Protein AF-A0A9W4HRA5-F1 (afdb_monomer_lite)

Secondary structure (DSSP, 8-state):
---------PPP--TTS-----------------------------------PPPP----PPPPP-HHHHHHHTT---TT-SPPP-PPPPPPP-SS--SS-B--GGGSPTT--SS-TTS-TT-HHHHHHHHHHHHHTTBSHHHHHHHHHHHHHHHHHHHHHHHTS-TT--HHHHHHHHHHHHHHHHHHHTTTTTS-HHHHHHHHHHHHTTSS---TTEEEEEETTEE-SSSEE--HHHHHHHHHHTTTTSSEEEET-STTSSSPEEEE-----SSS--TT--EEEEEEEPPPBTTBPPPPEEEEEE--TT-SSEEEEHHHHHHHHHHT--TTSPPPPPPPEEEEEEEEETTS-EEEEEEEEEEEE-EETTTTEESSSSPEEEEEEEE--SSS--PPPB-TTHHHHHSEEEE-SSSS-PEEEESS-GGG--PPP--HHHHHTSS---------TT------PPPPPPPPPPPPPPPPPPPPPPP--

Structure (mmCIF, N/CA/C/O backbone):
data_AF-A0A9W4HRA5-F1
#
_entry.id   AF-A0A9W4HRA5-F1
#
loop_
_atom_site.group_PDB
_atom_site.id
_atom_site.type_symbol
_atom_site.label_atom_id
_atom_site.label_alt_id
_atom_site.label_comp_id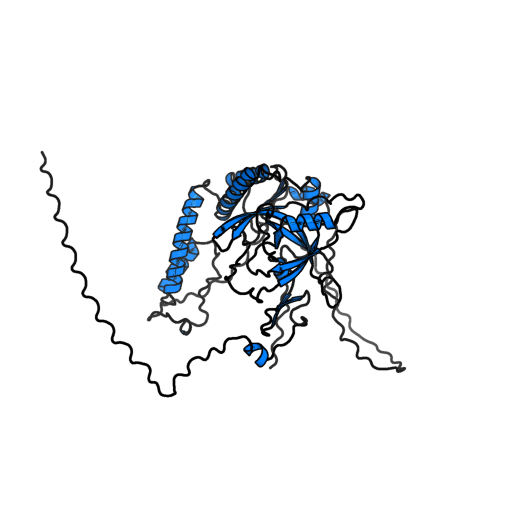
_atom_site.label_asym_id
_atom_site.label_entity_id
_atom_site.label_seq_id
_atom_site.pdbx_PDB_ins_code
_atom_site.Cartn_x
_atom_site.Cartn_y
_atom_site.Cartn_z
_atom_site.occupancy
_atom_site.B_iso_or_equiv
_atom_site.auth_seq_id
_atom_site.auth_comp_id
_atom_site.auth_asym_id
_atom_site.auth_atom_id
_atom_site.pdbx_PDB_model_num
ATOM 1 N N . MET A 1 1 ? -13.295 -20.227 -36.196 1.00 30.25 1 MET A N 1
ATOM 2 C CA . MET A 1 1 ? -11.961 -20.639 -35.700 1.00 30.25 1 MET A CA 1
ATOM 3 C C . MET A 1 1 ? -12.089 -21.108 -34.256 1.00 30.25 1 MET A C 1
ATOM 5 O O . MET A 1 1 ? -12.362 -20.290 -33.387 1.00 30.25 1 MET A O 1
ATOM 9 N N . ASN A 1 2 ? -11.945 -22.413 -34.008 1.00 26.67 2 ASN A N 1
ATOM 10 C CA . ASN A 1 2 ? -11.963 -22.999 -32.664 1.00 26.67 2 ASN A CA 1
ATOM 11 C C . ASN A 1 2 ? -10.659 -22.650 -31.931 1.00 26.67 2 ASN A C 1
ATOM 13 O O . ASN A 1 2 ? -9.599 -23.158 -32.287 1.00 26.67 2 ASN A O 1
ATOM 17 N N . ARG A 1 3 ? -10.726 -21.770 -30.925 1.00 25.12 3 ARG A N 1
ATOM 18 C CA . ARG A 1 3 ? -9.603 -21.524 -30.005 1.00 25.12 3 ARG A CA 1
ATOM 19 C C . ARG A 1 3 ? -9.572 -22.619 -28.925 1.00 25.12 3 ARG A C 1
ATOM 21 O O . ARG A 1 3 ? -10.634 -22.953 -28.398 1.00 25.12 3 ARG A O 1
ATOM 28 N N . PRO A 1 4 ? -8.395 -23.151 -28.552 1.00 31.09 4 PRO A N 1
ATOM 29 C CA . PRO A 1 4 ? -8.292 -24.110 -27.459 1.00 31.09 4 PRO A CA 1
ATOM 30 C C . PRO A 1 4 ? -8.694 -23.454 -26.131 1.00 31.09 4 PRO A C 1
ATOM 32 O O . PRO A 1 4 ? -8.296 -22.321 -25.846 1.00 31.09 4 PRO A O 1
ATOM 35 N N . ARG A 1 5 ? -9.471 -24.171 -25.306 1.00 27.92 5 ARG A N 1
ATOM 36 C CA . ARG A 1 5 ? -9.763 -23.787 -23.915 1.00 27.92 5 ARG A CA 1
ATOM 37 C C . ARG A 1 5 ? -8.438 -23.647 -23.158 1.00 27.92 5 ARG A C 1
ATOM 39 O O . ARG A 1 5 ? -7.757 -24.643 -22.932 1.00 27.92 5 ARG A O 1
ATOM 46 N N . ARG A 1 6 ? -8.078 -22.422 -22.759 1.00 31.77 6 ARG A N 1
ATOM 47 C CA . ARG A 1 6 ? -7.026 -22.196 -21.756 1.00 31.77 6 ARG A CA 1
ATOM 48 C C . ARG A 1 6 ? -7.445 -22.888 -20.458 1.00 31.77 6 ARG A C 1
ATOM 50 O O . ARG A 1 6 ? -8.599 -22.769 -20.048 1.00 31.77 6 ARG A O 1
ATOM 57 N N . ALA A 1 7 ? -6.505 -23.603 -19.844 1.00 32.97 7 ALA A N 1
ATOM 58 C CA . ALA A 1 7 ? -6.664 -24.163 -18.511 1.00 32.97 7 ALA A CA 1
ATOM 59 C C . ALA A 1 7 ? -7.123 -23.069 -17.532 1.00 32.97 7 ALA A C 1
ATOM 61 O O . ALA A 1 7 ? -6.691 -21.920 -17.627 1.00 32.97 7 ALA A O 1
ATOM 62 N N . THR A 1 8 ? -8.023 -23.434 -16.621 1.00 33.09 8 THR A N 1
ATOM 63 C CA . THR A 1 8 ? -8.528 -22.579 -15.544 1.00 33.09 8 THR A CA 1
ATOM 64 C C . THR A 1 8 ? -7.362 -21.996 -14.750 1.00 33.09 8 THR A C 1
ATOM 66 O O . THR A 1 8 ? -6.694 -22.720 -14.013 1.00 33.09 8 THR A O 1
ATOM 69 N N . ALA A 1 9 ? -7.109 -20.697 -14.909 1.00 33.69 9 ALA A N 1
ATOM 70 C CA . ALA A 1 9 ? -6.157 -19.976 -14.080 1.00 33.69 9 ALA A CA 1
ATOM 71 C C . ALA A 1 9 ? -6.734 -19.891 -12.661 1.00 33.69 9 ALA A C 1
ATOM 73 O O . ALA A 1 9 ? -7.791 -19.300 -12.445 1.00 33.69 9 ALA A O 1
ATOM 74 N N . ARG A 1 10 ? -6.066 -20.526 -11.698 1.00 36.00 10 ARG A N 1
ATOM 75 C CA . ARG A 1 10 ? -6.387 -20.391 -10.276 1.00 36.00 10 ARG A CA 1
ATOM 76 C C . ARG A 1 10 ? -5.661 -19.139 -9.777 1.00 36.00 10 ARG A C 1
ATOM 78 O O . ARG A 1 10 ? -4.458 -19.027 -10.000 1.00 36.00 10 ARG A O 1
ATOM 85 N N . LYS A 1 11 ? -6.377 -18.183 -9.172 1.00 40.50 11 LYS A N 1
ATOM 86 C CA . LYS A 1 11 ? -5.737 -16.992 -8.589 1.00 40.50 11 LYS A CA 1
ATOM 87 C C . LYS A 1 11 ? -4.772 -17.436 -7.472 1.00 40.50 11 LYS A C 1
ATOM 89 O O . LYS A 1 11 ? -5.143 -18.334 -6.711 1.00 40.50 11 LYS A O 1
ATOM 94 N N . PRO A 1 12 ? -3.562 -16.858 -7.371 1.00 35.31 12 PRO A N 1
ATOM 95 C CA . PRO A 1 12 ? -2.700 -17.073 -6.215 1.00 35.31 12 PRO A CA 1
ATOM 96 C C . PRO A 1 12 ? -3.393 -16.553 -4.950 1.00 35.31 12 PRO A C 1
ATOM 98 O O . PRO A 1 12 ? -4.163 -15.593 -5.004 1.00 35.31 12 PRO A O 1
ATOM 101 N N . GLN A 1 13 ? -3.136 -17.205 -3.819 1.00 42.09 13 GLN A N 1
ATOM 102 C CA . GLN A 1 13 ? -3.667 -16.799 -2.522 1.00 42.09 13 GLN A CA 1
ATOM 103 C C . GLN A 1 13 ? -2.981 -15.486 -2.116 1.00 42.09 13 GLN A C 1
ATOM 105 O O . GLN A 1 13 ? -1.795 -15.475 -1.802 1.00 42.09 13 GLN A O 1
ATOM 110 N N . GLY A 1 14 ? -3.699 -14.367 -2.225 1.00 38.44 14 GLY A N 1
ATOM 111 C CA . GLY A 1 14 ? -3.212 -13.041 -1.829 1.00 38.44 14 GLY A CA 1
ATOM 112 C C . GLY A 1 14 ? -3.711 -12.635 -0.441 1.00 38.44 14 GLY A C 1
ATOM 113 O O . GLY A 1 14 ? -4.669 -13.221 0.058 1.00 38.44 14 GLY A O 1
ATOM 114 N N . TYR A 1 15 ? -3.130 -11.577 0.135 1.00 43.41 15 TYR A N 1
ATOM 115 C CA . TYR A 1 15 ? -3.480 -10.996 1.449 1.00 43.41 15 TYR A CA 1
ATOM 116 C C . TYR A 1 15 ? -4.976 -10.684 1.663 1.00 43.41 15 TYR A C 1
ATOM 118 O O . TYR A 1 15 ? -5.433 -10.558 2.794 1.00 43.41 15 TYR A O 1
ATOM 126 N N . TYR A 1 16 ? -5.740 -10.557 0.577 1.00 43.91 16 TYR A N 1
ATOM 127 C CA . TYR A 1 16 ? -7.173 -10.242 0.582 1.00 43.91 16 TYR A CA 1
ATOM 128 C C . TYR A 1 16 ? -8.067 -11.447 0.238 1.00 43.91 16 TYR A C 1
ATOM 130 O O . TYR A 1 16 ? -9.254 -11.283 -0.042 1.00 43.91 16 TYR A O 1
ATOM 138 N N . SER A 1 17 ? -7.496 -12.654 0.179 1.00 36.28 17 SER A N 1
ATOM 139 C CA . SER A 1 17 ? -8.245 -13.896 -0.036 1.00 36.28 17 SER A CA 1
ATOM 140 C C . SER A 1 17 ? -8.672 -14.496 1.309 1.00 36.28 17 SER A C 1
ATOM 142 O O . SER A 1 17 ? -7.890 -14.429 2.257 1.00 36.28 17 SER A O 1
ATOM 144 N N . PRO A 1 18 ? -9.857 -15.125 1.406 1.00 36.53 18 PRO A N 1
ATOM 145 C CA . PRO A 1 18 ? -10.230 -15.900 2.587 1.00 36.53 18 PRO A CA 1
ATOM 146 C C . PRO A 1 18 ? -9.176 -16.971 2.891 1.00 36.53 18 PRO A C 1
ATOM 148 O O . PRO A 1 18 ? -8.594 -17.559 1.973 1.00 36.53 18 PRO A O 1
ATOM 151 N N . SER A 1 19 ? -8.920 -17.221 4.172 1.00 34.03 19 SER A N 1
ATOM 152 C CA . SER A 1 19 ? -7.952 -18.207 4.644 1.00 34.03 19 SER A CA 1
ATOM 153 C C . SER A 1 19 ? -8.343 -19.621 4.191 1.00 34.03 19 SER A C 1
ATOM 155 O O . SER A 1 19 ? -9.312 -20.196 4.672 1.00 34.03 19 SER A O 1
ATOM 157 N N . SER A 1 20 ? -7.582 -20.227 3.271 1.00 31.31 20 SER A N 1
ATOM 158 C CA . SER A 1 20 ? -7.612 -21.683 3.077 1.00 31.31 20 SER A CA 1
ATOM 159 C C . SER A 1 20 ? -6.460 -22.324 3.842 1.00 31.31 20 SER A C 1
ATOM 161 O O . SER A 1 20 ? -5.297 -21.978 3.618 1.00 31.31 20 SER A O 1
ATOM 163 N N . SER A 1 21 ? -6.797 -23.242 4.747 1.00 32.38 21 SER A N 1
ATOM 164 C CA . SER A 1 21 ? -5.868 -24.004 5.576 1.00 32.38 21 SER A CA 1
ATOM 165 C C . SER A 1 21 ? -4.934 -24.883 4.734 1.00 32.38 21 SER A C 1
ATOM 167 O O . SER A 1 21 ? -5.327 -25.540 3.767 1.00 32.38 21 SER A O 1
ATOM 169 N N . ILE A 1 22 ? -3.654 -24.884 5.110 1.00 28.42 22 ILE A N 1
ATOM 170 C CA . ILE A 1 22 ? -2.620 -25.738 4.529 1.00 28.42 22 ILE A CA 1
ATOM 171 C C . ILE A 1 22 ? -2.714 -27.124 5.178 1.00 28.42 22 ILE A C 1
ATOM 173 O O . ILE A 1 22 ? -2.343 -27.307 6.332 1.00 28.42 22 ILE A O 1
ATOM 177 N N . GLY A 1 23 ? -3.149 -28.100 4.376 1.00 30.16 23 GLY A N 1
ATOM 178 C CA . GLY A 1 23 ? -2.793 -29.514 4.500 1.00 30.16 23 GLY A CA 1
ATOM 179 C C . GLY A 1 23 ? -3.765 -30.417 5.267 1.00 30.16 23 GLY A C 1
ATOM 180 O O . GLY A 1 23 ? -3.822 -30.360 6.489 1.00 30.16 23 GLY A O 1
ATOM 181 N N . LYS A 1 24 ? -4.393 -31.374 4.555 1.00 27.67 24 LYS A N 1
ATOM 182 C CA . LYS A 1 24 ? -4.279 -32.824 4.841 1.00 27.67 24 LYS A CA 1
ATOM 183 C C . LYS A 1 24 ? -4.981 -33.721 3.799 1.00 27.67 24 LYS A C 1
ATOM 185 O O . LYS A 1 24 ? -6.121 -33.506 3.420 1.00 27.67 24 LYS A O 1
ATOM 190 N N . GLN A 1 25 ? -4.205 -34.726 3.377 1.00 27.44 25 GLN A N 1
ATOM 191 C CA . GLN A 1 25 ? -4.517 -36.103 2.953 1.00 27.44 25 GLN A CA 1
ATOM 192 C C . GLN A 1 25 ? -5.610 -36.396 1.900 1.00 27.44 25 GLN A C 1
ATOM 194 O O . GLN A 1 25 ? -6.809 -36.292 2.124 1.00 27.44 25 GLN A O 1
ATOM 199 N N . LYS A 1 26 ? -5.138 -36.932 0.761 1.00 27.95 26 LYS A N 1
ATOM 200 C CA . LYS A 1 26 ? -5.923 -37.657 -0.247 1.00 27.95 26 LYS A CA 1
ATOM 201 C C . LYS A 1 26 ? -6.501 -38.943 0.356 1.00 27.95 26 LYS A C 1
ATOM 203 O O . LYS A 1 26 ? -5.733 -39.827 0.728 1.00 27.95 26 LYS A O 1
ATOM 208 N N . ILE A 1 27 ? -7.822 -39.089 0.322 1.00 25.09 27 ILE A N 1
ATOM 209 C CA . ILE A 1 27 ? -8.488 -40.395 0.348 1.00 25.09 27 ILE A CA 1
ATOM 210 C C . ILE A 1 27 ? -9.152 -40.582 -1.017 1.00 25.09 27 ILE A C 1
ATOM 212 O O . ILE A 1 27 ? -9.973 -39.777 -1.452 1.00 25.09 27 ILE A O 1
ATOM 216 N N . SER A 1 28 ? -8.717 -41.616 -1.730 1.00 29.08 28 SER A N 1
ATOM 217 C CA . SER A 1 28 ? -9.258 -42.048 -3.015 1.00 29.08 28 SER A CA 1
ATOM 218 C C . SER A 1 28 ? -10.624 -42.707 -2.821 1.00 29.08 28 SER A C 1
ATOM 220 O O . SER A 1 28 ? -10.708 -43.720 -2.130 1.00 29.08 28 SER A O 1
ATOM 222 N N . ALA A 1 29 ? -11.667 -42.190 -3.471 1.00 27.44 29 ALA A N 1
ATOM 223 C CA . ALA A 1 29 ? -12.946 -42.883 -3.602 1.00 27.44 29 ALA A CA 1
ATOM 224 C C . ALA A 1 29 ? -13.120 -43.355 -5.050 1.00 27.44 29 ALA A C 1
ATOM 226 O O . ALA A 1 29 ? -13.038 -42.571 -5.998 1.00 27.44 29 ALA A O 1
ATOM 227 N N . GLY A 1 30 ? -13.267 -44.672 -5.181 1.00 23.84 30 GLY A N 1
ATOM 228 C CA . GLY A 1 30 ? -13.321 -45.411 -6.429 1.00 23.84 30 GLY A CA 1
ATOM 229 C C . GLY A 1 30 ? -14.637 -45.289 -7.192 1.00 23.84 30 GLY A C 1
ATOM 230 O O . GLY A 1 30 ? -15.646 -44.766 -6.726 1.00 23.84 30 GLY A O 1
ATOM 231 N N . TRP A 1 31 ? -14.560 -45.807 -8.411 1.00 23.66 31 TRP A N 1
ATOM 232 C CA . TRP A 1 31 ? -15.630 -45.983 -9.377 1.00 23.66 31 TRP A CA 1
ATOM 233 C C . TRP A 1 31 ? -16.812 -46.789 -8.831 1.00 23.66 31 TRP A C 1
ATOM 235 O O . TRP A 1 31 ? -16.599 -47.892 -8.341 1.00 23.66 31 TRP A O 1
ATOM 245 N N . VAL A 1 32 ? -18.043 -46.337 -9.098 1.00 25.23 32 VAL A N 1
ATOM 246 C CA . VAL A 1 32 ? -19.16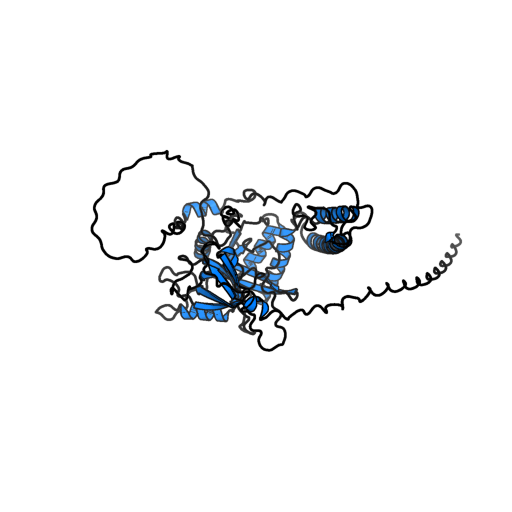4 -47.238 -9.421 1.00 25.23 32 VAL A CA 1
ATOM 247 C C . VAL A 1 32 ? -20.021 -46.605 -10.518 1.00 25.23 32 VAL A C 1
ATOM 249 O O . VAL A 1 32 ? -20.448 -45.455 -10.439 1.00 25.23 32 VAL A O 1
ATOM 252 N N . GLN A 1 33 ? -20.232 -47.394 -11.566 1.00 26.28 33 GLN A N 1
ATOM 253 C CA . GLN A 1 33 ? -21.031 -47.124 -12.752 1.00 26.28 33 GLN A CA 1
ATOM 254 C C . GLN A 1 33 ? -22.402 -47.822 -12.620 1.00 26.28 33 GLN A C 1
ATOM 256 O O . GLN A 1 33 ? -22.491 -48.861 -11.972 1.00 26.28 33 GLN A O 1
ATOM 261 N N . LYS A 1 34 ? -23.386 -47.305 -13.374 1.00 27.27 34 LYS A N 1
ATOM 262 C CA . LYS A 1 34 ? -24.630 -47.929 -13.898 1.00 27.27 34 LYS A CA 1
ATOM 263 C C . LYS A 1 34 ? -25.990 -47.702 -13.208 1.00 27.27 34 LYS A C 1
ATOM 265 O O . LYS A 1 34 ? -26.352 -48.340 -12.233 1.00 27.27 34 LYS A O 1
ATOM 270 N N . GLU A 1 35 ? -26.765 -46.850 -13.896 1.00 25.14 35 GLU A N 1
ATOM 271 C CA . GLU A 1 35 ? -28.048 -47.128 -14.583 1.00 25.14 35 GLU A CA 1
ATOM 272 C C . GLU A 1 35 ? -29.219 -47.791 -13.831 1.00 25.14 35 GLU A C 1
ATOM 274 O O . GLU A 1 35 ? -29.183 -48.982 -13.542 1.00 25.14 35 GLU A O 1
ATOM 279 N N . ARG A 1 36 ? -30.378 -47.104 -13.819 1.00 26.00 36 ARG A N 1
ATOM 280 C CA . ARG A 1 36 ? -31.548 -47.475 -14.656 1.00 26.00 36 ARG A CA 1
ATOM 281 C C . ARG A 1 36 ? -32.665 -46.417 -14.635 1.00 26.00 36 ARG A C 1
ATOM 283 O O . ARG A 1 36 ? -33.016 -45.877 -13.595 1.00 26.00 36 ARG A O 1
ATOM 290 N N . LYS A 1 37 ? -33.224 -46.153 -15.823 1.00 27.02 37 LYS A N 1
ATOM 291 C CA . LYS A 1 37 ? -34.422 -45.337 -16.103 1.00 27.02 37 LYS A CA 1
ATOM 292 C C . LYS A 1 37 ? -35.704 -46.151 -15.891 1.00 27.02 37 LYS A C 1
ATOM 294 O O . LYS A 1 37 ? -35.746 -47.295 -16.337 1.00 27.02 37 LYS A O 1
ATOM 299 N N . VAL A 1 38 ? -36.778 -45.506 -15.421 1.00 29.44 38 VAL A N 1
ATOM 300 C CA . VAL A 1 38 ? -38.174 -45.878 -15.735 1.00 29.44 38 VAL A CA 1
ATOM 301 C C . VAL A 1 38 ? -38.986 -44.615 -16.067 1.00 29.44 38 VAL A C 1
ATOM 303 O O . VAL A 1 38 ? -38.743 -43.537 -15.533 1.00 29.44 38 VAL A O 1
ATOM 306 N N . LYS A 1 39 ? -39.879 -44.778 -17.048 1.00 25.70 39 LYS A N 1
ATOM 307 C CA . LYS A 1 39 ? -40.676 -43.809 -17.819 1.00 25.70 39 LYS A CA 1
ATOM 308 C C . LYS A 1 39 ? -42.045 -43.563 -17.158 1.00 25.70 39 LYS A C 1
ATOM 310 O O . LYS A 1 39 ? -42.664 -44.522 -16.715 1.00 25.70 39 LYS A O 1
ATOM 315 N N . GLY A 1 40 ? -42.566 -42.338 -17.247 1.00 27.00 40 GLY A N 1
ATOM 316 C CA . GLY A 1 40 ? -43.985 -42.013 -17.036 1.00 27.00 40 GLY A CA 1
ATOM 317 C C . GLY A 1 40 ? -44.270 -40.542 -17.360 1.00 27.00 40 GLY A C 1
ATOM 318 O O . GLY A 1 40 ? -43.767 -39.661 -16.675 1.00 27.00 40 GLY A O 1
ATOM 319 N N . GLN A 1 41 ? -45.000 -40.278 -18.447 1.00 25.56 41 GLN A N 1
ATOM 320 C CA . GLN A 1 41 ? -45.383 -38.944 -18.938 1.00 25.56 41 GLN A CA 1
ATOM 321 C C . GLN A 1 41 ? -46.695 -38.467 -18.303 1.00 25.56 41 GLN A C 1
ATOM 323 O O . GLN A 1 41 ? -47.648 -39.236 -18.260 1.00 25.56 41 GLN A O 1
ATOM 328 N N . THR A 1 42 ? -46.808 -37.170 -17.998 1.00 24.86 42 THR A N 1
ATOM 329 C CA . THR A 1 42 ? -47.984 -36.347 -18.354 1.00 24.86 42 THR A CA 1
ATOM 330 C C . THR A 1 42 ? -47.520 -34.895 -18.548 1.00 24.86 42 THR A C 1
ATOM 332 O O . THR A 1 42 ? -46.689 -34.395 -17.796 1.00 24.86 42 THR A O 1
ATOM 335 N N . GLN A 1 43 ? -47.967 -34.275 -19.641 1.00 26.31 43 GLN A N 1
ATOM 336 C CA . GLN A 1 43 ? -47.543 -32.975 -20.173 1.00 26.31 43 GLN A CA 1
ATOM 337 C C . GLN A 1 43 ? -47.996 -31.794 -19.304 1.00 26.31 43 GLN A C 1
ATOM 339 O O . GLN A 1 43 ? -49.137 -31.804 -18.859 1.00 26.31 43 GLN A O 1
ATOM 344 N N . GLN A 1 44 ? -47.181 -30.731 -19.214 1.00 24.69 44 GLN A N 1
ATOM 345 C CA . GLN A 1 44 ? -47.634 -29.347 -19.441 1.00 24.69 44 GLN A CA 1
ATOM 346 C C . GLN A 1 44 ? -46.456 -28.355 -19.588 1.00 24.69 44 GLN A C 1
ATOM 348 O O . GLN A 1 44 ? -45.594 -28.244 -18.726 1.00 24.69 44 GLN A O 1
ATOM 353 N N . VAL A 1 45 ? -46.486 -27.660 -20.732 1.00 24.56 45 VAL A N 1
ATOM 354 C CA . VAL A 1 45 ? -46.001 -26.305 -21.070 1.00 24.56 45 VAL A CA 1
ATOM 355 C C . VAL A 1 45 ? -44.524 -25.944 -20.838 1.00 24.56 45 VAL A C 1
ATOM 357 O O . VAL A 1 45 ? -44.014 -25.812 -19.732 1.00 24.56 45 VAL A O 1
ATOM 360 N N . ALA A 1 46 ? -43.860 -25.675 -21.963 1.00 26.64 46 ALA A N 1
ATOM 361 C CA . ALA A 1 46 ? -42.496 -25.195 -22.072 1.00 26.64 46 ALA A CA 1
ATOM 362 C C . ALA A 1 46 ? -42.302 -23.782 -21.492 1.00 26.64 46 ALA A C 1
ATOM 364 O O . ALA A 1 46 ? -42.868 -22.811 -21.984 1.00 26.64 46 ALA A O 1
ATOM 365 N N . THR A 1 47 ? -41.381 -23.661 -20.539 1.00 25.80 47 THR A N 1
ATOM 366 C CA . THR A 1 47 ? -40.492 -22.500 -20.408 1.00 25.80 47 THR A CA 1
ATOM 367 C C . THR A 1 47 ? -39.069 -23.045 -20.306 1.00 25.80 47 THR A C 1
ATOM 369 O O . THR A 1 47 ? -38.779 -23.917 -19.490 1.00 25.80 47 THR A O 1
ATOM 372 N N . GLY A 1 48 ? -38.197 -22.630 -21.229 1.00 24.91 48 GLY A N 1
ATOM 373 C CA . GLY A 1 48 ? -36.840 -23.159 -21.367 1.00 24.91 48 GLY A CA 1
ATOM 374 C C . GLY A 1 48 ? -36.015 -22.914 -20.107 1.00 24.91 48 GLY A C 1
ATOM 375 O O . GLY A 1 48 ? -35.575 -21.795 -19.850 1.00 24.91 48 GLY A O 1
ATOM 376 N N . SER A 1 49 ? -35.810 -23.969 -19.320 1.00 25.27 49 SER A N 1
ATOM 377 C CA . SER A 1 49 ? -35.027 -23.932 -18.093 1.00 25.27 49 SER A CA 1
ATOM 378 C C . SER A 1 49 ? -33.549 -23.714 -18.403 1.00 25.27 49 SER A C 1
ATOM 380 O O . SER A 1 49 ? -32.928 -24.488 -19.138 1.00 25.27 49 SER A O 1
ATOM 382 N N . ARG A 1 50 ? -33.011 -22.654 -17.793 1.00 27.14 50 ARG A N 1
ATOM 383 C CA . ARG A 1 50 ? -31.590 -22.347 -17.609 1.00 27.14 50 ARG A CA 1
ATOM 384 C C . ARG A 1 50 ? -30.748 -23.614 -17.472 1.00 27.14 50 ARG A C 1
ATOM 386 O O . ARG A 1 50 ? -30.990 -24.448 -16.605 1.00 27.14 50 ARG A O 1
ATOM 393 N N . TRP A 1 51 ? -29.716 -23.690 -18.302 1.00 28.55 51 TRP A N 1
ATOM 394 C CA . TRP A 1 51 ? -28.606 -24.613 -18.141 1.00 28.55 51 TRP A CA 1
ATOM 395 C C . TRP A 1 51 ? -28.082 -24.557 -16.707 1.00 28.55 51 TRP A C 1
ATOM 397 O O . TRP A 1 51 ? -27.743 -23.482 -16.211 1.00 28.55 51 TRP A O 1
ATOM 407 N N . ASN A 1 52 ? -28.044 -25.730 -16.074 1.00 27.06 52 ASN A N 1
ATOM 408 C CA . ASN A 1 52 ? -27.489 -25.985 -14.752 1.00 27.06 52 ASN A CA 1
ATOM 409 C C . ASN A 1 52 ? -26.136 -25.283 -14.594 1.00 27.06 52 ASN A C 1
ATOM 411 O O . ASN A 1 52 ? -25.120 -25.723 -15.141 1.00 27.06 52 ASN A O 1
ATOM 415 N N . ALA A 1 53 ? -26.135 -24.179 -13.850 1.00 29.45 53 ALA A N 1
ATOM 416 C CA . ALA A 1 53 ? -24.911 -23.588 -13.350 1.00 29.45 53 ALA A CA 1
ATOM 417 C C . ALA A 1 53 ? -24.254 -24.607 -12.400 1.00 29.45 53 ALA A C 1
ATOM 419 O O . ALA A 1 53 ? -24.957 -25.211 -11.585 1.00 29.45 53 ALA A O 1
ATOM 420 N N . PRO A 1 54 ? -22.929 -24.824 -12.473 1.00 31.11 54 PRO A N 1
ATOM 421 C CA . PRO A 1 54 ? -22.233 -25.479 -11.375 1.00 31.11 54 PRO A CA 1
ATOM 422 C C . PRO A 1 54 ? -22.487 -24.660 -10.102 1.00 31.11 54 PRO A C 1
ATOM 424 O O . PRO A 1 54 ? -22.566 -23.429 -10.207 1.00 31.11 54 PRO A O 1
ATOM 427 N N . PRO A 1 55 ? -22.600 -25.293 -8.921 1.00 27.91 55 PRO A N 1
ATOM 428 C CA . PRO A 1 55 ? -22.747 -24.546 -7.683 1.00 27.91 55 PRO A CA 1
ATOM 429 C C . PRO A 1 55 ? -21.592 -23.540 -7.553 1.00 27.91 55 PRO A C 1
ATOM 431 O O . PRO A 1 55 ? -20.480 -23.824 -8.028 1.00 27.91 55 PRO A O 1
ATOM 434 N N . PRO A 1 56 ? -21.840 -22.359 -6.959 1.00 36.22 56 PRO A N 1
ATOM 435 C CA . PRO A 1 56 ? -20.768 -21.430 -6.641 1.00 36.22 56 PRO A CA 1
ATOM 436 C C . PRO A 1 56 ? -19.702 -22.185 -5.848 1.00 36.22 56 PRO A C 1
ATOM 438 O O . PRO A 1 56 ? -20.020 -23.082 -5.063 1.00 36.22 56 PRO A O 1
ATOM 441 N N . ILE A 1 57 ? -18.435 -21.867 -6.125 1.00 36.91 57 ILE A N 1
ATOM 442 C CA . ILE A 1 57 ? -17.274 -22.395 -5.404 1.00 36.91 57 ILE A CA 1
ATOM 443 C C . ILE A 1 57 ? -17.634 -22.364 -3.921 1.00 36.91 57 ILE A C 1
ATOM 445 O O . ILE A 1 57 ? -17.919 -21.286 -3.408 1.00 36.91 57 ILE A O 1
ATOM 449 N N . SER A 1 58 ? -17.695 -23.538 -3.282 1.00 31.69 58 SER A N 1
ATOM 450 C CA . SER A 1 58 ? -17.975 -23.668 -1.853 1.00 31.69 58 SER A CA 1
ATOM 451 C C . SER A 1 58 ? -17.000 -22.756 -1.122 1.00 31.69 58 SER A C 1
ATOM 453 O O . SER A 1 58 ? -15.811 -23.068 -1.029 1.00 31.69 58 SER A O 1
ATOM 455 N N . MET A 1 59 ? -17.480 -21.588 -0.701 1.00 44.84 59 MET A N 1
ATOM 456 C CA . MET A 1 59 ? -16.690 -20.661 0.086 1.00 44.84 59 MET A CA 1
ATOM 457 C C . MET A 1 59 ? -16.476 -21.352 1.421 1.00 44.84 59 MET A C 1
ATOM 459 O O . MET A 1 59 ? -17.428 -21.635 2.144 1.00 44.84 59 MET A O 1
ATOM 463 N N . VAL A 1 60 ? -15.227 -21.736 1.671 1.00 42.88 60 VAL A N 1
ATOM 464 C CA . VAL A 1 60 ? -14.809 -22.314 2.942 1.00 42.88 60 VAL A CA 1
ATOM 465 C C . VAL A 1 60 ? -15.068 -21.238 3.988 1.00 42.88 60 VAL A C 1
ATOM 467 O O . VAL A 1 60 ? -14.412 -20.199 3.976 1.00 42.88 60 VAL A O 1
ATOM 470 N N . ILE A 1 61 ? -16.075 -21.453 4.831 1.00 51.66 61 ILE A N 1
ATOM 471 C CA . ILE A 1 61 ? -16.255 -20.665 6.047 1.00 51.66 61 ILE A CA 1
ATOM 472 C C . ILE A 1 61 ? -15.006 -20.953 6.892 1.00 51.66 61 ILE A C 1
ATOM 474 O O . ILE A 1 61 ? -14.744 -22.134 7.143 1.00 51.66 61 ILE A O 1
ATOM 478 N N . PRO A 1 62 ? -14.199 -19.941 7.260 1.00 58.03 62 PRO A N 1
ATOM 479 C CA . PRO A 1 62 ? -13.021 -20.164 8.085 1.00 58.03 62 PRO A CA 1
ATOM 480 C C . PRO A 1 62 ? -13.429 -20.857 9.385 1.00 58.03 62 PRO A C 1
ATOM 482 O O . PRO A 1 62 ? -14.435 -20.487 9.994 1.00 58.03 62 PRO A O 1
ATOM 485 N N . GLU A 1 63 ? -12.671 -21.872 9.795 1.00 70.69 63 GLU A N 1
ATOM 486 C CA . GLU A 1 63 ? -12.846 -22.450 11.126 1.00 70.69 63 GLU A CA 1
ATOM 487 C C . GLU A 1 63 ? -12.630 -21.358 12.189 1.00 70.69 63 GLU A C 1
ATOM 489 O O . GLU A 1 63 ? -11.802 -20.465 11.978 1.00 70.69 63 GLU A O 1
ATOM 494 N N . PRO A 1 64 ? -13.363 -21.396 13.317 1.00 80.38 64 PRO A N 1
ATOM 495 C CA . PRO A 1 64 ? -13.143 -20.463 14.413 1.00 80.38 64 PRO A CA 1
ATOM 496 C C . PRO A 1 64 ? -11.679 -20.472 14.869 1.00 80.38 64 PRO A C 1
ATOM 498 O O . PRO A 1 64 ? -11.064 -21.533 14.976 1.00 80.38 64 PRO A O 1
ATOM 501 N N . LEU A 1 65 ? -11.134 -19.290 15.160 1.00 86.81 65 LEU A N 1
ATOM 502 C CA . LEU A 1 65 ? -9.762 -19.135 15.637 1.00 86.81 65 LEU A CA 1
ATOM 503 C C . LEU A 1 65 ? -9.569 -19.853 16.985 1.00 86.81 65 LEU A C 1
ATOM 505 O O . LEU A 1 65 ? -10.230 -19.522 17.969 1.00 86.81 65 LEU A O 1
ATOM 509 N N . ASP A 1 66 ? -8.624 -20.793 17.045 1.00 92.06 66 ASP A N 1
ATOM 510 C CA . ASP A 1 66 ? -8.163 -21.386 18.305 1.00 92.06 66 ASP A CA 1
ATOM 511 C C . ASP A 1 66 ? -7.200 -20.415 19.005 1.00 92.06 66 ASP A C 1
ATOM 513 O O . ASP A 1 66 ? -6.016 -20.312 18.670 1.00 92.06 66 ASP A O 1
ATOM 517 N N . THR A 1 67 ? -7.732 -19.669 19.971 1.00 92.12 67 THR A N 1
ATOM 518 C CA . THR A 1 67 ? -7.002 -18.612 20.679 1.00 92.12 67 THR A CA 1
ATOM 519 C C . THR A 1 67 ? -5.904 -19.165 21.586 1.00 92.12 67 THR A C 1
ATOM 521 O O . THR A 1 67 ? -4.849 -18.546 21.706 1.00 92.12 67 THR A O 1
ATOM 524 N N . ALA A 1 68 ? -6.093 -20.349 22.176 1.00 91.88 68 ALA A N 1
ATOM 525 C CA . ALA A 1 68 ? -5.081 -20.982 23.020 1.00 91.88 68 ALA A CA 1
ATOM 526 C C . ALA A 1 68 ? -3.892 -21.476 22.184 1.00 91.88 68 ALA A C 1
ATOM 528 O O . ALA A 1 68 ? -2.735 -21.271 22.561 1.00 91.88 68 ALA A O 1
ATOM 529 N N . ALA A 1 69 ? -4.167 -22.079 21.023 1.00 92.75 69 ALA A N 1
ATOM 530 C CA . ALA A 1 69 ? -3.118 -22.456 20.083 1.00 92.75 69 ALA A CA 1
ATOM 531 C C . ALA A 1 69 ? -2.384 -21.228 19.528 1.00 92.75 69 ALA A C 1
ATOM 533 O O . ALA A 1 69 ? -1.160 -21.272 19.380 1.00 92.75 69 ALA A O 1
ATOM 534 N N . LEU A 1 70 ? -3.103 -20.130 19.257 1.00 93.81 70 LEU A N 1
ATOM 535 C CA . LEU A 1 70 ? -2.500 -18.889 18.778 1.00 93.81 70 LEU A CA 1
ATOM 536 C C . LEU A 1 70 ? -1.482 -18.331 19.776 1.00 93.81 70 LEU A C 1
ATOM 538 O O . LEU A 1 70 ? -0.356 -18.068 19.372 1.00 93.81 70 LEU A O 1
ATOM 542 N N . GLU A 1 71 ? -1.833 -18.198 21.059 1.00 93.06 71 GLU A N 1
ATOM 543 C CA . GLU A 1 71 ? -0.938 -17.648 22.095 1.00 93.06 71 GLU A CA 1
ATOM 544 C C . GLU A 1 71 ? 0.394 -18.406 22.190 1.00 93.06 71 GLU A C 1
ATOM 546 O O . GLU A 1 71 ? 1.462 -17.795 22.262 1.00 93.06 71 GLU A O 1
ATOM 551 N N . LEU A 1 72 ? 0.350 -19.740 22.122 1.00 93.56 72 LEU A N 1
ATOM 552 C CA . LEU A 1 72 ? 1.557 -20.571 22.089 1.00 93.56 72 LEU A CA 1
ATOM 553 C C . LEU A 1 72 ? 2.361 -20.355 20.798 1.00 93.56 72 LEU A C 1
ATOM 555 O O . LEU A 1 72 ? 3.593 -20.333 20.816 1.00 93.56 72 LEU A O 1
ATOM 559 N N . ASP A 1 73 ? 1.671 -20.183 19.672 1.00 94.88 73 ASP A N 1
ATOM 560 C CA . ASP A 1 73 ? 2.286 -19.983 18.363 1.00 94.88 73 ASP A CA 1
ATOM 561 C C . ASP A 1 73 ? 2.856 -18.563 18.172 1.00 94.88 73 ASP A C 1
ATOM 563 O O . ASP A 1 73 ? 3.731 -18.382 17.326 1.00 94.88 73 ASP A O 1
ATOM 567 N N . LEU A 1 74 ? 2.447 -17.555 18.960 1.00 95.06 74 LEU A N 1
ATOM 568 C CA . LEU A 1 74 ? 3.004 -16.190 18.888 1.00 95.06 74 LEU A CA 1
ATOM 569 C C . LEU A 1 74 ? 4.517 -16.152 19.151 1.00 95.06 74 LEU A C 1
ATOM 571 O O . LEU A 1 74 ? 5.213 -15.295 18.606 1.00 95.06 74 LEU A O 1
ATOM 575 N N . GLN A 1 75 ? 5.043 -17.101 19.930 1.00 95.62 75 GLN A N 1
ATOM 576 C CA . GLN A 1 75 ? 6.474 -17.214 20.236 1.00 95.62 75 GLN A CA 1
ATOM 577 C C . GLN A 1 75 ? 7.276 -17.961 19.159 1.00 95.62 75 GLN A C 1
ATOM 579 O O . GLN A 1 75 ? 8.497 -18.084 19.250 1.00 95.62 75 GLN A O 1
ATOM 584 N N . LYS A 1 76 ? 6.615 -18.473 18.119 1.00 94.81 76 LYS A N 1
ATOM 585 C CA . LYS A 1 76 ? 7.250 -19.249 17.057 1.00 94.81 76 LYS A CA 1
ATOM 586 C C . LYS A 1 76 ? 7.542 -18.369 15.849 1.00 94.81 76 LYS A C 1
ATOM 588 O O . LYS A 1 76 ? 6.635 -17.868 15.192 1.00 94.81 76 LYS A O 1
ATOM 593 N N . SER A 1 77 ? 8.819 -18.271 15.491 1.00 93.38 77 SER A N 1
ATOM 594 C CA . SER A 1 77 ? 9.228 -17.614 14.249 1.00 93.38 77 SER A CA 1
ATOM 595 C C . SER A 1 77 ? 8.945 -18.488 13.021 1.00 93.38 77 SER A C 1
ATOM 597 O O . SER A 1 77 ? 9.123 -19.717 13.028 1.00 93.38 77 SER A O 1
ATOM 599 N N . TYR A 1 78 ? 8.501 -17.847 11.944 1.00 93.62 78 TYR A N 1
ATOM 600 C CA . TYR A 1 78 ? 8.297 -18.432 10.620 1.00 93.62 78 TYR A CA 1
ATOM 601 C C . TYR A 1 78 ? 9.363 -18.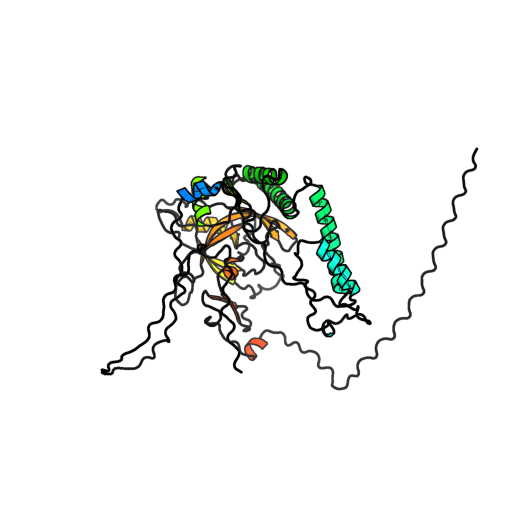004 9.607 1.00 93.62 78 TYR A C 1
ATOM 603 O O . TYR A 1 78 ? 9.259 -18.352 8.428 1.00 93.62 78 TYR A O 1
ATOM 611 N N . GLU A 1 79 ? 10.408 -17.306 10.048 1.00 90.88 79 GLU A N 1
ATOM 612 C CA . GLU A 1 79 ? 11.552 -17.004 9.191 1.00 90.88 79 GLU A CA 1
ATOM 613 C C . GLU A 1 79 ? 12.150 -18.284 8.589 1.00 90.88 79 GLU A C 1
ATOM 615 O O . GLU A 1 79 ? 12.216 -19.335 9.231 1.00 90.88 79 GLU A O 1
ATOM 620 N N . GLY A 1 80 ? 12.535 -18.209 7.314 1.00 87.00 80 GLY A N 1
ATOM 621 C CA . GLY A 1 80 ? 13.061 -19.348 6.557 1.00 87.00 80 GLY A CA 1
ATOM 622 C C . GLY A 1 80 ? 12.026 -20.409 6.157 1.00 87.00 80 GLY A C 1
ATOM 623 O O . GLY A 1 80 ? 12.391 -21.374 5.491 1.00 87.00 80 GLY A O 1
ATOM 624 N N . LYS A 1 81 ? 10.742 -20.256 6.521 1.00 87.75 81 LYS A N 1
ATOM 625 C CA . LYS A 1 81 ? 9.675 -21.207 6.141 1.00 87.75 81 LYS A CA 1
ATOM 626 C C . LYS A 1 81 ? 8.926 -20.824 4.868 1.00 87.75 81 LYS A C 1
ATOM 628 O O . LYS A 1 81 ? 8.246 -21.671 4.293 1.00 87.75 81 LYS A O 1
ATOM 633 N N . ILE A 1 82 ? 9.025 -19.567 4.438 1.00 79.44 82 ILE A N 1
ATOM 634 C CA . ILE A 1 82 ? 8.461 -19.107 3.167 1.00 79.44 82 ILE A CA 1
ATOM 635 C C . ILE A 1 82 ? 9.524 -19.311 2.092 1.00 79.44 82 ILE A C 1
ATOM 637 O O . ILE A 1 82 ? 10.604 -18.727 2.163 1.00 79.44 82 ILE A O 1
ATOM 641 N N . ALA A 1 83 ? 9.222 -20.163 1.113 1.00 77.56 83 ALA A N 1
ATOM 642 C CA . ALA A 1 83 ? 10.094 -20.337 -0.037 1.00 77.56 83 ALA A CA 1
ATOM 643 C C . ALA A 1 83 ? 10.152 -19.024 -0.840 1.00 77.56 83 ALA A C 1
ATOM 645 O O . ALA A 1 83 ? 9.102 -18.408 -1.059 1.00 77.56 83 ALA A O 1
ATOM 646 N N . PRO A 1 84 ? 11.342 -18.589 -1.288 1.00 73.06 84 PRO A N 1
ATOM 647 C CA . PRO A 1 84 ? 11.444 -17.450 -2.186 1.00 73.06 84 PRO A CA 1
ATOM 648 C C . PRO A 1 84 ? 10.685 -17.739 -3.485 1.00 73.06 84 PRO A C 1
ATOM 650 O O . PRO A 1 84 ? 10.515 -18.895 -3.882 1.00 73.06 84 PRO A O 1
ATOM 653 N N . ALA A 1 85 ? 10.227 -16.682 -4.152 1.00 74.75 85 ALA A N 1
ATOM 654 C CA . ALA A 1 85 ? 9.584 -16.826 -5.449 1.00 74.75 85 ALA A CA 1
ATOM 655 C C . ALA A 1 85 ? 10.554 -17.468 -6.453 1.00 74.75 85 ALA A C 1
ATOM 657 O O . ALA A 1 85 ? 11.718 -17.075 -6.546 1.00 74.75 85 ALA A O 1
ATOM 658 N N . GLU A 1 86 ? 10.073 -18.447 -7.220 1.00 81.62 86 GLU A N 1
ATOM 659 C CA . GLU A 1 86 ? 10.857 -19.008 -8.317 1.00 81.62 86 GLU A CA 1
ATOM 660 C C . GLU A 1 86 ? 11.009 -17.957 -9.418 1.00 81.62 86 GLU A C 1
ATOM 662 O O . GLU A 1 86 ? 10.031 -17.550 -10.053 1.00 81.62 86 GLU A O 1
ATOM 667 N N . LEU A 1 87 ? 12.248 -17.524 -9.652 1.00 82.62 87 LEU A N 1
ATOM 668 C CA . LEU A 1 87 ? 12.556 -16.642 -10.768 1.00 82.62 87 LEU A CA 1
ATOM 669 C C . LEU A 1 87 ? 12.522 -17.426 -12.092 1.00 82.62 87 LEU A C 1
ATOM 671 O O . LEU A 1 87 ? 12.950 -18.587 -12.151 1.00 82.62 87 LEU A O 1
ATOM 675 N N . PRO A 1 88 ? 12.029 -16.808 -13.180 1.00 86.56 88 PRO A N 1
ATOM 676 C CA . PRO A 1 88 ? 12.149 -17.346 -14.526 1.00 86.56 88 PRO A CA 1
ATOM 677 C C . PRO A 1 88 ? 13.581 -17.752 -14.876 1.00 86.56 88 PRO A C 1
ATOM 679 O O . PRO A 1 88 ? 14.561 -17.186 -14.401 1.00 86.56 88 PRO A O 1
ATOM 682 N N . LYS A 1 89 ? 13.717 -18.734 -15.769 1.00 86.81 89 LYS A N 1
ATOM 683 C CA . LYS A 1 89 ? 15.038 -19.155 -16.239 1.00 86.81 89 LYS A CA 1
ATOM 684 C C . LYS A 1 89 ? 15.694 -18.052 -17.061 1.00 86.81 89 LYS A C 1
ATOM 686 O O . LYS A 1 89 ? 15.040 -17.416 -17.890 1.00 86.81 89 LYS A O 1
ATOM 691 N N . ARG A 1 90 ? 17.013 -17.923 -16.898 1.00 86.06 90 ARG A N 1
ATOM 692 C CA . ARG A 1 90 ? 17.848 -17.050 -17.724 1.00 86.06 90 ARG A CA 1
ATOM 693 C C . ARG A 1 90 ? 17.630 -17.342 -19.202 1.00 86.06 90 ARG A C 1
ATOM 695 O O . ARG A 1 90 ? 17.725 -18.488 -19.642 1.00 86.06 90 ARG A O 1
ATOM 702 N N . GLN A 1 91 ? 17.376 -16.286 -19.969 1.00 82.50 91 GLN A N 1
ATOM 703 C CA . GLN A 1 91 ? 17.334 -16.386 -21.422 1.00 82.50 91 GLN A CA 1
ATOM 704 C C . GLN A 1 91 ? 18.708 -16.791 -21.969 1.00 82.50 91 GLN A C 1
ATOM 706 O O . GLN A 1 91 ? 19.746 -16.329 -21.487 1.00 82.50 91 GLN A O 1
ATOM 711 N N . THR A 1 92 ? 18.721 -17.651 -22.987 1.00 81.69 92 THR A N 1
ATOM 712 C CA . THR A 1 92 ? 19.958 -18.087 -23.640 1.00 81.69 92 THR A CA 1
ATOM 713 C C . THR A 1 92 ? 20.754 -16.872 -24.099 1.00 81.69 92 THR A C 1
ATOM 715 O O . THR A 1 92 ? 20.208 -15.985 -24.741 1.00 81.69 92 THR A O 1
ATOM 718 N N . ARG A 1 93 ? 22.042 -16.802 -23.756 1.00 81.81 93 ARG A N 1
ATOM 719 C CA . ARG A 1 93 ? 22.897 -15.708 -24.219 1.00 81.81 93 ARG A CA 1
ATOM 720 C C . ARG A 1 93 ? 23.228 -15.889 -25.700 1.00 81.81 93 ARG A C 1
ATOM 722 O O . ARG A 1 93 ? 23.529 -16.998 -26.142 1.00 81.81 93 ARG A O 1
ATOM 729 N N . TRP A 1 94 ? 23.251 -14.786 -26.438 1.00 76.19 94 TRP A N 1
ATOM 730 C CA . TRP A 1 94 ? 23.770 -14.746 -27.796 1.00 76.19 94 TRP A CA 1
ATOM 731 C C . TRP A 1 94 ? 25.296 -14.836 -27.748 1.00 76.19 94 TRP A C 1
ATOM 733 O O . TRP A 1 94 ? 25.965 -13.959 -27.217 1.00 76.19 94 TRP A O 1
ATOM 743 N N . GLN A 1 95 ? 25.845 -15.954 -28.228 1.00 70.62 95 GLN A N 1
ATOM 744 C CA . GLN A 1 95 ? 27.268 -16.272 -28.052 1.00 70.62 95 GLN A CA 1
ATOM 745 C C . GLN A 1 95 ? 28.203 -15.435 -28.930 1.00 70.62 95 GLN A C 1
ATOM 747 O O . GLN A 1 95 ? 29.385 -15.322 -28.619 1.00 70.62 95 GLN A O 1
ATOM 752 N N . GLN A 1 96 ? 27.690 -14.865 -30.020 1.00 77.56 96 GLN A N 1
ATOM 753 C CA . GLN A 1 96 ? 28.462 -14.020 -30.921 1.00 77.56 96 GLN A CA 1
ATOM 754 C C . GLN A 1 96 ? 27.837 -12.626 -30.960 1.00 77.56 96 GLN A C 1
ATOM 756 O O . GLN A 1 96 ? 26.640 -12.524 -31.250 1.00 77.56 96 GLN A O 1
ATOM 761 N N . PRO A 1 97 ? 28.620 -11.567 -30.680 1.00 79.06 97 PRO A N 1
ATOM 762 C CA . PRO A 1 97 ? 28.173 -10.199 -30.886 1.00 79.06 97 PRO A CA 1
ATOM 763 C C . PRO A 1 97 ? 27.669 -10.006 -32.314 1.00 79.06 97 PRO A C 1
ATOM 765 O O . PRO A 1 97 ? 28.265 -10.525 -33.264 1.00 79.06 97 PRO A O 1
ATOM 768 N N . ALA A 1 98 ? 26.591 -9.243 -32.479 1.00 81.38 98 ALA A N 1
ATOM 769 C CA . ALA A 1 98 ? 26.114 -8.902 -33.810 1.00 81.38 98 ALA A CA 1
ATOM 770 C C . ALA A 1 98 ? 27.209 -8.133 -34.568 1.00 81.38 98 ALA A C 1
ATOM 772 O O . ALA A 1 98 ? 27.736 -7.134 -34.073 1.00 81.38 98 ALA A O 1
ATOM 773 N N . THR A 1 99 ? 27.560 -8.595 -35.773 1.00 83.50 99 THR A N 1
ATOM 774 C CA . THR A 1 99 ? 28.629 -7.987 -36.586 1.00 83.50 99 THR A CA 1
ATOM 775 C C . THR A 1 99 ? 28.339 -6.519 -36.900 1.00 83.50 99 THR A C 1
ATOM 777 O O . THR A 1 99 ? 29.247 -5.695 -36.888 1.00 83.50 99 THR A O 1
ATOM 780 N N . ASN A 1 100 ? 27.063 -6.192 -37.118 1.00 88.19 100 ASN A N 1
ATOM 781 C CA . ASN A 1 100 ? 26.566 -4.825 -37.216 1.00 88.19 100 ASN A CA 1
ATOM 782 C C . ASN A 1 100 ? 25.659 -4.532 -36.011 1.00 88.19 100 ASN A C 1
ATOM 784 O O . ASN A 1 100 ? 24.893 -5.421 -35.628 1.00 88.19 100 ASN A O 1
ATOM 788 N N . PRO A 1 101 ? 25.695 -3.315 -35.436 1.00 90.56 101 PRO A N 1
ATOM 789 C CA . PRO A 1 101 ? 24.814 -2.952 -34.330 1.00 90.56 101 PRO A CA 1
ATOM 790 C C . PRO A 1 101 ? 23.337 -3.099 -34.701 1.00 90.56 101 PRO A C 1
ATOM 792 O O . PRO A 1 101 ? 22.859 -2.442 -35.627 1.00 90.56 101 PRO A O 1
ATOM 795 N N . ILE A 1 102 ? 22.603 -3.925 -33.955 1.00 91.38 102 ILE A N 1
ATOM 796 C CA . ILE A 1 102 ? 21.150 -4.052 -34.110 1.00 91.38 102 ILE A CA 1
ATOM 797 C C . ILE A 1 102 ? 20.499 -2.977 -33.243 1.00 91.38 102 ILE A C 1
ATOM 799 O O . ILE A 1 102 ? 20.488 -3.091 -32.021 1.00 91.38 102 ILE A O 1
ATOM 803 N N . VAL A 1 103 ? 19.974 -1.918 -33.856 1.00 92.56 103 VAL A N 1
ATOM 804 C CA . VAL A 1 103 ? 19.321 -0.794 -33.146 1.00 92.56 103 VAL A CA 1
ATOM 805 C C . VAL A 1 103 ? 17.805 -0.756 -33.338 1.00 92.56 103 VAL A C 1
ATOM 807 O O . VAL A 1 103 ? 17.113 0.038 -32.706 1.00 92.56 103 VAL A O 1
ATOM 810 N N . ASN A 1 104 ? 17.286 -1.609 -34.220 1.00 91.81 104 ASN A N 1
ATOM 811 C CA . ASN A 1 104 ? 15.872 -1.710 -34.536 1.00 91.81 104 ASN A CA 1
ATOM 812 C C . ASN A 1 104 ? 15.267 -2.933 -33.841 1.00 91.81 104 ASN A C 1
ATOM 814 O O . ASN A 1 104 ? 15.733 -4.057 -34.030 1.00 91.81 104 ASN A O 1
ATOM 818 N N . LEU A 1 105 ? 14.184 -2.727 -33.087 1.00 89.69 105 LEU A N 1
ATOM 819 C CA . LEU A 1 105 ? 13.494 -3.807 -32.382 1.00 89.69 105 LEU A CA 1
ATOM 820 C C . LEU A 1 105 ? 12.968 -4.889 -33.343 1.00 89.69 105 LEU A C 1
ATOM 822 O O . LEU A 1 105 ? 12.873 -6.046 -32.956 1.00 89.69 105 LEU A O 1
ATOM 826 N N . ALA A 1 106 ? 12.655 -4.545 -34.597 1.00 92.19 106 ALA A N 1
ATOM 827 C CA . ALA A 1 106 ? 12.198 -5.514 -35.598 1.00 92.19 106 ALA A CA 1
ATOM 828 C C . ALA A 1 106 ? 13.300 -6.482 -36.074 1.00 92.19 106 ALA A C 1
ATOM 830 O O . ALA A 1 106 ? 12.995 -7.528 -36.642 1.00 92.19 106 ALA A O 1
ATOM 831 N N . GLU A 1 107 ? 14.567 -6.136 -35.848 1.00 90.31 107 GLU A N 1
ATOM 832 C CA . GLU A 1 107 ? 15.738 -6.907 -36.278 1.00 90.31 107 GLU A CA 1
ATOM 833 C C . GLU A 1 107 ? 16.328 -7.749 -35.139 1.00 90.31 107 GLU A C 1
ATOM 835 O O . GLU A 1 107 ? 17.292 -8.488 -35.348 1.00 90.31 107 GLU A O 1
ATOM 840 N N . VAL A 1 108 ? 15.760 -7.667 -33.928 1.00 90.25 108 VAL A N 1
ATOM 841 C CA . VAL A 1 108 ? 16.250 -8.464 -32.802 1.00 90.25 108 VAL A CA 1
ATOM 842 C C . VAL A 1 108 ? 16.008 -9.955 -33.059 1.00 90.25 108 VAL A C 1
ATOM 844 O O . VAL A 1 108 ? 14.970 -10.343 -33.608 1.00 90.25 108 VAL A O 1
ATOM 847 N N . PRO A 1 109 ? 16.938 -10.830 -32.647 1.00 86.94 109 PRO A N 1
ATOM 848 C CA . PRO A 1 109 ? 16.769 -12.263 -32.813 1.00 86.94 109 PRO A CA 1
ATOM 849 C C . PRO A 1 109 ? 15.502 -12.788 -32.131 1.00 86.94 109 PRO A C 1
ATOM 851 O O . PRO A 1 109 ? 15.101 -12.337 -31.056 1.00 86.94 109 PRO A O 1
ATOM 854 N N . LYS A 1 110 ? 14.889 -13.813 -32.726 1.00 86.81 110 LYS A N 1
ATOM 855 C CA . LYS A 1 110 ? 13.703 -14.458 -32.156 1.00 86.81 110 LYS A CA 1
ATOM 856 C C . LYS A 1 110 ? 13.984 -14.952 -30.730 1.00 86.81 110 LYS A C 1
ATOM 858 O O . LYS A 1 110 ? 14.931 -15.699 -30.508 1.00 86.81 110 LYS A O 1
ATOM 863 N N . GLY A 1 111 ? 13.117 -14.578 -29.787 1.00 83.12 111 GLY A N 1
ATOM 864 C CA . GLY A 1 111 ? 13.222 -14.969 -28.376 1.00 83.12 111 GLY A CA 1
ATOM 865 C C . GLY A 1 111 ? 14.084 -14.041 -27.514 1.00 83.12 111 GLY A C 1
ATOM 866 O O . GLY A 1 111 ? 14.107 -14.218 -26.299 1.00 83.12 111 GLY A O 1
ATOM 867 N N . TRP A 1 112 ? 14.743 -13.045 -28.111 1.00 86.94 112 TRP A N 1
ATOM 868 C CA . TRP A 1 112 ? 15.425 -11.992 -27.366 1.00 86.94 112 TRP A CA 1
ATOM 869 C C . TRP A 1 112 ? 14.413 -11.133 -26.599 1.00 86.94 112 TRP A C 1
ATOM 871 O O . TRP A 1 112 ? 13.355 -10.781 -27.125 1.00 86.94 112 TRP A O 1
ATOM 881 N N . ASN A 1 113 ? 14.737 -10.786 -25.354 1.00 86.62 113 ASN A N 1
ATOM 882 C CA . ASN A 1 113 ? 13.984 -9.809 -24.579 1.00 86.62 113 ASN A CA 1
ATOM 883 C C . ASN A 1 113 ? 14.918 -8.916 -23.756 1.00 86.62 113 ASN A C 1
ATOM 885 O O . ASN A 1 113 ? 16.008 -9.321 -23.359 1.00 86.62 113 ASN A O 1
ATOM 889 N N . SER A 1 114 ? 14.456 -7.701 -23.479 1.00 88.25 114 SER A N 1
ATOM 890 C CA . SER A 1 114 ? 15.185 -6.688 -22.714 1.00 88.25 114 SER A CA 1
ATOM 891 C C . SER A 1 114 ? 14.965 -6.755 -21.201 1.00 88.25 114 SER A C 1
ATOM 893 O O . SER A 1 114 ? 15.600 -6.012 -20.455 1.00 88.25 114 SER A O 1
ATOM 895 N N . LEU A 1 115 ? 14.027 -7.590 -20.747 1.00 85.81 115 LEU A N 1
ATOM 896 C CA . LEU A 1 115 ? 13.487 -7.523 -19.389 1.00 85.81 115 LEU A CA 1
ATOM 897 C C . LEU A 1 115 ? 14.371 -8.235 -18.359 1.00 85.81 115 LEU A C 1
ATOM 899 O O . LEU A 1 115 ? 14.319 -7.868 -17.193 1.00 85.81 115 LEU A O 1
ATOM 903 N N . GLU A 1 116 ? 15.194 -9.201 -18.786 1.00 87.31 116 GLU A N 1
ATOM 904 C CA . GLU A 1 116 ? 16.072 -10.006 -17.913 1.00 87.31 116 GLU A CA 1
ATOM 905 C C . GLU A 1 116 ? 15.328 -10.579 -16.688 1.00 87.31 116 GLU A C 1
ATOM 907 O O . GLU A 1 116 ? 15.720 -10.334 -15.547 1.00 87.31 116 GLU A O 1
ATOM 912 N N . PRO A 1 117 ? 14.231 -11.332 -16.904 1.00 86.56 117 PRO A N 1
ATOM 913 C CA . PRO A 1 117 ? 13.317 -11.731 -15.833 1.00 86.56 117 PRO A CA 1
ATOM 914 C C . PRO A 1 117 ? 13.920 -12.734 -14.837 1.00 86.56 117 PRO A C 1
ATOM 916 O O . PRO A 1 117 ? 13.280 -13.051 -13.844 1.00 86.56 117 PRO A O 1
ATOM 919 N N . ASP A 1 118 ? 15.114 -13.264 -15.114 1.00 89.38 118 ASP A N 1
ATOM 920 C CA . ASP A 1 118 ? 15.852 -14.186 -14.247 1.00 89.38 118 ASP A CA 1
ATOM 921 C C . ASP A 1 118 ? 16.627 -13.506 -13.117 1.00 89.38 118 ASP A C 1
ATOM 923 O O . ASP A 1 118 ? 17.136 -14.192 -12.233 1.00 89.38 118 ASP A O 1
ATOM 927 N N . LEU A 1 119 ? 16.760 -12.181 -13.166 1.00 90.06 119 LEU A N 1
ATOM 928 C CA . LEU A 1 119 ? 17.460 -11.412 -12.148 1.00 90.06 119 LEU A CA 1
ATOM 929 C C . LEU A 1 119 ? 16.472 -10.812 -11.157 1.00 90.06 119 LEU A C 1
ATOM 931 O O . LEU A 1 119 ? 15.429 -10.285 -11.544 1.00 90.06 119 LEU A O 1
ATOM 935 N N . ASP A 1 120 ? 16.848 -10.840 -9.882 1.00 85.75 120 ASP A N 1
ATOM 936 C CA . ASP A 1 120 ? 16.152 -10.074 -8.858 1.00 85.75 120 ASP A CA 1
ATOM 937 C C . ASP A 1 120 ? 16.298 -8.563 -9.163 1.00 85.75 120 ASP A C 1
ATOM 939 O O . ASP A 1 120 ? 17.425 -8.085 -9.367 1.00 85.75 120 ASP A O 1
ATOM 943 N N . PRO A 1 121 ? 15.193 -7.790 -9.213 1.00 84.38 121 PRO A N 1
ATOM 944 C CA . PRO A 1 121 ? 15.235 -6.339 -9.373 1.00 84.38 121 PRO A CA 1
ATOM 945 C C . PRO A 1 121 ? 16.107 -5.606 -8.341 1.00 84.38 121 PRO A C 1
ATOM 947 O O . PRO A 1 121 ? 16.590 -4.511 -8.636 1.00 84.38 121 PRO A O 1
ATOM 950 N N . ASP A 1 122 ? 16.340 -6.194 -7.167 1.00 83.56 122 ASP A N 1
ATOM 951 C CA . ASP A 1 122 ? 17.194 -5.634 -6.123 1.00 83.56 122 ASP A CA 1
ATOM 952 C C . ASP A 1 122 ? 18.657 -6.099 -6.184 1.00 83.56 122 ASP A C 1
ATOM 954 O O . ASP A 1 122 ? 19.507 -5.476 -5.537 1.00 83.56 122 ASP A O 1
ATOM 958 N N . ASP A 1 123 ? 18.997 -7.104 -7.000 1.00 90.00 123 ASP A N 1
ATOM 959 C CA . ASP A 1 123 ? 20.385 -7.517 -7.245 1.00 90.00 123 ASP A CA 1
ATOM 960 C C . ASP A 1 123 ? 21.062 -6.588 -8.266 1.00 90.00 123 ASP A C 1
ATOM 962 O O . ASP A 1 123 ? 21.241 -6.898 -9.451 1.00 90.00 123 ASP A O 1
ATOM 966 N N . LEU A 1 124 ? 21.443 -5.400 -7.788 1.00 92.25 124 LEU A N 1
ATOM 967 C CA . LEU A 1 124 ? 22.101 -4.383 -8.609 1.00 92.25 124 LEU A CA 1
ATOM 968 C C . LEU A 1 124 ? 23.405 -4.876 -9.232 1.00 92.25 124 LEU A C 1
ATOM 970 O O . LEU A 1 124 ? 23.727 -4.473 -10.347 1.00 92.25 124 LEU A O 1
ATOM 974 N N . ILE A 1 125 ? 24.171 -5.716 -8.533 1.00 93.88 125 ILE A N 1
ATOM 975 C CA . ILE A 1 125 ? 25.479 -6.166 -9.019 1.00 93.88 125 ILE A CA 1
ATOM 976 C C . ILE A 1 125 ? 25.278 -7.055 -10.244 1.00 93.88 125 ILE A C 1
ATOM 978 O O . ILE A 1 125 ? 25.884 -6.804 -11.293 1.00 93.88 125 ILE A O 1
ATOM 982 N N . SER A 1 126 ? 24.383 -8.040 -10.147 1.00 94.31 126 SER A N 1
ATOM 983 C CA . SER A 1 126 ? 24.060 -8.911 -11.277 1.00 94.31 126 SER A CA 1
ATOM 984 C C . SER A 1 126 ? 23.400 -8.141 -12.418 1.00 94.31 126 SER A C 1
ATOM 986 O O . SER A 1 126 ? 23.704 -8.406 -13.583 1.00 94.31 126 SER A O 1
ATOM 988 N N . GLN A 1 127 ? 22.554 -7.148 -12.126 1.00 94.75 127 GLN A N 1
ATOM 989 C CA . GLN A 1 127 ? 21.954 -6.310 -13.166 1.00 94.75 127 GLN A CA 1
ATOM 990 C C . GLN A 1 127 ? 22.968 -5.419 -13.892 1.00 94.75 127 GLN A C 1
ATOM 992 O O . GLN A 1 127 ? 22.938 -5.353 -15.120 1.00 94.75 127 GLN A O 1
ATOM 997 N N . ILE A 1 128 ? 23.897 -4.782 -13.173 1.00 96.50 128 ILE A N 1
ATOM 998 C CA . ILE A 1 128 ? 24.988 -3.992 -13.768 1.00 96.50 128 ILE A CA 1
ATOM 999 C C . ILE A 1 128 ? 25.860 -4.889 -14.651 1.00 96.50 128 ILE A C 1
ATOM 1001 O O . ILE A 1 128 ? 26.153 -4.544 -15.798 1.00 96.50 128 ILE A O 1
ATOM 1005 N N . SER A 1 129 ? 26.222 -6.074 -14.151 1.00 95.50 129 SER A N 1
ATOM 1006 C CA . SER A 1 129 ? 26.979 -7.066 -14.918 1.00 95.50 129 SER A CA 1
ATOM 1007 C C . SER A 1 129 ? 26.237 -7.483 -16.195 1.00 95.50 129 SER A C 1
ATOM 1009 O O . SER A 1 129 ? 26.825 -7.489 -17.280 1.00 95.50 129 SER A O 1
ATOM 1011 N N . ARG A 1 130 ? 24.923 -7.737 -16.104 1.00 93.56 130 ARG A N 1
ATOM 1012 C CA . ARG A 1 130 ? 24.077 -8.076 -17.258 1.00 93.56 130 ARG A CA 1
ATOM 1013 C C . ARG A 1 130 ? 24.006 -6.939 -18.271 1.00 93.56 130 ARG A C 1
ATOM 1015 O O . ARG A 1 130 ? 24.079 -7.206 -19.464 1.00 93.56 130 ARG A O 1
ATOM 1022 N N . CYS A 1 131 ? 23.914 -5.686 -17.834 1.00 95.19 131 CYS A N 1
ATOM 1023 C CA . CYS A 1 131 ? 23.962 -4.546 -18.746 1.00 95.19 131 CYS A CA 1
ATOM 1024 C C . CYS A 1 131 ? 25.277 -4.507 -19.536 1.00 95.19 131 CYS A C 1
ATOM 1026 O O . CYS A 1 131 ? 25.235 -4.382 -20.758 1.00 95.19 131 CYS A O 1
ATOM 1028 N N . HIS A 1 132 ? 26.429 -4.690 -18.882 1.00 95.56 132 HIS A N 1
ATOM 1029 C CA . HIS A 1 132 ? 27.716 -4.768 -19.581 1.00 95.56 132 HIS A CA 1
ATOM 1030 C C . HIS A 1 132 ? 27.772 -5.928 -20.586 1.00 95.56 132 HIS A C 1
ATOM 1032 O O . HIS A 1 132 ? 28.228 -5.732 -21.713 1.00 95.56 132 HIS A O 1
ATOM 1038 N N . GLU A 1 133 ? 27.265 -7.109 -20.214 1.00 92.69 133 GLU A N 1
ATOM 1039 C CA . GLU A 1 133 ? 27.150 -8.259 -21.121 1.00 92.69 133 GLU A CA 1
ATOM 1040 C C . GLU A 1 133 ? 26.339 -7.903 -22.376 1.00 92.69 133 GLU A C 1
ATOM 1042 O O . GLU A 1 133 ? 26.802 -8.114 -23.495 1.00 92.69 133 GLU A O 1
ATOM 1047 N N . ARG A 1 134 ? 25.155 -7.305 -22.196 1.00 91.62 134 ARG A N 1
ATOM 1048 C CA . ARG A 1 134 ? 24.234 -6.975 -23.292 1.00 91.62 134 ARG A CA 1
ATOM 1049 C C . ARG A 1 134 ? 24.712 -5.845 -24.189 1.00 91.62 134 ARG A C 1
ATOM 1051 O O . ARG A 1 134 ? 24.459 -5.877 -25.391 1.00 91.62 134 ARG A O 1
ATOM 1058 N N . ILE A 1 135 ? 25.435 -4.877 -23.633 1.00 93.38 135 ILE A N 1
ATOM 1059 C CA . ILE A 1 135 ? 26.135 -3.864 -24.429 1.00 93.38 135 ILE A CA 1
ATOM 1060 C C . ILE A 1 135 ? 27.161 -4.552 -25.344 1.00 93.38 135 ILE A C 1
ATOM 1062 O O . ILE A 1 135 ? 27.247 -4.214 -26.524 1.00 93.38 135 ILE A O 1
ATOM 1066 N N . GLY A 1 136 ? 27.873 -5.560 -24.829 1.00 91.81 136 GLY A N 1
ATOM 1067 C CA . GLY A 1 136 ? 28.831 -6.363 -25.592 1.00 91.81 136 GLY A CA 1
ATOM 1068 C C . GLY A 1 136 ? 28.205 -7.239 -26.683 1.00 91.81 136 GLY A C 1
ATOM 1069 O O . GLY A 1 136 ? 28.853 -7.486 -27.697 1.00 91.81 136 GLY A O 1
ATOM 1070 N N . ASP A 1 137 ? 26.947 -7.664 -26.526 1.00 91.00 137 ASP A N 1
ATOM 1071 C CA . ASP A 1 137 ? 26.226 -8.449 -27.540 1.00 91.00 137 ASP A CA 1
ATOM 1072 C C . ASP A 1 137 ? 25.900 -7.612 -28.810 1.00 91.00 137 ASP A C 1
ATOM 1074 O O . ASP A 1 137 ? 25.575 -8.173 -29.858 1.00 91.00 137 ASP A O 1
ATOM 1078 N N . ASN A 1 138 ? 26.034 -6.276 -28.751 1.00 92.44 138 ASN A N 1
ATOM 1079 C CA . ASN A 1 138 ? 25.786 -5.326 -29.849 1.00 92.44 138 ASN A CA 1
ATOM 1080 C C . ASN A 1 138 ? 24.330 -5.331 -30.377 1.00 92.44 138 ASN A C 1
ATOM 1082 O O . ASN A 1 138 ? 24.062 -5.040 -31.546 1.00 92.44 138 ASN A O 1
ATOM 1086 N N . ILE A 1 139 ? 23.378 -5.652 -29.493 1.00 91.75 139 ILE A N 1
ATOM 1087 C CA . ILE A 1 139 ? 21.932 -5.665 -29.756 1.00 91.75 139 ILE A CA 1
ATOM 1088 C C . ILE A 1 139 ? 21.252 -4.688 -28.801 1.00 91.75 139 ILE A C 1
ATOM 1090 O O . ILE A 1 139 ? 21.326 -4.848 -27.585 1.00 91.75 139 ILE A O 1
ATOM 1094 N N . MET A 1 140 ? 20.575 -3.678 -29.346 1.00 92.69 140 MET A N 1
ATOM 1095 C CA . MET A 1 140 ? 19.867 -2.629 -28.604 1.00 92.69 140 MET A CA 1
ATOM 1096 C C . MET A 1 140 ? 20.740 -1.979 -27.512 1.00 92.69 140 MET A C 1
ATOM 1098 O O . MET A 1 140 ? 20.254 -1.638 -26.435 1.00 92.69 140 MET A O 1
ATOM 1102 N N . SER A 1 141 ? 22.040 -1.803 -27.776 1.00 93.62 141 SER A N 1
ATOM 1103 C CA . SER A 1 141 ? 23.044 -1.401 -26.775 1.00 93.62 141 SER A CA 1
ATOM 1104 C C . SER A 1 141 ? 22.702 -0.096 -26.049 1.00 93.62 141 SER A C 1
ATOM 1106 O O . SER A 1 141 ? 22.905 0.006 -24.842 1.00 93.62 141 SER A O 1
ATOM 1108 N N . GLN A 1 142 ? 22.100 0.872 -26.746 1.00 93.38 142 GLN A N 1
ATOM 1109 C CA . GLN A 1 142 ? 21.674 2.152 -26.166 1.00 93.38 142 GLN A CA 1
ATOM 1110 C C . GLN A 1 142 ? 20.666 1.987 -25.018 1.00 93.38 142 GLN A C 1
ATOM 1112 O O . GLN A 1 142 ? 20.744 2.700 -24.022 1.00 93.38 142 GLN A O 1
ATOM 1117 N N . MET A 1 143 ? 19.750 1.020 -25.120 1.00 93.81 143 MET A N 1
ATOM 1118 C CA . MET A 1 143 ? 18.759 0.744 -24.077 1.00 93.81 143 MET A CA 1
ATOM 1119 C C . MET A 1 143 ? 19.430 0.206 -22.803 1.00 93.81 143 MET A C 1
ATOM 1121 O O . MET A 1 143 ? 19.069 0.604 -21.697 1.00 93.81 143 MET A O 1
ATOM 1125 N N . PHE A 1 144 ? 20.442 -0.656 -22.943 1.00 95.00 144 PHE A N 1
ATOM 1126 C CA . PHE A 1 144 ? 21.201 -1.160 -21.795 1.00 95.00 144 PHE A CA 1
ATOM 1127 C C . PHE A 1 144 ? 22.184 -0.139 -21.234 1.00 95.00 144 PHE A C 1
ATOM 1129 O O . PHE A 1 144 ? 22.432 -0.180 -20.035 1.00 95.00 144 PHE A O 1
ATOM 1136 N N . GLN A 1 145 ? 22.695 0.785 -22.053 1.00 96.50 145 GLN A N 1
ATOM 1137 C CA . GLN A 1 145 ? 23.484 1.917 -21.566 1.00 96.50 145 GLN A CA 1
ATOM 1138 C C . GLN A 1 145 ? 22.634 2.830 -20.678 1.00 96.50 145 GLN A C 1
ATOM 1140 O O . GLN A 1 145 ? 23.053 3.162 -19.576 1.00 96.50 145 GLN A O 1
ATOM 1145 N N . PHE A 1 146 ? 21.411 3.160 -21.108 1.00 95.00 146 PHE A N 1
ATOM 1146 C CA . PHE A 1 146 ? 20.485 3.950 -20.294 1.00 95.00 146 PHE A CA 1
ATOM 1147 C C . PHE A 1 146 ? 20.171 3.246 -18.964 1.00 95.00 146 PHE A C 1
ATOM 1149 O O . PHE A 1 146 ? 20.292 3.841 -17.896 1.00 95.00 146 PHE A O 1
ATOM 1156 N N . LYS A 1 147 ? 19.855 1.941 -19.018 1.00 94.75 147 LYS A N 1
ATOM 1157 C CA . LYS A 1 147 ? 19.628 1.128 -17.813 1.00 94.75 147 LYS A CA 1
ATOM 1158 C C . LYS A 1 147 ? 20.868 1.078 -16.907 1.00 94.75 147 LYS A C 1
ATOM 1160 O O . LYS A 1 147 ? 20.729 1.172 -15.693 1.00 94.75 147 LYS A O 1
ATOM 1165 N N . LEU A 1 148 ? 22.066 0.939 -17.476 1.00 96.69 148 LEU A N 1
ATOM 1166 C CA . LEU A 1 148 ? 23.326 0.918 -16.731 1.00 96.69 148 LEU A CA 1
ATOM 1167 C C . LEU A 1 148 ? 23.556 2.232 -15.981 1.00 96.69 148 LEU A C 1
ATOM 1169 O O . LEU A 1 148 ? 23.891 2.199 -14.800 1.00 96.69 148 LEU A O 1
ATOM 1173 N N . ASP A 1 149 ? 23.346 3.370 -16.640 1.00 97.25 149 ASP A N 1
ATOM 1174 C CA . ASP A 1 149 ? 23.532 4.685 -16.026 1.00 97.25 149 ASP A CA 1
ATOM 1175 C C . ASP A 1 149 ? 22.606 4.868 -14.811 1.00 97.25 149 ASP A C 1
ATOM 1177 O O . ASP A 1 149 ? 23.036 5.376 -13.771 1.00 97.25 149 ASP A O 1
ATOM 1181 N N . ASP A 1 150 ? 21.356 4.409 -14.901 1.00 95.50 150 ASP A N 1
ATOM 1182 C CA . ASP A 1 150 ? 20.405 4.457 -13.786 1.00 95.50 150 ASP A CA 1
ATOM 1183 C C . ASP A 1 150 ? 20.770 3.480 -12.660 1.00 95.50 150 ASP A C 1
ATOM 1185 O O . ASP A 1 150 ? 20.758 3.865 -11.489 1.00 95.50 150 ASP A O 1
ATOM 1189 N N . LEU A 1 151 ? 21.194 2.256 -12.991 1.00 95.88 151 LEU A N 1
ATOM 1190 C CA . LEU A 1 151 ? 21.669 1.284 -12.001 1.00 95.88 151 LEU A CA 1
ATOM 1191 C C . LEU A 1 151 ? 22.919 1.773 -11.256 1.00 95.88 151 LEU A C 1
ATOM 1193 O O . LEU A 1 151 ? 23.050 1.536 -10.058 1.00 95.88 151 LEU A O 1
ATOM 1197 N N . LEU A 1 152 ? 23.837 2.474 -11.929 1.00 97.06 152 LEU A N 1
ATOM 1198 C CA . LEU A 1 152 ? 25.036 3.035 -11.300 1.00 97.06 152 LEU A CA 1
ATOM 1199 C C . LEU A 1 152 ? 24.701 4.192 -10.349 1.00 97.06 152 LEU A C 1
ATOM 1201 O O . LEU A 1 152 ? 25.281 4.277 -9.261 1.00 97.06 152 LEU A O 1
ATOM 1205 N N . LYS A 1 153 ? 23.749 5.064 -10.716 1.00 96.25 153 LYS A N 1
ATOM 1206 C CA . LYS A 1 153 ? 23.228 6.104 -9.809 1.00 96.25 153 LYS A CA 1
ATOM 1207 C C . LYS A 1 153 ? 22.566 5.475 -8.586 1.00 96.25 153 LYS A C 1
ATOM 1209 O O . LYS A 1 153 ? 22.841 5.896 -7.462 1.00 96.25 153 LYS A O 1
ATOM 1214 N N . GLU A 1 154 ? 21.740 4.455 -8.803 1.00 93.75 154 GLU A N 1
ATOM 1215 C CA . GLU A 1 154 ? 21.057 3.737 -7.731 1.00 93.75 154 GLU A CA 1
ATOM 1216 C C . GLU A 1 154 ? 22.059 3.025 -6.818 1.00 93.75 154 GLU A C 1
ATOM 1218 O O . GLU A 1 154 ? 21.973 3.173 -5.603 1.00 93.75 154 GLU A O 1
ATOM 1223 N N . LYS A 1 155 ? 23.087 2.364 -7.367 1.00 95.38 155 LYS A N 1
ATOM 1224 C CA . LYS A 1 155 ? 24.175 1.769 -6.578 1.00 95.38 155 LYS A CA 1
ATOM 1225 C C . LYS A 1 155 ? 24.840 2.804 -5.674 1.00 95.38 155 LYS A C 1
ATOM 1227 O O . LYS A 1 155 ? 24.978 2.563 -4.481 1.00 95.38 155 LYS A O 1
ATOM 1232 N N . LYS A 1 156 ? 25.200 3.975 -6.212 1.00 96.06 156 LYS A N 1
ATOM 1233 C CA . LYS A 1 156 ? 25.789 5.060 -5.412 1.00 96.06 156 LYS A CA 1
ATOM 1234 C C . LYS A 1 156 ? 24.848 5.501 -4.286 1.00 96.06 156 LYS A C 1
ATOM 1236 O O . LYS A 1 156 ? 25.304 5.725 -3.169 1.00 96.06 156 LYS A O 1
ATOM 1241 N N . ARG A 1 157 ? 23.546 5.620 -4.565 1.00 94.56 157 ARG A N 1
ATOM 1242 C CA . ARG A 1 157 ? 22.529 5.959 -3.560 1.00 94.56 157 ARG A CA 1
ATOM 1243 C C . ARG A 1 157 ? 22.438 4.894 -2.464 1.00 94.56 157 ARG A C 1
ATOM 1245 O O . ARG A 1 157 ? 22.468 5.256 -1.290 1.00 94.56 157 ARG A O 1
ATOM 1252 N N . ARG A 1 158 ? 22.379 3.608 -2.834 1.00 93.69 158 ARG A N 1
ATOM 1253 C CA . ARG A 1 158 ? 22.354 2.488 -1.882 1.00 93.69 158 ARG A CA 1
ATOM 1254 C C . ARG A 1 158 ? 23.612 2.463 -1.025 1.00 93.69 158 ARG A C 1
ATOM 1256 O O . ARG A 1 158 ? 23.488 2.413 0.189 1.00 93.69 158 ARG A O 1
ATOM 1263 N N . ASP A 1 159 ? 24.793 2.586 -1.628 1.00 94.88 159 ASP A N 1
ATOM 1264 C CA . ASP A 1 159 ? 26.072 2.589 -0.909 1.00 94.88 159 ASP A CA 1
ATOM 1265 C C . ASP A 1 159 ? 26.123 3.710 0.149 1.00 94.88 159 ASP A C 1
ATOM 1267 O O . ASP A 1 159 ? 26.549 3.472 1.277 1.00 94.88 159 ASP A O 1
ATOM 1271 N N . MET A 1 160 ? 25.630 4.915 -0.175 1.00 95.88 160 MET A N 1
ATOM 1272 C CA . MET A 1 160 ? 25.554 6.030 0.784 1.00 95.88 160 MET A CA 1
ATOM 1273 C C . MET A 1 160 ? 24.591 5.750 1.944 1.00 95.88 160 MET A C 1
ATOM 1275 O O . MET A 1 160 ? 24.934 6.021 3.090 1.00 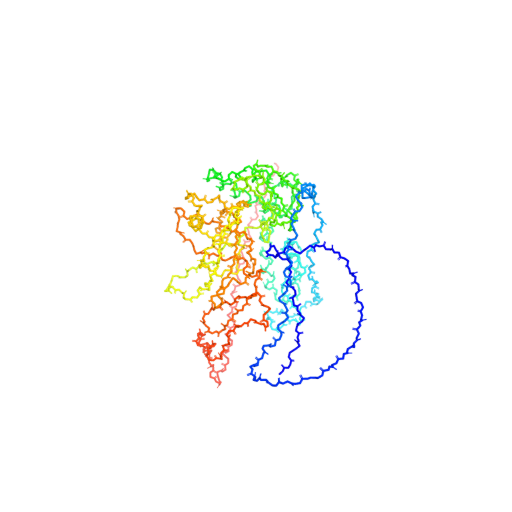95.88 160 MET A O 1
ATOM 1279 N N . MET A 1 161 ? 23.402 5.206 1.666 1.00 95.12 161 MET A N 1
ATOM 1280 C CA . MET A 1 161 ? 22.428 4.872 2.714 1.00 95.12 161 MET A CA 1
ATOM 1281 C C . MET A 1 161 ? 22.908 3.719 3.597 1.00 95.12 161 MET A C 1
ATOM 1283 O O . MET A 1 161 ? 22.788 3.787 4.814 1.00 95.12 161 MET A O 1
ATOM 1287 N N . MET A 1 162 ? 23.493 2.682 2.994 1.00 95.25 162 MET A N 1
ATOM 1288 C CA . MET A 1 162 ? 24.081 1.555 3.717 1.00 95.25 162 MET A CA 1
ATOM 1289 C C . MET A 1 162 ? 25.210 2.015 4.646 1.00 95.25 162 MET A C 1
ATOM 1291 O O . MET A 1 162 ? 25.317 1.515 5.757 1.00 95.25 162 MET A O 1
ATOM 1295 N N . ALA A 1 163 ? 26.031 2.980 4.215 1.00 95.88 163 ALA A N 1
ATOM 1296 C CA . ALA A 1 163 ? 27.118 3.529 5.027 1.00 95.88 163 ALA A CA 1
ATOM 1297 C C . ALA A 1 163 ? 26.640 4.390 6.213 1.00 95.88 163 ALA A C 1
ATOM 1299 O O . ALA A 1 163 ? 27.419 4.624 7.135 1.00 95.88 163 ALA A O 1
ATOM 1300 N N . ALA A 1 164 ? 25.394 4.874 6.187 1.00 95.50 164 ALA A N 1
ATOM 1301 C CA . ALA A 1 164 ? 24.803 5.656 7.273 1.00 95.50 164 ALA A CA 1
ATOM 1302 C C . ALA A 1 164 ? 24.231 4.782 8.405 1.00 95.50 164 ALA A C 1
ATOM 1304 O O . ALA A 1 164 ? 23.931 5.297 9.480 1.00 95.50 164 ALA A O 1
ATOM 1305 N N . GLU A 1 165 ? 24.087 3.477 8.176 1.00 96.06 165 GLU A N 1
ATOM 1306 C CA . GLU A 1 165 ? 23.522 2.521 9.128 1.00 96.06 165 GLU A CA 1
ATOM 1307 C C . GLU A 1 165 ? 24.583 1.493 9.584 1.00 96.06 165 GLU A C 1
ATOM 1309 O O . GLU A 1 165 ? 25.648 1.375 8.969 1.00 96.06 165 GLU A O 1
ATOM 1314 N N . PRO A 1 166 ? 24.343 0.745 10.681 1.00 95.00 166 PRO A N 1
ATOM 1315 C CA . PRO A 1 166 ? 25.270 -0.279 11.156 1.00 95.00 166 PRO A CA 1
ATOM 1316 C C . PRO A 1 166 ? 25.661 -1.309 10.086 1.00 95.00 166 PRO A C 1
ATOM 1318 O O . PRO A 1 166 ? 24.849 -1.747 9.267 1.00 95.00 166 PRO A O 1
ATOM 1321 N N . VAL A 1 167 ? 26.921 -1.753 10.131 1.00 93.31 167 VAL A N 1
ATOM 1322 C CA . VAL A 1 167 ? 27.435 -2.785 9.220 1.00 93.31 167 VAL A CA 1
ATOM 1323 C C . VAL A 1 167 ? 26.677 -4.099 9.432 1.00 93.31 167 VAL A C 1
ATOM 1325 O O . VAL A 1 167 ? 26.472 -4.531 10.562 1.00 93.31 167 VAL A O 1
ATOM 1328 N N . GLY A 1 168 ? 26.310 -4.764 8.333 1.00 90.62 168 GLY A N 1
ATOM 1329 C CA . GLY A 1 168 ? 25.661 -6.080 8.353 1.00 90.62 168 GLY A CA 1
ATOM 1330 C C . GLY A 1 168 ? 24.142 -6.056 8.171 1.00 90.62 168 GLY A C 1
ATOM 1331 O O . GLY A 1 168 ? 23.536 -7.122 8.069 1.00 90.62 168 GLY A O 1
ATOM 1332 N N . LEU A 1 169 ? 23.520 -4.877 8.072 1.00 93.75 169 LEU A N 1
ATOM 1333 C CA . LEU A 1 169 ? 22.107 -4.777 7.706 1.00 93.75 169 LEU A CA 1
ATOM 1334 C C . LEU A 1 169 ? 21.882 -5.142 6.231 1.00 93.75 169 LEU A C 1
ATOM 1336 O O . LEU A 1 169 ? 22.759 -4.983 5.382 1.00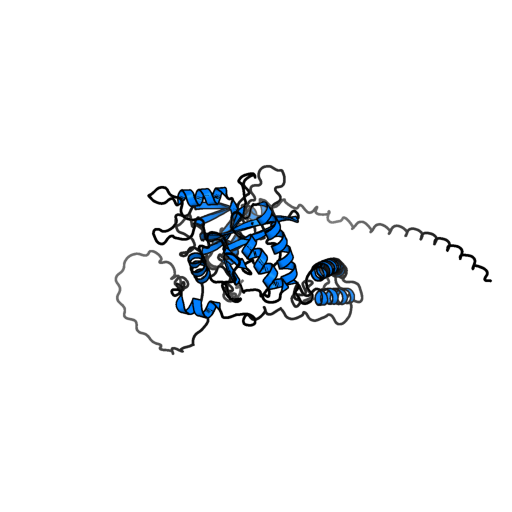 93.75 169 LEU A O 1
ATOM 1340 N N . SER A 1 170 ? 20.686 -5.643 5.916 1.00 92.00 170 SER A N 1
ATOM 1341 C CA . SER A 1 170 ? 20.269 -5.854 4.526 1.00 92.00 170 SER A CA 1
ATOM 1342 C C . SER A 1 170 ? 19.760 -4.551 3.908 1.00 92.00 170 SER A C 1
ATOM 1344 O O . SER A 1 170 ? 19.271 -3.668 4.615 1.00 92.00 170 SER A O 1
ATOM 1346 N N . TRP A 1 171 ? 19.805 -4.454 2.576 1.00 90.62 171 TRP A N 1
ATOM 1347 C CA . TRP A 1 171 ? 19.270 -3.295 1.854 1.00 90.62 171 TRP A CA 1
ATOM 1348 C C . TRP A 1 171 ? 17.798 -3.013 2.197 1.00 90.62 171 TRP A C 1
ATOM 1350 O O . TRP A 1 171 ? 17.428 -1.867 2.445 1.00 90.62 171 TRP A O 1
ATOM 1360 N N . SER A 1 172 ? 16.968 -4.056 2.282 1.00 90.44 172 SER A N 1
ATOM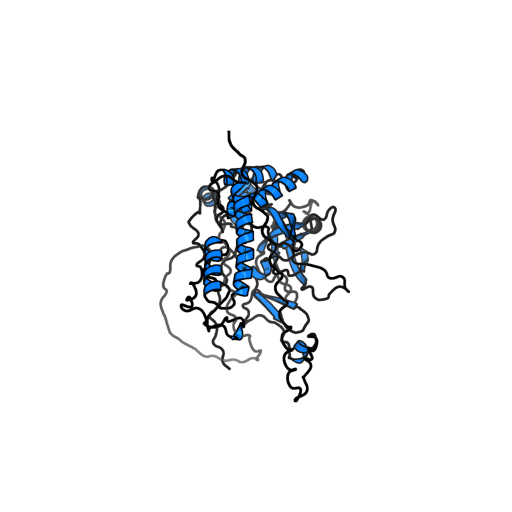 1361 C CA . SER A 1 172 ? 15.554 -3.932 2.651 1.00 90.44 172 SER A CA 1
ATOM 1362 C C . SER A 1 172 ? 15.373 -3.316 4.042 1.00 90.44 172 SER A C 1
ATOM 1364 O O . SER A 1 172 ? 14.514 -2.459 4.230 1.00 90.44 172 SER A O 1
ATOM 1366 N N . VAL A 1 173 ? 16.212 -3.698 5.008 1.00 93.62 173 VAL A N 1
ATOM 1367 C CA . VAL A 1 173 ? 16.174 -3.122 6.359 1.00 93.62 173 VAL A CA 1
ATOM 1368 C C . VAL A 1 173 ? 16.580 -1.648 6.340 1.00 93.62 173 VAL A C 1
ATOM 1370 O O . VAL A 1 173 ? 15.890 -0.830 6.939 1.00 93.62 173 VAL A O 1
ATOM 1373 N N . VAL A 1 174 ? 17.640 -1.283 5.616 1.00 94.44 174 VAL A N 1
ATOM 1374 C CA . VAL A 1 174 ? 18.070 0.123 5.499 1.00 94.44 174 VAL A CA 1
ATOM 1375 C C . VAL A 1 174 ? 16.997 0.987 4.839 1.00 94.44 174 VAL A C 1
ATOM 1377 O O . VAL A 1 174 ? 16.705 2.084 5.314 1.00 94.44 174 VAL A O 1
ATOM 1380 N N . LEU A 1 175 ? 16.340 0.483 3.792 1.00 91.75 175 LEU A N 1
ATOM 1381 C CA . LEU A 1 175 ? 15.221 1.189 3.174 1.00 91.75 175 LEU A CA 1
ATOM 1382 C C . LEU A 1 175 ? 14.040 1.341 4.144 1.00 91.75 175 LEU A C 1
ATOM 1384 O O . LEU A 1 175 ? 13.426 2.405 4.202 1.00 91.75 175 LEU A O 1
ATOM 1388 N N . ARG A 1 176 ? 13.755 0.315 4.957 1.00 93.31 176 ARG A N 1
ATOM 1389 C CA . ARG A 1 176 ? 12.701 0.404 5.973 1.00 93.31 176 ARG A CA 1
ATOM 1390 C C . ARG A 1 176 ? 13.048 1.445 7.034 1.00 93.31 176 ARG A C 1
ATOM 1392 O O . ARG A 1 176 ? 12.178 2.235 7.387 1.00 93.31 176 ARG A O 1
ATOM 1399 N N . LEU A 1 177 ? 14.298 1.496 7.495 1.00 95.44 177 LEU A N 1
ATOM 1400 C CA . LEU A 1 177 ? 14.778 2.486 8.466 1.00 95.44 177 LEU A CA 1
ATOM 1401 C C . LEU A 1 177 ? 14.628 3.932 7.960 1.00 95.44 177 LEU A C 1
ATOM 1403 O O . LEU A 1 177 ? 14.237 4.796 8.743 1.00 95.44 177 LEU A O 1
ATOM 1407 N N . ASP A 1 178 ? 14.832 4.192 6.663 1.00 93.38 178 ASP A N 1
ATOM 1408 C CA . ASP A 1 178 ? 14.548 5.500 6.039 1.00 93.38 178 ASP A CA 1
ATOM 1409 C C . ASP A 1 178 ? 13.061 5.880 6.175 1.00 93.38 178 ASP A C 1
ATOM 1411 O O . ASP A 1 178 ? 12.713 6.981 6.616 1.00 93.38 178 ASP A O 1
ATOM 1415 N N . THR A 1 179 ? 12.159 4.938 5.877 1.00 92.56 179 THR A N 1
ATOM 1416 C CA . THR A 1 179 ? 10.715 5.174 6.037 1.00 92.56 179 THR A CA 1
ATOM 1417 C C . THR A 1 179 ? 10.300 5.309 7.504 1.00 92.56 179 THR A C 1
ATOM 1419 O O . THR A 1 179 ? 9.502 6.187 7.821 1.00 92.56 179 THR A O 1
ATOM 1422 N N . LEU A 1 180 ? 10.872 4.515 8.417 1.00 95.38 180 LEU A N 1
ATOM 1423 C CA . LEU A 1 180 ? 10.614 4.609 9.859 1.00 95.38 180 LEU A CA 1
ATOM 1424 C C . LEU A 1 180 ? 11.089 5.946 10.430 1.00 95.38 180 LEU A C 1
ATOM 1426 O O . LEU A 1 180 ? 10.384 6.532 11.244 1.00 95.38 180 LEU A O 1
ATOM 1430 N N . THR A 1 181 ? 12.219 6.467 9.950 1.00 96.19 181 THR A N 1
ATOM 1431 C CA . THR A 1 181 ? 12.708 7.803 10.320 1.00 96.19 181 THR A CA 1
ATOM 1432 C C . THR A 1 181 ? 11.711 8.877 9.887 1.00 96.19 181 THR A C 1
ATOM 1434 O O . THR A 1 181 ? 11.298 9.695 10.704 1.00 96.19 181 THR A O 1
ATOM 1437 N N . THR A 1 182 ? 11.227 8.804 8.640 1.00 94.50 182 THR A N 1
ATOM 1438 C CA . THR A 1 182 ? 10.186 9.720 8.133 1.00 94.50 182 THR A CA 1
ATOM 1439 C C . THR A 1 182 ? 8.904 9.644 8.979 1.00 94.50 182 THR A C 1
ATOM 1441 O O . THR A 1 182 ? 8.304 10.670 9.301 1.00 94.50 182 THR A O 1
ATOM 1444 N N . MET A 1 183 ? 8.470 8.436 9.363 1.00 95.12 183 MET A N 1
ATOM 1445 C CA . MET A 1 183 ? 7.289 8.253 10.217 1.00 95.12 183 MET A CA 1
ATOM 1446 C C . MET A 1 183 ? 7.501 8.824 11.615 1.00 95.12 183 MET A C 1
ATOM 1448 O O . MET A 1 183 ? 6.615 9.502 12.124 1.00 95.12 183 MET A O 1
ATOM 1452 N N . LEU A 1 184 ? 8.665 8.587 12.222 1.00 97.19 184 LEU A N 1
ATOM 1453 C CA . LEU A 1 184 ? 8.993 9.070 13.560 1.00 97.19 184 LEU A CA 1
ATOM 1454 C C . LEU A 1 184 ? 8.995 10.603 13.630 1.00 97.19 184 LEU A C 1
ATOM 1456 O O . LEU A 1 184 ? 8.430 11.177 14.564 1.00 97.19 184 LEU A O 1
ATOM 1460 N N . GLU A 1 185 ? 9.584 11.263 12.630 1.00 97.19 185 GLU A N 1
ATOM 1461 C CA . GLU A 1 185 ? 9.586 12.725 12.506 1.00 97.19 185 GLU A CA 1
ATOM 1462 C C . GLU A 1 185 ? 8.159 13.273 12.388 1.00 97.19 185 GLU A C 1
ATOM 1464 O O . GLU A 1 185 ? 7.777 14.205 13.102 1.00 97.19 185 GLU A O 1
ATOM 1469 N N . TRP A 1 186 ? 7.341 12.657 11.529 1.00 95.94 186 TRP A N 1
ATOM 1470 C CA . TRP A 1 186 ? 5.955 13.071 11.331 1.00 95.94 186 TRP A CA 1
ATOM 1471 C C . TRP A 1 186 ? 5.103 12.872 12.588 1.00 95.94 186 TRP A C 1
ATOM 1473 O O . TRP A 1 186 ? 4.427 13.812 13.008 1.00 95.94 186 TRP A O 1
ATOM 1483 N N . LEU A 1 187 ? 5.172 11.699 13.226 1.00 96.44 187 LEU A N 1
ATOM 1484 C CA . LEU A 1 187 ? 4.445 11.399 14.464 1.00 96.44 187 LEU A CA 1
ATOM 1485 C C . LEU A 1 187 ? 4.810 12.393 15.570 1.00 96.44 187 LEU A C 1
ATOM 1487 O O . LEU A 1 187 ? 3.922 12.971 16.195 1.00 96.44 187 LEU A O 1
ATOM 1491 N N . SER A 1 188 ? 6.104 12.680 15.738 1.00 96.19 188 SER A N 1
ATOM 1492 C CA . SER A 1 188 ? 6.578 13.684 16.698 1.00 96.19 188 SER A CA 1
ATOM 1493 C C . SER A 1 188 ? 6.005 15.073 16.395 1.00 96.19 188 SER A C 1
ATOM 1495 O O . SER A 1 188 ? 5.549 15.768 17.301 1.00 96.19 188 SER A O 1
ATOM 1497 N N . SER A 1 189 ? 5.949 15.471 15.117 1.00 95.56 189 SER A N 1
ATOM 1498 C CA . SER A 1 189 ? 5.371 16.762 14.710 1.00 95.56 189 SER A CA 1
ATOM 1499 C C . SER A 1 189 ? 3.857 16.865 14.943 1.00 95.56 189 SER A C 1
ATOM 1501 O O . SER A 1 189 ? 3.320 17.966 15.064 1.00 95.56 189 SER A O 1
ATOM 1503 N N . LYS A 1 190 ? 3.167 15.721 15.015 1.00 93.19 190 LYS A N 1
ATOM 1504 C CA . LYS A 1 190 ? 1.722 15.602 15.248 1.00 93.19 190 LYS A CA 1
ATOM 1505 C C . LYS A 1 190 ? 1.375 15.294 16.706 1.00 93.19 190 LYS A C 1
ATOM 1507 O O . LYS A 1 190 ? 0.239 14.930 16.989 1.00 93.19 190 LYS A O 1
ATOM 1512 N N . ASN A 1 191 ? 2.333 15.466 17.622 1.00 94.44 191 ASN A N 1
ATOM 1513 C CA . ASN A 1 191 ? 2.170 15.191 19.051 1.00 94.44 191 ASN A CA 1
ATOM 1514 C C . ASN A 1 191 ? 1.749 13.737 19.347 1.00 94.44 191 ASN A C 1
ATOM 1516 O O . ASN A 1 191 ? 1.051 13.490 20.324 1.00 94.44 191 ASN A O 1
ATOM 1520 N N . ASP A 1 192 ? 2.145 12.802 18.476 1.00 95.50 192 ASP A N 1
ATOM 1521 C CA . ASP A 1 192 ? 1.880 11.365 18.585 1.00 95.50 192 ASP A CA 1
ATOM 1522 C C . ASP A 1 192 ? 0.430 11.017 18.971 1.00 95.50 192 ASP A C 1
ATOM 1524 O O . ASP A 1 192 ? 0.198 10.211 19.862 1.00 95.50 192 ASP A O 1
ATOM 1528 N N . GLU A 1 193 ? -0.558 11.621 18.294 1.00 93.94 193 GLU A N 1
ATOM 1529 C CA . GLU A 1 193 ? -2.002 11.469 18.585 1.00 93.94 193 GLU A CA 1
ATOM 1530 C C . GLU A 1 193 ? -2.466 10.004 18.752 1.00 93.94 193 GLU A C 1
ATOM 1532 O O . GLU A 1 193 ? -3.455 9.738 19.432 1.00 93.94 193 GLU A O 1
ATOM 1537 N N . TRP A 1 194 ? -1.751 9.055 18.139 1.00 95.06 194 TRP A N 1
ATOM 1538 C CA . TRP A 1 194 ? -2.076 7.628 18.119 1.00 95.06 194 TRP A CA 1
ATOM 1539 C C . TRP A 1 194 ? -1.090 6.747 18.901 1.00 95.06 194 TRP A C 1
ATOM 1541 O O . TRP A 1 194 ? -1.126 5.529 18.726 1.00 95.06 194 TRP A O 1
ATOM 1551 N N . ASP A 1 195 ? -0.227 7.321 19.744 1.00 96.88 195 ASP A N 1
ATOM 1552 C CA . ASP A 1 195 ? 0.733 6.614 20.611 1.00 96.88 195 ASP A CA 1
ATOM 1553 C C . ASP A 1 195 ? 1.677 5.640 19.863 1.00 96.88 195 ASP A C 1
ATOM 1555 O O . ASP A 1 195 ? 1.973 4.530 20.325 1.00 96.88 195 ASP A O 1
ATOM 1559 N N . LEU A 1 196 ? 2.138 6.009 18.663 1.00 97.19 196 LEU A N 1
ATOM 1560 C CA . LEU A 1 196 ? 2.952 5.154 17.793 1.00 97.19 196 LEU A CA 1
ATOM 1561 C C . LEU A 1 196 ? 4.460 5.392 17.909 1.00 97.19 196 LEU A C 1
ATOM 1563 O O . LEU A 1 196 ? 5.224 4.519 17.482 1.00 97.19 196 LEU A O 1
ATOM 1567 N N . VAL A 1 197 ? 4.921 6.505 18.491 1.00 98.12 197 VAL A N 1
ATOM 1568 C CA . VAL A 1 197 ? 6.360 6.826 18.592 1.00 98.12 197 VAL A CA 1
ATOM 1569 C C . VAL A 1 197 ? 7.129 5.700 19.281 1.00 98.12 197 VAL A C 1
ATOM 1571 O O . VAL A 1 197 ? 8.201 5.307 18.812 1.00 98.12 197 VAL A O 1
ATOM 1574 N N . GLY A 1 198 ? 6.571 5.130 20.353 1.00 98.00 198 GLY A N 1
ATOM 1575 C CA . GLY A 1 198 ? 7.183 4.010 21.073 1.00 98.00 198 GLY A CA 1
ATOM 1576 C C . GLY A 1 198 ? 7.334 2.751 20.212 1.00 98.00 198 GLY A C 1
ATOM 1577 O O . GLY A 1 198 ? 8.388 2.114 20.229 1.00 98.00 198 GLY A O 1
ATOM 1578 N N . ASN A 1 199 ? 6.317 2.420 19.408 1.00 97.94 199 ASN A N 1
ATOM 1579 C CA . ASN A 1 199 ? 6.372 1.288 18.477 1.00 97.94 199 ASN A CA 1
ATOM 1580 C C . ASN A 1 199 ? 7.440 1.516 17.404 1.00 97.94 199 ASN A C 1
ATOM 1582 O O . ASN A 1 199 ? 8.317 0.673 17.227 1.00 97.94 199 ASN A O 1
ATOM 1586 N N . VAL A 1 200 ? 7.407 2.669 16.726 1.00 97.81 200 VAL A N 1
ATOM 1587 C CA . VAL A 1 200 ? 8.344 2.989 15.637 1.00 97.81 200 VAL A CA 1
ATOM 1588 C C . VAL A 1 200 ? 9.787 2.981 16.139 1.00 97.81 200 VAL A C 1
ATOM 1590 O O . VAL A 1 200 ? 10.651 2.356 15.523 1.00 97.81 200 VAL A O 1
ATOM 1593 N N . THR A 1 201 ? 10.043 3.595 17.295 1.00 98.44 201 THR A N 1
ATOM 1594 C CA . THR A 1 201 ? 11.381 3.645 17.901 1.00 98.44 201 THR A CA 1
ATOM 1595 C C . THR A 1 201 ? 11.923 2.245 18.191 1.00 98.44 201 THR A C 1
ATOM 1597 O O . THR A 1 201 ? 13.068 1.933 17.851 1.00 98.44 201 THR A O 1
ATOM 1600 N N . ASN A 1 202 ? 11.098 1.371 18.770 1.00 98.44 202 ASN A N 1
ATOM 1601 C CA . ASN A 1 202 ? 11.545 0.034 19.150 1.00 98.44 202 ASN A CA 1
ATOM 1602 C C . ASN A 1 202 ? 11.664 -0.915 17.949 1.00 98.44 202 ASN A C 1
ATOM 1604 O O . ASN A 1 202 ? 12.576 -1.741 17.928 1.00 98.44 202 ASN A O 1
ATOM 1608 N N . VAL A 1 203 ? 10.849 -0.739 16.903 1.00 97.69 203 VAL A N 1
ATOM 1609 C CA . VAL A 1 203 ? 11.040 -1.417 15.609 1.00 97.69 203 VAL A CA 1
ATOM 1610 C C . VAL A 1 203 ? 12.385 -1.022 14.988 1.00 97.69 203 VAL A C 1
ATOM 1612 O O . VAL A 1 203 ? 13.160 -1.892 14.586 1.00 97.69 203 VAL A O 1
ATOM 1615 N N . MET A 1 204 ? 12.715 0.277 14.955 1.00 97.94 204 MET A N 1
ATOM 1616 C CA . MET A 1 204 ? 14.014 0.751 14.457 1.00 97.94 204 MET A CA 1
ATOM 1617 C C . MET A 1 204 ? 15.180 0.148 15.251 1.00 97.94 204 MET A C 1
ATOM 1619 O O . MET A 1 204 ? 16.169 -0.294 14.662 1.00 97.94 204 MET A O 1
ATOM 1623 N N . ALA A 1 205 ? 15.065 0.090 16.581 1.00 98.19 205 ALA A N 1
ATOM 1624 C CA . ALA A 1 205 ? 16.073 -0.523 17.444 1.00 98.19 205 ALA A CA 1
ATOM 1625 C C . ALA A 1 205 ? 16.221 -2.035 17.188 1.00 98.19 205 ALA A C 1
ATOM 1627 O O . ALA A 1 205 ? 17.343 -2.547 17.126 1.00 98.19 205 ALA A O 1
ATOM 1628 N N . ALA A 1 206 ? 15.114 -2.755 16.988 1.00 97.50 206 ALA A N 1
ATOM 1629 C CA . ALA A 1 206 ? 15.127 -4.184 16.683 1.00 97.50 206 ALA A CA 1
ATOM 1630 C C . ALA A 1 206 ? 15.812 -4.483 15.339 1.00 97.50 206 ALA A C 1
ATOM 1632 O O . ALA A 1 206 ? 16.602 -5.423 15.250 1.00 97.50 206 ALA A O 1
ATOM 1633 N N . TYR A 1 207 ? 15.594 -3.649 14.319 1.00 97.31 207 TYR A N 1
ATOM 1634 C CA . TYR A 1 207 ? 16.310 -3.757 13.047 1.00 97.31 207 TYR A CA 1
ATOM 1635 C C . TYR A 1 207 ? 17.803 -3.462 13.184 1.00 97.31 207 TYR A C 1
ATOM 1637 O O . TYR A 1 207 ? 18.628 -4.263 12.749 1.00 97.31 207 TYR A O 1
ATOM 1645 N N . ARG A 1 208 ? 18.170 -2.338 13.814 1.00 97.62 208 ARG A N 1
ATOM 1646 C CA . ARG A 1 208 ? 19.578 -1.928 13.968 1.00 97.62 208 ARG A CA 1
ATOM 1647 C C . ARG A 1 208 ? 20.398 -2.897 14.819 1.00 97.62 208 ARG A C 1
ATOM 1649 O O . ARG A 1 208 ? 21.595 -3.029 14.596 1.00 97.62 208 ARG A O 1
ATOM 1656 N N . SER A 1 209 ? 19.760 -3.583 15.768 1.00 96.19 209 SER A N 1
ATOM 1657 C CA . SER A 1 209 ? 20.388 -4.640 16.575 1.00 96.19 209 SER A CA 1
ATOM 1658 C C . SER A 1 209 ? 20.440 -6.005 15.882 1.00 96.19 209 SER A C 1
ATOM 1660 O O . SER A 1 209 ? 21.101 -6.910 16.383 1.00 96.19 209 SER A O 1
ATOM 1662 N N . GLY A 1 210 ? 19.755 -6.178 14.746 1.00 93.50 210 GLY A N 1
ATOM 1663 C CA . GLY A 1 210 ? 19.647 -7.461 14.047 1.00 93.50 210 GLY A CA 1
ATOM 1664 C C . GLY A 1 210 ? 18.668 -8.457 14.683 1.00 93.50 210 GLY A C 1
ATOM 1665 O O . GLY A 1 210 ? 18.561 -9.583 14.198 1.00 93.50 210 GLY A O 1
ATOM 1666 N N . ASN A 1 211 ? 17.937 -8.051 15.728 1.00 94.44 211 ASN A N 1
ATOM 1667 C CA . ASN A 1 211 ? 16.896 -8.860 16.374 1.00 94.44 211 ASN A CA 1
ATOM 1668 C C . ASN A 1 211 ? 15.649 -9.024 15.496 1.00 94.44 211 ASN A C 1
ATOM 1670 O O . ASN A 1 211 ? 14.908 -9.992 15.649 1.00 94.44 211 ASN A O 1
ATOM 1674 N N . LEU A 1 212 ? 15.426 -8.086 14.575 1.00 94.00 212 LEU A N 1
ATOM 1675 C CA . LEU A 1 212 ? 14.381 -8.155 13.566 1.00 94.00 212 LEU A CA 1
ATOM 1676 C C . LEU A 1 212 ? 15.007 -8.117 12.172 1.00 94.00 212 LEU A C 1
ATOM 1678 O O . LEU A 1 212 ? 15.919 -7.332 11.902 1.00 94.00 212 LEU A O 1
ATOM 1682 N N . ARG A 1 213 ? 14.496 -8.951 11.265 1.00 91.19 213 ARG A N 1
ATOM 1683 C CA . ARG A 1 213 ? 14.854 -8.943 9.845 1.00 91.19 213 ARG A CA 1
ATOM 1684 C C . ARG A 1 213 ? 13.626 -8.675 8.996 1.00 91.19 213 ARG A C 1
ATOM 1686 O O . ARG A 1 213 ? 12.525 -9.115 9.315 1.00 91.19 213 ARG A O 1
ATOM 1693 N N . TRP A 1 214 ? 13.831 -7.992 7.874 1.00 89.81 214 TRP A N 1
ATOM 1694 C CA . TRP A 1 214 ? 12.781 -7.854 6.874 1.00 89.81 214 TRP A CA 1
ATOM 1695 C C . TRP A 1 214 ? 12.646 -9.164 6.093 1.00 89.81 214 TRP A C 1
ATOM 1697 O O . TRP A 1 214 ? 13.537 -9.518 5.320 1.00 89.81 214 TRP A O 1
ATOM 1707 N N . THR A 1 215 ? 11.531 -9.871 6.281 1.00 88.44 215 THR A N 1
ATOM 1708 C CA . THR A 1 215 ? 11.212 -11.097 5.538 1.00 88.44 215 THR A CA 1
ATOM 1709 C C . THR A 1 215 ? 9.883 -10.911 4.808 1.00 88.44 215 THR A C 1
ATOM 1711 O O . THR A 1 215 ? 8.843 -10.857 5.468 1.00 88.44 215 THR A O 1
ATOM 1714 N N . PRO A 1 216 ? 9.877 -10.828 3.463 1.00 84.75 216 PRO A N 1
ATOM 1715 C CA . PRO A 1 216 ? 8.643 -10.682 2.697 1.00 84.75 216 PRO A CA 1
ATOM 1716 C C . PRO A 1 216 ? 7.612 -11.757 3.060 1.00 84.75 216 PRO A C 1
ATOM 1718 O O . PRO A 1 216 ? 7.935 -12.944 3.121 1.00 84.75 216 PRO A O 1
ATOM 1721 N N . GLY A 1 217 ? 6.367 -11.346 3.299 1.00 85.31 217 GLY A N 1
ATOM 1722 C CA . GLY A 1 217 ? 5.288 -12.261 3.683 1.00 85.31 217 GLY A CA 1
ATOM 1723 C C . GLY A 1 217 ? 5.122 -12.485 5.188 1.00 85.31 217 GLY A C 1
ATOM 1724 O O . GLY A 1 217 ? 4.132 -13.103 5.584 1.00 85.31 217 GLY A O 1
ATOM 1725 N N . LEU A 1 218 ? 6.040 -11.988 6.022 1.00 91.69 218 LEU A N 1
ATOM 1726 C CA . LEU A 1 218 ? 5.949 -12.080 7.478 1.00 91.69 218 LEU A CA 1
ATOM 1727 C C . LEU A 1 218 ? 5.705 -10.713 8.111 1.00 91.69 218 LEU A C 1
ATOM 1729 O O . LEU A 1 218 ? 6.194 -9.694 7.630 1.00 91.69 218 LEU A O 1
ATOM 1733 N N . VAL A 1 219 ? 4.981 -10.728 9.225 1.00 95.00 219 VAL A N 1
ATOM 1734 C CA . VAL A 1 219 ? 4.689 -9.561 10.050 1.00 95.00 219 VAL A CA 1
ATOM 1735 C C . VAL A 1 219 ? 5.118 -9.774 11.493 1.00 95.00 219 VAL A C 1
ATOM 1737 O O . VAL A 1 219 ? 5.219 -10.909 11.965 1.00 95.00 219 VAL A O 1
ATOM 1740 N N . THR A 1 220 ? 5.300 -8.668 12.207 1.00 96.75 220 THR A N 1
ATOM 1741 C CA . THR A 1 220 ? 5.353 -8.635 13.671 1.00 96.75 220 THR A CA 1
ATOM 1742 C C . THR A 1 220 ? 4.327 -7.641 14.204 1.00 96.75 220 THR A C 1
ATOM 1744 O O . THR A 1 220 ? 4.119 -6.576 13.624 1.00 96.75 220 THR A O 1
ATOM 1747 N N . TYR A 1 221 ? 3.665 -7.999 15.301 1.00 97.56 221 TYR A N 1
ATOM 1748 C CA . TYR A 1 221 ? 2.710 -7.132 15.989 1.00 97.56 221 TYR A CA 1
ATOM 1749 C C . TYR A 1 221 ? 3.415 -6.375 17.107 1.00 97.56 221 TYR A C 1
ATOM 1751 O O . TYR A 1 221 ? 4.212 -6.961 17.841 1.00 97.56 221 TYR A O 1
ATOM 1759 N N . TRP A 1 222 ? 3.096 -5.094 17.245 1.00 98.00 222 TRP A N 1
ATOM 1760 C CA . TRP A 1 222 ? 3.665 -4.208 18.250 1.00 98.00 222 TRP A CA 1
ATOM 1761 C C . TRP A 1 222 ? 2.556 -3.431 18.941 1.00 98.00 222 TRP A C 1
ATOM 1763 O O . TRP A 1 222 ? 1.638 -2.935 18.286 1.00 98.00 222 TRP A O 1
ATOM 1773 N N . SER A 1 223 ? 2.644 -3.309 20.261 1.00 98.00 223 SER A N 1
ATOM 1774 C CA . SER A 1 223 ? 1.750 -2.449 21.029 1.00 98.00 223 SER A CA 1
ATOM 1775 C C . SER A 1 223 ? 2.503 -1.737 22.138 1.00 98.00 223 SER A C 1
ATOM 1777 O O . SER A 1 223 ? 3.235 -2.376 22.895 1.00 98.00 223 SER A O 1
ATOM 1779 N N . LYS A 1 224 ? 2.318 -0.416 22.237 1.00 96.50 224 LYS A N 1
ATOM 1780 C CA . LYS A 1 224 ? 2.877 0.437 23.301 1.00 96.50 224 LYS A CA 1
ATOM 1781 C C . LYS A 1 224 ? 4.386 0.207 23.513 1.00 96.50 224 LYS A C 1
ATOM 1783 O O . LYS A 1 224 ? 4.877 0.138 24.636 1.00 96.50 224 LYS A O 1
ATOM 1788 N N . GLY A 1 225 ? 5.120 0.048 22.412 1.00 95.94 225 GLY A N 1
ATOM 1789 C CA . GLY A 1 225 ? 6.561 -0.194 22.362 1.00 95.94 225 GLY A CA 1
ATOM 1790 C C . GLY A 1 225 ? 6.991 -1.658 22.506 1.00 95.94 225 GLY A C 1
ATOM 1791 O O . GLY A 1 225 ? 8.186 -1.935 22.454 1.00 95.94 225 GLY A O 1
ATOM 1792 N N . VAL A 1 226 ? 6.079 -2.614 22.672 1.00 97.31 226 VAL A N 1
ATOM 1793 C CA . VAL A 1 226 ? 6.422 -4.023 22.921 1.00 97.31 226 VAL A CA 1
ATOM 1794 C C . VAL A 1 226 ? 6.104 -4.884 21.703 1.00 97.31 226 VAL A C 1
ATOM 1796 O O . VAL A 1 226 ? 4.992 -4.836 21.182 1.00 97.31 226 VAL A O 1
ATOM 1799 N N . GLN A 1 227 ? 7.065 -5.710 21.281 1.00 97.62 227 GLN A N 1
ATOM 1800 C CA . GLN A 1 227 ? 6.848 -6.750 20.276 1.00 97.62 227 GLN A CA 1
ATOM 1801 C C . GLN A 1 227 ? 6.007 -7.886 20.872 1.00 97.62 227 GLN A C 1
ATOM 1803 O O . GLN A 1 227 ? 6.385 -8.497 21.870 1.00 97.62 227 GLN A O 1
ATOM 1808 N N . LEU A 1 228 ? 4.874 -8.188 20.245 1.00 97.69 228 LEU A N 1
ATOM 1809 C CA . LEU A 1 228 ? 3.889 -9.156 20.731 1.00 97.69 228 LEU A CA 1
ATOM 1810 C C . LEU A 1 228 ? 4.060 -10.554 20.121 1.00 97.69 228 LEU A C 1
ATOM 1812 O O . LEU A 1 228 ? 3.534 -11.528 20.655 1.00 97.69 228 LEU A O 1
ATOM 1816 N N . CYS A 1 229 ? 4.769 -10.672 18.996 1.00 96.94 229 CYS A N 1
ATOM 1817 C CA . CYS A 1 229 ? 4.995 -11.955 18.335 1.00 96.94 229 CYS A CA 1
ATOM 1818 C C . CYS A 1 229 ? 6.328 -12.015 17.587 1.00 96.94 229 CYS A C 1
ATOM 1820 O O . CYS A 1 229 ? 6.883 -10.998 17.167 1.00 96.94 229 CYS A O 1
ATOM 1822 N N . GLN A 1 230 ? 6.817 -13.233 17.375 1.00 96.44 230 GLN A N 1
ATOM 1823 C CA . GLN A 1 230 ? 7.881 -13.509 16.414 1.00 96.44 230 GLN A CA 1
ATOM 1824 C C . GLN A 1 230 ? 7.363 -13.376 14.968 1.00 96.44 230 GLN A C 1
ATOM 1826 O O . GLN A 1 230 ? 6.157 -13.524 14.747 1.00 96.44 230 GLN A O 1
ATOM 1831 N N . PRO A 1 231 ? 8.243 -13.135 13.971 1.00 95.38 231 PRO A N 1
ATOM 1832 C CA . PRO A 1 231 ? 7.833 -12.973 12.577 1.00 95.38 231 PRO A CA 1
ATOM 1833 C C . PRO A 1 231 ? 6.947 -14.125 12.088 1.00 95.38 231 PRO A C 1
ATOM 1835 O O . PRO A 1 231 ? 7.361 -15.288 12.114 1.00 95.38 231 PRO A O 1
ATOM 1838 N N . ARG A 1 232 ? 5.726 -13.810 11.642 1.00 93.88 232 ARG A N 1
ATOM 1839 C CA . ARG A 1 232 ? 4.694 -14.799 11.278 1.00 93.88 232 ARG A CA 1
ATOM 1840 C C . ARG A 1 232 ? 3.850 -14.354 10.079 1.00 93.88 232 ARG A C 1
ATOM 1842 O O . ARG A 1 232 ? 3.776 -13.158 9.818 1.00 93.88 232 ARG A O 1
ATOM 1849 N N . PRO A 1 233 ? 3.206 -15.270 9.334 1.00 92.50 233 PRO A N 1
ATOM 1850 C CA . PRO A 1 233 ? 2.259 -14.887 8.292 1.00 92.50 233 PRO A CA 1
ATOM 1851 C C . PRO A 1 233 ? 1.106 -14.063 8.870 1.00 92.50 233 PRO A C 1
ATOM 1853 O O . PRO A 1 233 ? 0.583 -14.388 9.934 1.00 92.50 233 PRO A O 1
ATOM 1856 N N . PHE A 1 234 ? 0.688 -13.025 8.153 1.00 92.06 234 PHE A N 1
ATOM 1857 C CA . PHE A 1 234 ? -0.453 -12.212 8.560 1.00 92.06 234 PHE A CA 1
ATOM 1858 C C . PHE A 1 234 ? -1.780 -12.932 8.308 1.00 92.06 234 PHE A C 1
ATOM 1860 O O . PHE A 1 234 ? -1.987 -13.511 7.237 1.00 92.06 234 PHE A O 1
ATOM 1867 N N . LYS A 1 235 ? -2.704 -12.827 9.266 1.00 92.00 235 LYS A N 1
ATOM 1868 C CA . LYS A 1 235 ? -4.106 -13.217 9.105 1.00 92.00 235 LYS A CA 1
ATOM 1869 C C . LYS A 1 235 ? -5.006 -12.222 9.829 1.00 92.00 235 LYS A C 1
ATOM 1871 O O . LYS A 1 235 ? -4.664 -11.755 10.912 1.00 92.00 235 LYS A O 1
ATOM 1876 N N . TRP A 1 236 ? -6.151 -11.913 9.225 1.00 91.88 236 TRP A N 1
ATOM 1877 C CA . TRP A 1 236 ? -7.076 -10.905 9.744 1.00 91.88 236 TRP A CA 1
ATOM 1878 C C . TRP A 1 236 ? -7.735 -11.304 11.065 1.00 91.88 236 TRP A C 1
ATOM 1880 O O . TRP A 1 236 ? -7.862 -10.463 11.940 1.00 91.88 236 TRP A O 1
ATOM 1890 N N . ASP A 1 237 ? -8.095 -12.573 11.228 1.00 91.19 237 ASP A N 1
ATOM 1891 C CA . ASP A 1 237 ? -8.652 -13.120 12.469 1.00 91.19 237 ASP A CA 1
ATOM 1892 C C . ASP A 1 237 ? -7.642 -13.074 13.628 1.00 91.19 237 ASP A C 1
ATOM 1894 O O . ASP A 1 237 ? -7.985 -12.653 14.732 1.00 91.19 237 ASP A O 1
ATOM 1898 N N . GLU A 1 238 ? -6.382 -13.441 13.369 1.00 93.94 238 GLU A N 1
ATOM 1899 C CA . GLU A 1 238 ? -5.289 -13.294 14.339 1.00 93.94 238 GLU A CA 1
ATOM 1900 C C . GLU A 1 238 ? -5.062 -11.821 14.700 1.00 93.94 238 GLU A C 1
ATOM 1902 O O . GLU A 1 238 ? -4.922 -11.492 15.877 1.00 93.94 238 GLU A O 1
ATOM 1907 N N . PHE A 1 239 ? -5.050 -10.931 13.701 1.00 95.25 239 PHE A N 1
ATOM 1908 C CA . PHE A 1 239 ? -4.937 -9.492 13.925 1.00 95.25 239 PHE A CA 1
ATOM 1909 C C . PHE A 1 239 ? -6.081 -8.971 14.796 1.00 95.25 239 PHE A C 1
ATOM 1911 O O . PHE A 1 239 ? -5.806 -8.290 15.776 1.00 95.25 239 PHE A O 1
ATOM 1918 N N . ASP A 1 240 ? -7.334 -9.309 14.484 1.00 93.19 240 ASP A N 1
ATOM 1919 C CA . ASP A 1 240 ? -8.508 -8.836 15.224 1.00 93.19 240 ASP A CA 1
ATOM 1920 C C . ASP A 1 240 ? -8.447 -9.268 16.693 1.00 93.19 240 ASP A C 1
ATOM 1922 O O . ASP A 1 240 ? -8.677 -8.459 17.593 1.00 93.19 240 ASP A O 1
ATOM 1926 N N . PHE A 1 241 ? -8.051 -10.520 16.947 1.00 93.88 241 PHE A N 1
ATOM 1927 C CA . PHE A 1 241 ? -7.874 -11.040 18.300 1.00 93.88 241 PHE A CA 1
ATOM 1928 C C . PHE A 1 241 ? -6.756 -10.318 19.071 1.00 93.88 241 PHE A C 1
ATOM 1930 O O . PHE A 1 241 ? -6.970 -9.860 20.196 1.00 93.88 241 PHE A O 1
ATOM 1937 N N . ILE A 1 242 ? -5.566 -10.189 18.473 1.00 96.00 242 ILE A N 1
ATOM 1938 C CA . ILE A 1 242 ? -4.408 -9.556 19.123 1.00 96.00 242 ILE A CA 1
ATOM 1939 C C . ILE A 1 242 ? -4.667 -8.058 19.327 1.00 96.00 242 ILE A C 1
ATOM 1941 O O . ILE A 1 242 ? -4.379 -7.522 20.393 1.00 96.00 242 ILE A O 1
ATOM 1945 N N . ASN A 1 243 ? -5.249 -7.377 18.341 1.00 95.75 243 ASN A N 1
ATOM 1946 C CA . ASN A 1 243 ? -5.584 -5.960 18.430 1.00 95.75 243 ASN A CA 1
ATOM 1947 C C . ASN A 1 243 ? -6.571 -5.699 19.578 1.00 95.75 243 ASN A C 1
ATOM 1949 O O . ASN A 1 243 ? -6.300 -4.853 20.430 1.00 95.75 243 ASN A O 1
ATOM 1953 N N . ALA A 1 244 ? -7.650 -6.485 19.670 1.00 93.00 244 ALA A N 1
ATOM 1954 C CA . ALA A 1 244 ? -8.637 -6.357 20.741 1.00 93.00 244 ALA A CA 1
ATOM 1955 C C . ALA A 1 244 ? -8.038 -6.591 22.140 1.00 93.00 244 ALA A C 1
ATOM 1957 O O . ALA A 1 244 ? -8.375 -5.875 23.079 1.00 93.00 244 ALA A O 1
ATOM 1958 N N . LYS A 1 245 ? -7.112 -7.550 22.289 1.00 95.00 245 LYS A N 1
ATOM 1959 C CA . LYS A 1 245 ? -6.431 -7.841 23.567 1.00 95.00 245 LYS A CA 1
ATOM 1960 C C . LYS A 1 245 ? -5.547 -6.687 24.064 1.00 95.00 245 LYS A C 1
ATOM 1962 O O . LYS A 1 245 ? -5.255 -6.611 25.256 1.00 95.00 245 LYS A O 1
ATOM 1967 N N . HIS A 1 246 ? -5.106 -5.814 23.163 1.00 95.44 246 HIS A N 1
ATOM 1968 C CA . HIS A 1 246 ? -4.120 -4.768 23.436 1.00 95.44 246 HIS A CA 1
ATOM 1969 C C . HIS A 1 246 ? -4.676 -3.340 23.288 1.00 95.44 246 HIS A C 1
ATOM 1971 O O . HIS A 1 246 ? -3.891 -2.399 23.167 1.00 95.44 246 HIS A O 1
ATOM 1977 N N . ASP A 1 247 ? -6.006 -3.172 23.315 1.00 92.38 247 ASP A N 1
ATOM 1978 C CA . ASP A 1 247 ? -6.695 -1.890 23.085 1.00 92.38 247 ASP A CA 1
ATOM 1979 C C . ASP A 1 247 ? -6.254 -1.216 21.775 1.00 92.38 247 ASP A C 1
ATOM 1981 O O . ASP A 1 247 ? -6.043 -0.004 21.710 1.00 92.38 247 ASP A O 1
ATOM 1985 N N . GLY A 1 248 ? -6.078 -2.011 20.716 1.00 92.00 248 GLY A N 1
ATOM 1986 C CA . GLY A 1 248 ? -5.344 -1.628 19.511 1.00 92.00 248 GLY A CA 1
ATOM 1987 C C . GLY A 1 248 ? -6.039 -0.630 18.579 1.00 92.00 248 GLY A C 1
ATOM 1988 O O . GLY A 1 248 ? -5.727 -0.571 17.389 1.00 92.00 248 GLY A O 1
ATOM 1989 N N . HIS A 1 249 ? -6.962 0.171 19.104 1.00 93.56 249 HIS A N 1
ATOM 1990 C CA . HIS A 1 249 ? -7.448 1.392 18.467 1.00 93.56 249 HIS A CA 1
ATOM 1991 C C . HIS A 1 249 ? -6.405 2.518 18.535 1.00 93.56 249 HIS A C 1
ATOM 1993 O O . HIS A 1 249 ? -6.400 3.390 17.670 1.00 93.56 249 HIS A O 1
ATOM 1999 N N . THR A 1 250 ? -5.502 2.478 19.522 1.00 94.25 250 THR A N 1
ATOM 2000 C CA . THR A 1 250 ? -4.321 3.348 19.628 1.00 94.25 250 THR A CA 1
ATOM 2001 C C . THR A 1 250 ? -3.089 2.524 20.000 1.00 94.25 250 THR A C 1
ATOM 2003 O O . THR A 1 250 ? -3.187 1.397 20.488 1.00 94.25 250 THR A O 1
ATOM 2006 N N . GLY A 1 251 ? -1.903 3.056 19.715 1.00 95.94 251 GLY A N 1
ATOM 2007 C CA . GLY A 1 251 ? -0.631 2.464 20.113 1.00 95.94 251 GLY A CA 1
ATOM 2008 C C . GLY A 1 251 ? -0.363 1.069 19.558 1.00 95.94 251 GLY A C 1
ATOM 2009 O O . GLY A 1 251 ? 0.446 0.349 20.138 1.00 95.94 251 GLY A O 1
ATOM 2010 N N . PHE A 1 252 ? -1.009 0.668 18.458 1.00 97.69 252 PHE A N 1
ATOM 2011 C CA . PHE A 1 252 ? -0.851 -0.640 17.815 1.00 97.69 252 PHE A CA 1
ATOM 2012 C C . PHE A 1 252 ? -0.262 -0.502 16.413 1.00 97.69 252 PHE A C 1
ATOM 2014 O O . PHE A 1 252 ? -0.653 0.377 15.647 1.00 97.69 252 PHE A O 1
ATOM 2021 N N . MET A 1 253 ? 0.674 -1.379 16.065 1.00 96.19 253 MET A N 1
ATOM 2022 C CA . MET A 1 253 ? 1.346 -1.369 14.772 1.00 96.19 253 MET A CA 1
ATOM 2023 C C . MET A 1 253 ? 1.589 -2.792 14.270 1.00 96.19 253 MET A C 1
ATOM 2025 O O . MET A 1 253 ? 1.983 -3.679 15.029 1.00 96.19 253 MET A O 1
ATOM 2029 N N . VAL A 1 254 ? 1.388 -2.997 12.971 1.00 96.25 254 VAL A N 1
ATOM 2030 C CA . VAL A 1 254 ? 1.778 -4.215 12.262 1.00 96.25 254 VAL A CA 1
ATOM 2031 C C . VAL A 1 254 ? 2.979 -3.894 11.381 1.00 96.25 254 VAL A C 1
ATOM 2033 O O . VAL A 1 254 ? 2.855 -3.225 10.360 1.00 96.25 254 VAL A O 1
ATOM 2036 N N . GLU A 1 255 ? 4.155 -4.381 11.760 1.00 94.94 255 GLU A N 1
ATOM 2037 C CA . GLU A 1 255 ? 5.375 -4.214 10.971 1.00 94.94 255 GLU A CA 1
ATOM 2038 C C . GLU A 1 255 ? 5.496 -5.353 9.953 1.00 94.94 255 GLU A C 1
ATOM 2040 O O . GLU A 1 255 ? 5.350 -6.519 10.318 1.00 94.94 255 GLU A O 1
ATOM 2045 N N . GLY A 1 256 ? 5.770 -5.029 8.685 1.00 88.62 256 GLY A N 1
ATOM 2046 C CA . GLY A 1 256 ? 5.917 -6.009 7.593 1.00 88.62 256 GLY A CA 1
ATOM 2047 C C . GLY A 1 256 ? 4.648 -6.279 6.771 1.00 88.62 256 GLY A C 1
ATOM 2048 O O . GLY A 1 256 ? 4.677 -7.096 5.851 1.00 88.62 256 GLY A O 1
ATOM 2049 N N . LEU A 1 257 ? 3.530 -5.612 7.089 1.00 81.62 257 LEU A N 1
ATOM 2050 C CA . LEU A 1 257 ? 2.252 -5.777 6.378 1.00 81.62 257 LEU A CA 1
ATOM 2051 C C . LEU A 1 257 ? 2.157 -4.946 5.084 1.00 81.62 257 LEU A C 1
ATOM 2053 O O . LEU A 1 257 ? 1.323 -5.226 4.217 1.00 81.62 257 LEU A O 1
ATOM 2057 N N . ASP A 1 258 ? 3.018 -3.938 4.951 1.00 66.50 258 ASP A N 1
ATOM 2058 C CA . ASP A 1 258 ? 3.102 -3.077 3.776 1.00 66.50 258 ASP A CA 1
ATOM 2059 C C . ASP A 1 258 ? 3.439 -3.920 2.526 1.00 66.50 258 ASP A C 1
ATOM 2061 O O . ASP A 1 258 ? 4.411 -4.681 2.503 1.00 66.50 258 ASP A O 1
ATOM 2065 N N . GLY A 1 259 ? 2.624 -3.806 1.468 1.00 54.53 259 GLY A N 1
ATOM 2066 C CA . GLY A 1 259 ? 2.903 -4.412 0.156 1.00 54.53 259 GLY A CA 1
ATOM 2067 C C . GLY A 1 259 ? 4.205 -3.879 -0.472 1.00 54.53 259 GLY A C 1
ATOM 2068 O O . GLY A 1 259 ? 4.935 -3.129 0.152 1.00 54.53 259 GLY A O 1
ATOM 2069 N N . PRO A 1 260 ? 4.499 -4.185 -1.743 1.00 37.78 260 PRO A N 1
ATOM 2070 C CA . PRO A 1 260 ? 5.720 -4.882 -2.198 1.00 37.78 260 PRO A CA 1
ATOM 2071 C C . PRO A 1 260 ? 7.080 -4.417 -1.601 1.00 37.78 260 PRO A C 1
ATOM 2073 O O . PRO A 1 260 ? 8.008 -4.088 -2.337 1.00 37.78 260 PRO A O 1
ATOM 2076 N N . GLY A 1 261 ? 7.241 -4.455 -0.276 1.00 58.28 261 GLY A N 1
ATOM 2077 C CA . GLY A 1 261 ? 8.509 -4.217 0.404 1.00 58.28 261 GLY A CA 1
ATOM 2078 C C . GLY A 1 261 ? 8.608 -2.877 1.148 1.00 58.28 261 GLY A C 1
ATOM 2079 O O . GLY A 1 261 ? 7.651 -2.115 1.234 1.00 58.28 261 GLY A O 1
ATOM 2080 N N . PRO A 1 262 ? 9.798 -2.569 1.684 1.00 64.94 262 PRO A N 1
ATOM 2081 C CA . PRO A 1 262 ? 10.032 -1.442 2.590 1.00 64.94 262 PRO A CA 1
ATOM 2082 C C . PRO A 1 262 ? 10.080 -0.072 1.894 1.00 64.94 262 PRO A C 1
ATOM 2084 O O . PRO A 1 262 ? 10.401 0.937 2.518 1.00 64.94 262 PRO A O 1
ATOM 2087 N N . SER A 1 263 ? 9.787 -0.034 0.596 1.00 63.06 263 SER A N 1
ATOM 2088 C CA . SER A 1 263 ? 9.693 1.191 -0.192 1.00 63.06 263 SER A CA 1
ATOM 2089 C C . SER A 1 263 ? 8.451 2.005 0.192 1.00 63.06 263 SER A C 1
ATOM 2091 O O . SER A 1 263 ? 7.441 1.425 0.606 1.00 63.06 263 SER A O 1
ATOM 2093 N N . PRO A 1 264 ? 8.474 3.339 -0.009 1.00 67.31 264 PRO A N 1
ATOM 2094 C CA . PRO A 1 264 ? 7.270 4.152 0.081 1.00 67.31 264 PRO A CA 1
ATOM 2095 C C . PRO A 1 264 ? 6.152 3.578 -0.786 1.00 67.31 264 PRO A C 1
ATOM 2097 O O . PRO A 1 264 ? 6.370 3.167 -1.929 1.00 67.31 264 PRO A O 1
ATOM 2100 N N . GLN A 1 265 ? 4.950 3.572 -0.229 1.00 76.69 265 GLN A N 1
ATOM 2101 C CA . GLN A 1 265 ? 3.781 2.968 -0.849 1.00 76.69 265 GLN A CA 1
ATOM 2102 C C . GLN A 1 265 ? 3.112 3.984 -1.760 1.00 76.69 265 GLN A C 1
ATOM 2104 O O . GLN A 1 265 ? 2.996 5.152 -1.413 1.00 76.69 265 GLN A O 1
ATOM 2109 N N . LEU A 1 266 ? 2.688 3.584 -2.950 1.00 73.75 266 LEU A N 1
ATOM 2110 C CA . LEU A 1 266 ? 2.166 4.553 -3.907 1.00 73.75 266 LEU A CA 1
ATOM 2111 C C . LEU A 1 266 ? 0.728 4.918 -3.538 1.00 73.75 266 LEU A C 1
ATOM 2113 O O . LEU A 1 266 ? -0.107 4.036 -3.352 1.00 73.75 266 LEU A O 1
ATOM 2117 N N . ALA A 1 267 ? 0.441 6.213 -3.424 1.00 67.12 267 ALA A N 1
ATOM 2118 C CA . ALA A 1 267 ? -0.914 6.687 -3.157 1.00 67.12 267 ALA A CA 1
ATOM 2119 C C . ALA A 1 267 ? -1.602 7.210 -4.416 1.00 67.12 267 ALA A C 1
ATOM 2121 O O . ALA A 1 267 ? -2.754 6.876 -4.637 1.00 67.12 267 ALA A O 1
ATOM 2122 N N . SER A 1 268 ? -0.938 7.989 -5.274 1.00 68.12 268 SER A N 1
ATOM 2123 C CA . SER A 1 268 ? -1.604 8.507 -6.476 1.00 68.12 268 SER A CA 1
ATOM 2124 C C . SER A 1 268 ? -0.657 8.805 -7.629 1.00 68.12 268 SER A C 1
ATOM 2126 O O . SER A 1 268 ? 0.442 9.327 -7.420 1.00 68.12 268 SER A O 1
ATOM 2128 N N . ILE A 1 269 ? -1.140 8.554 -8.850 1.00 58.47 269 ILE A N 1
ATOM 2129 C CA . ILE A 1 269 ? -0.520 8.987 -10.116 1.00 58.47 269 ILE A CA 1
ATOM 2130 C C . ILE A 1 269 ? -1.210 10.246 -10.694 1.00 58.47 269 ILE A C 1
ATOM 2132 O O . ILE A 1 269 ? -0.893 10.711 -11.788 1.00 58.47 269 ILE A O 1
ATOM 2136 N N . PHE A 1 270 ? -2.158 10.855 -9.977 1.00 56.50 270 PHE A N 1
ATOM 2137 C CA . PHE A 1 270 ? -3.036 11.846 -10.591 1.00 56.50 270 PHE A CA 1
ATOM 2138 C C . PHE A 1 270 ? -2.405 13.242 -10.750 1.00 56.50 270 PHE A C 1
ATOM 2140 O O . PHE A 1 270 ? -2.155 13.954 -9.780 1.00 56.50 270 PHE A O 1
ATOM 2147 N N . LEU A 1 271 ? -2.249 13.674 -12.006 1.00 50.78 271 LEU A N 1
ATOM 2148 C CA . LEU A 1 271 ? -2.204 15.084 -12.394 1.00 50.78 271 LEU A CA 1
ATOM 2149 C C . LEU A 1 271 ? -3.545 15.449 -13.041 1.00 50.78 271 LEU A C 1
ATOM 2151 O O . LEU A 1 271 ? -3.845 15.003 -14.149 1.00 50.78 271 LEU A O 1
ATOM 2155 N N . ALA A 1 272 ? -4.343 16.296 -12.385 1.00 48.94 272 ALA A N 1
ATOM 2156 C CA . ALA A 1 272 ? -5.420 16.999 -13.076 1.00 48.94 272 ALA A CA 1
ATOM 2157 C C . ALA A 1 272 ? -4.792 17.975 -14.076 1.00 48.94 272 ALA A C 1
ATOM 2159 O O . ALA A 1 272 ? -4.195 18.974 -13.676 1.00 48.94 272 ALA A O 1
ATOM 2160 N N . ALA A 1 273 ? -4.940 17.720 -15.376 1.00 43.06 273 ALA A N 1
ATOM 2161 C CA . ALA A 1 273 ? -4.703 18.765 -16.362 1.00 43.06 273 ALA A CA 1
ATOM 2162 C C . ALA A 1 273 ? -5.766 19.871 -16.178 1.00 43.06 273 ALA A C 1
ATOM 2164 O O . ALA A 1 273 ? -6.948 19.547 -16.017 1.00 43.06 273 ALA A O 1
ATOM 2165 N N . PRO A 1 274 ? -5.393 21.163 -16.206 1.00 40.69 274 PRO A N 1
ATOM 2166 C CA . PRO A 1 274 ? -6.364 22.249 -16.183 1.00 40.69 274 PRO A CA 1
ATOM 2167 C C . PRO A 1 274 ? -7.176 22.215 -17.486 1.00 40.69 274 PRO A C 1
ATOM 2169 O O . PRO A 1 274 ? -6.672 22.523 -18.562 1.00 40.69 274 PRO A O 1
ATOM 2172 N N . GLY A 1 275 ? -8.433 21.788 -17.399 1.00 48.75 275 GLY A N 1
ATOM 2173 C CA . GLY A 1 275 ? -9.359 21.673 -18.524 1.00 48.75 275 GLY A CA 1
ATOM 2174 C C . GLY A 1 275 ? -10.780 21.376 -18.034 1.00 48.75 275 GLY A C 1
ATOM 2175 O O . GLY A 1 275 ? -10.954 21.044 -16.858 1.00 48.75 275 GLY A O 1
ATOM 2176 N N . PRO A 1 276 ? -11.812 21.522 -18.887 1.00 45.62 276 PRO A N 1
ATOM 2177 C CA . PRO A 1 276 ? -13.191 21.244 -18.496 1.00 45.62 276 PRO A CA 1
ATOM 2178 C C . PRO A 1 276 ? -13.284 19.799 -18.000 1.00 45.62 276 PRO A C 1
ATOM 2180 O O . PRO A 1 276 ? -12.978 18.882 -18.758 1.00 45.62 276 PRO A O 1
ATOM 2183 N N . ALA A 1 277 ? -13.646 19.645 -16.718 1.00 44.47 277 ALA A N 1
ATOM 2184 C CA . ALA A 1 277 ? -13.745 18.404 -15.946 1.00 44.47 277 ALA A CA 1
ATOM 2185 C C . ALA A 1 277 ? -13.789 17.147 -16.829 1.00 44.47 277 ALA A C 1
ATOM 2187 O O . ALA A 1 277 ? -14.822 16.809 -17.416 1.00 44.47 277 ALA A O 1
ATOM 2188 N N . PHE A 1 278 ? -12.637 16.495 -16.982 1.00 45.16 278 PHE A N 1
ATOM 2189 C CA . PHE A 1 278 ? -12.494 15.365 -17.885 1.00 45.16 278 PHE A CA 1
ATOM 2190 C C . PHE A 1 278 ? -13.428 14.229 -17.451 1.00 45.16 278 PHE A C 1
ATOM 2192 O O . PHE A 1 278 ? -13.276 13.635 -16.388 1.00 45.16 278 PHE A O 1
ATOM 2199 N N . ARG A 1 279 ? -14.372 13.873 -18.329 1.00 49.00 279 ARG A N 1
ATOM 2200 C CA . ARG A 1 279 ? -15.298 12.728 -18.218 1.00 49.00 279 ARG A CA 1
ATOM 2201 C C . ARG A 1 279 ? -14.595 11.357 -18.306 1.00 49.00 279 ARG A C 1
ATOM 2203 O O . ARG A 1 279 ? -15.202 10.384 -18.738 1.00 49.00 279 ARG A O 1
ATOM 2210 N N . HIS A 1 280 ? -13.313 11.278 -17.955 1.00 52.38 280 HIS A N 1
ATOM 2211 C CA . HIS A 1 280 ? -12.474 10.087 -18.120 1.00 52.38 280 HIS A CA 1
ATOM 2212 C C . HIS A 1 280 ? -12.063 9.451 -16.791 1.00 52.38 280 HIS A C 1
ATOM 2214 O O . HIS A 1 280 ? -11.338 8.459 -16.790 1.00 52.38 280 HIS A O 1
ATOM 2220 N N . HIS A 1 281 ? -12.532 9.985 -15.660 1.00 56.81 281 HIS A N 1
ATOM 2221 C CA . HIS A 1 281 ? -12.372 9.314 -14.378 1.00 56.81 281 HIS A CA 1
ATOM 2222 C C . HIS A 1 281 ? -13.183 8.017 -14.398 1.00 56.81 281 HIS A C 1
ATOM 2224 O O . HIS A 1 281 ? -14.412 8.040 -14.482 1.00 56.81 281 HIS A O 1
ATOM 2230 N N . SER A 1 282 ? -12.489 6.880 -14.335 1.00 63.28 282 SER A N 1
ATOM 2231 C CA . SER A 1 282 ? -13.120 5.587 -14.072 1.00 63.28 282 SER A CA 1
ATOM 2232 C C . SER A 1 282 ? -13.526 5.563 -12.602 1.00 63.28 282 SER A C 1
ATOM 2234 O O . SER A 1 282 ? -12.776 5.111 -11.740 1.00 63.28 282 SER A O 1
ATOM 2236 N N . GLY A 1 283 ? -14.682 6.159 -12.314 1.00 74.19 283 GLY A N 1
ATOM 2237 C CA . GLY A 1 283 ? -15.291 6.120 -10.995 1.00 74.19 283 GLY A CA 1
ATOM 2238 C C . GLY A 1 283 ? -15.867 4.734 -10.724 1.00 74.19 283 GLY A C 1
ATOM 2239 O O . GLY A 1 283 ? -16.522 4.152 -11.590 1.00 74.19 283 GLY A O 1
ATOM 2240 N N . MET A 1 284 ? -15.652 4.213 -9.523 1.00 86.00 284 MET A N 1
ATOM 2241 C CA . MET A 1 284 ? -16.347 3.031 -9.020 1.00 86.00 284 MET A CA 1
ATOM 2242 C C . MET A 1 284 ? -17.011 3.335 -7.687 1.00 86.00 284 MET A C 1
ATOM 2244 O O . MET A 1 284 ? -16.499 4.131 -6.904 1.00 86.00 284 MET A O 1
ATOM 2248 N N . PHE A 1 285 ? -18.137 2.682 -7.428 1.00 90.69 285 PHE A N 1
ATOM 2249 C CA . PHE A 1 285 ? -18.799 2.755 -6.135 1.00 90.69 285 PHE A CA 1
ATOM 2250 C C . PHE A 1 285 ? -18.386 1.556 -5.289 1.00 90.69 285 PHE A C 1
ATOM 2252 O O . PHE A 1 285 ? -18.516 0.411 -5.722 1.00 90.69 285 PHE A O 1
ATOM 2259 N N . ILE A 1 286 ? -17.845 1.828 -4.105 1.00 95.12 286 ILE A N 1
ATOM 2260 C CA . ILE A 1 286 ? -17.458 0.808 -3.129 1.00 95.12 286 ILE A CA 1
ATOM 2261 C C . ILE A 1 286 ? -18.234 1.084 -1.848 1.00 95.12 286 ILE A C 1
ATOM 2263 O O . ILE A 1 286 ? -18.293 2.222 -1.378 1.00 95.12 286 ILE A O 1
ATOM 2267 N N . CYS A 1 287 ? -18.824 0.033 -1.290 1.00 97.06 287 CYS A N 1
ATOM 2268 C CA . CYS A 1 287 ? -19.411 0.057 0.035 1.00 97.06 287 CYS A CA 1
ATOM 2269 C C . CYS A 1 287 ? -18.311 -0.178 1.071 1.00 97.06 287 CYS A C 1
ATOM 2271 O O . CYS A 1 287 ? -17.570 -1.156 0.968 1.00 97.06 287 CYS A O 1
ATOM 2273 N N . VAL A 1 288 ? -18.228 0.693 2.072 1.00 97.75 288 VAL A N 1
ATOM 2274 C CA . VAL A 1 288 ? -17.231 0.652 3.145 1.00 97.75 288 VAL A CA 1
ATOM 2275 C C . VAL A 1 288 ? -17.947 0.618 4.492 1.00 97.75 288 VAL A C 1
ATOM 2277 O O . VAL A 1 288 ? -18.902 1.370 4.698 1.00 97.75 288 VAL A O 1
ATOM 2280 N N . LYS A 1 289 ? -17.490 -0.232 5.415 1.00 96.06 289 LYS A N 1
ATOM 2281 C CA . LYS A 1 289 ? -17.966 -0.272 6.806 1.00 96.06 289 LYS A CA 1
ATOM 2282 C C . LYS A 1 289 ? -16.823 -0.498 7.803 1.00 96.06 289 LYS A C 1
ATOM 2284 O O . LYS A 1 289 ? -15.794 -1.062 7.421 1.00 96.06 289 LYS A O 1
ATOM 2289 N N . PRO A 1 290 ? -16.967 -0.061 9.069 1.00 95.00 290 PRO A N 1
ATOM 2290 C CA . PRO A 1 290 ? -16.095 -0.530 10.140 1.00 95.00 290 PRO A CA 1
ATOM 2291 C C . PRO A 1 290 ? -16.362 -2.015 10.430 1.00 95.00 290 PRO A C 1
ATOM 2293 O O . PRO A 1 290 ? -17.340 -2.585 9.945 1.00 95.00 290 PRO A O 1
ATOM 2296 N N . HIS A 1 291 ? -15.497 -2.646 11.226 1.00 90.62 291 HIS A N 1
ATOM 2297 C CA . HIS A 1 291 ? -15.739 -4.018 11.671 1.00 90.62 291 HIS A CA 1
ATOM 2298 C C . HIS A 1 291 ? -17.042 -4.120 12.473 1.00 90.62 291 HIS A C 1
ATOM 2300 O O . HIS A 1 291 ? -17.402 -3.191 13.208 1.00 90.62 291 HIS A O 1
ATOM 2306 N N . ASP A 1 292 ? -17.722 -5.258 12.339 1.00 89.25 292 ASP A N 1
ATOM 2307 C CA . ASP A 1 292 ? -18.933 -5.537 13.100 1.00 89.25 292 ASP A CA 1
ATOM 2308 C C . ASP A 1 292 ? -18.627 -5.535 14.597 1.00 89.25 292 ASP A C 1
ATOM 2310 O O . ASP A 1 292 ? -17.615 -6.065 15.055 1.00 89.25 292 ASP A O 1
ATOM 2314 N N . GLN A 1 293 ? -19.509 -4.906 15.368 1.00 79.94 293 GLN A N 1
ATOM 2315 C CA . GLN A 1 293 ? -19.412 -4.929 16.818 1.00 79.94 293 GLN A CA 1
ATOM 2316 C C . GLN A 1 293 ? -20.137 -6.177 17.338 1.00 79.94 293 GLN A C 1
ATOM 2318 O O . GLN A 1 293 ? -21.122 -6.605 16.731 1.00 79.94 293 GLN A O 1
ATOM 2323 N N . PRO A 1 294 ? -19.749 -6.731 18.502 1.00 77.88 294 PRO A N 1
ATOM 2324 C CA . PRO A 1 294 ? -20.441 -7.885 19.084 1.00 77.88 294 PRO A CA 1
ATOM 2325 C C . PRO A 1 294 ? -21.945 -7.658 19.300 1.00 77.88 294 PRO A C 1
ATOM 2327 O O . PRO A 1 294 ? -22.726 -8.603 19.336 1.00 77.88 294 PRO A O 1
ATOM 2330 N N . THR A 1 295 ? -22.351 -6.397 19.465 1.00 77.81 295 THR A N 1
ATOM 2331 C CA . THR A 1 295 ? -23.728 -5.995 19.757 1.00 77.81 295 THR A CA 1
ATOM 2332 C C . THR A 1 295 ? -24.575 -5.737 18.513 1.00 77.81 295 THR A C 1
ATOM 2334 O O . THR A 1 295 ? -25.798 -5.826 18.604 1.00 77.81 295 THR A O 1
ATOM 2337 N N . ALA A 1 296 ? -23.965 -5.398 17.372 1.00 82.31 296 ALA A N 1
ATOM 2338 C CA . ALA A 1 296 ? -24.681 -5.099 16.136 1.00 82.31 296 ALA A CA 1
ATOM 2339 C C . ALA A 1 296 ? -23.750 -5.111 14.908 1.00 82.31 296 ALA A C 1
ATOM 2341 O O . ALA A 1 296 ? -22.607 -4.649 14.999 1.00 82.31 296 ALA A O 1
ATOM 2342 N N . PRO A 1 297 ? -24.254 -5.554 13.739 1.00 89.62 297 PRO A N 1
ATOM 2343 C CA . PRO A 1 297 ? -23.530 -5.400 12.487 1.00 89.62 297 PRO A CA 1
ATOM 2344 C C . PRO A 1 297 ? -23.398 -3.918 12.123 1.00 89.62 297 PRO A C 1
ATOM 2346 O O . PRO A 1 297 ? -24.333 -3.132 12.297 1.00 89.62 297 PRO A O 1
ATOM 2349 N N . ALA A 1 298 ? -22.242 -3.548 11.585 1.00 92.88 298 ALA A N 1
ATOM 2350 C CA . ALA A 1 298 ? -21.993 -2.210 11.087 1.00 92.88 298 ALA A CA 1
ATOM 2351 C C . ALA A 1 298 ? -22.755 -1.963 9.776 1.00 92.88 298 ALA A C 1
ATOM 2353 O O . ALA A 1 298 ? -22.804 -2.802 8.873 1.00 92.88 298 ALA A O 1
ATOM 2354 N N . LEU A 1 299 ? -23.323 -0.769 9.655 1.00 94.38 299 LEU A N 1
ATOM 2355 C CA . LEU A 1 299 ? -23.967 -0.277 8.452 1.00 94.38 299 LEU A CA 1
ATOM 2356 C C . LEU A 1 299 ? -22.919 0.287 7.478 1.00 94.38 299 LEU A C 1
ATOM 2358 O O . LEU A 1 299 ? -22.094 1.123 7.869 1.00 94.38 299 LEU A O 1
ATOM 2362 N N . PRO A 1 300 ? -22.954 -0.126 6.202 1.00 96.12 300 PRO A N 1
ATOM 2363 C CA . PRO A 1 300 ? -22.039 0.388 5.199 1.00 96.12 300 PRO A CA 1
ATOM 2364 C C . PRO A 1 300 ? -22.499 1.711 4.590 1.00 96.12 300 PRO A C 1
ATOM 2366 O O . PRO A 1 300 ? -23.693 1.983 4.473 1.00 96.12 300 PRO A O 1
ATOM 2369 N N . LEU A 1 301 ? -21.529 2.487 4.109 1.00 96.50 301 LEU A N 1
ATOM 2370 C CA . LEU A 1 301 ? -21.744 3.638 3.235 1.00 96.50 301 LEU A CA 1
ATOM 2371 C C . LEU A 1 301 ? -21.150 3.364 1.856 1.00 96.50 301 LEU A C 1
ATOM 2373 O O . LEU A 1 301 ? -20.057 2.817 1.739 1.00 96.50 301 LEU A O 1
ATOM 2377 N N . GLU A 1 302 ? -21.867 3.751 0.805 1.00 95.25 302 GLU A N 1
ATOM 2378 C CA . GLU A 1 302 ? -21.390 3.663 -0.574 1.00 95.25 302 GLU A CA 1
ATOM 2379 C C . GLU A 1 302 ? -20.775 4.998 -1.000 1.00 95.25 302 GLU A C 1
ATOM 2381 O O . GLU A 1 302 ? -21.418 6.047 -0.918 1.00 95.25 302 GLU A O 1
ATOM 2386 N N . TRP A 1 303 ? -19.527 4.961 -1.468 1.00 95.06 303 TRP A N 1
ATOM 2387 C CA . TRP A 1 303 ? -18.811 6.145 -1.942 1.00 95.06 303 TRP A CA 1
ATOM 2388 C C . TRP A 1 303 ? -18.214 5.929 -3.325 1.00 95.06 303 TRP A C 1
ATOM 2390 O O . TRP A 1 303 ? -17.900 4.805 -3.711 1.00 95.06 303 TRP A O 1
ATOM 2400 N N . GLY A 1 304 ? -18.026 7.033 -4.050 1.00 91.31 304 GLY A N 1
ATOM 2401 C CA . GLY A 1 304 ? -17.255 7.061 -5.288 1.00 91.31 304 GLY A CA 1
ATOM 2402 C C . GLY A 1 304 ? -15.750 7.060 -5.012 1.00 91.31 304 GLY A C 1
ATOM 2403 O O . GLY A 1 304 ? -15.271 7.825 -4.168 1.00 91.31 304 GLY A O 1
ATOM 2404 N N . PHE A 1 305 ? -15.034 6.217 -5.751 1.00 91.12 305 PHE A N 1
ATOM 2405 C CA . PHE A 1 305 ? -13.582 6.061 -5.755 1.00 91.12 305 PHE A CA 1
ATOM 2406 C C . PHE A 1 305 ? -13.039 6.186 -7.175 1.00 91.12 305 PHE A C 1
ATOM 2408 O O . PHE A 1 305 ? -13.667 5.718 -8.126 1.00 91.12 305 PHE A O 1
ATOM 2415 N N . ILE A 1 306 ? -11.845 6.754 -7.310 1.00 87.38 306 ILE A N 1
ATOM 2416 C CA . ILE A 1 306 ? -11.052 6.671 -8.533 1.00 87.38 306 ILE A CA 1
ATOM 2417 C C . ILE A 1 306 ? -10.418 5.284 -8.607 1.00 87.38 306 ILE A C 1
ATOM 2419 O O . ILE A 1 306 ? -9.841 4.800 -7.630 1.00 87.38 306 ILE A O 1
ATOM 2423 N N . ASP A 1 307 ? -10.519 4.661 -9.780 1.00 84.56 307 ASP A N 1
ATOM 2424 C CA . ASP A 1 307 ? -9.759 3.462 -10.099 1.00 84.56 307 ASP A CA 1
ATOM 2425 C C . ASP A 1 307 ? -8.286 3.793 -10.391 1.00 84.56 307 ASP A C 1
ATOM 2427 O O . ASP A 1 307 ? -7.948 4.159 -11.517 1.00 84.56 307 ASP A O 1
ATOM 2431 N N . ASP A 1 308 ? -7.409 3.658 -9.394 1.00 79.50 308 ASP A N 1
ATOM 2432 C CA . ASP A 1 308 ? -5.963 3.841 -9.565 1.00 79.50 308 ASP A CA 1
ATOM 2433 C C . ASP A 1 308 ? -5.256 2.476 -9.567 1.00 79.50 308 ASP A C 1
ATOM 2435 O O . ASP A 1 308 ? -5.178 1.774 -8.558 1.00 79.50 308 ASP A O 1
ATOM 2439 N N . THR A 1 309 ? -4.734 2.076 -10.732 1.00 75.62 309 THR A N 1
ATOM 2440 C CA . THR A 1 309 ? -3.973 0.824 -10.889 1.00 75.62 309 THR A CA 1
ATOM 2441 C C . THR A 1 309 ? -2.635 0.831 -10.153 1.00 75.62 309 THR A C 1
ATOM 2443 O O . THR A 1 309 ? -2.057 -0.237 -9.972 1.00 75.62 309 THR A O 1
ATOM 2446 N N . GLY A 1 310 ? -2.115 2.011 -9.811 1.00 78.81 310 GLY A N 1
ATOM 2447 C CA . GLY A 1 310 ? -0.820 2.195 -9.168 1.00 78.81 310 GLY A CA 1
ATOM 2448 C C . GLY A 1 310 ? -0.889 2.364 -7.654 1.00 78.81 310 GLY A C 1
ATOM 2449 O O . GLY A 1 310 ? 0.160 2.332 -7.022 1.00 78.81 310 GLY A O 1
ATOM 2450 N N . ALA A 1 311 ? -2.076 2.532 -7.063 1.00 85.19 311 ALA A N 1
ATOM 2451 C CA . ALA A 1 311 ? -2.210 2.739 -5.625 1.00 85.19 311 ALA A CA 1
ATOM 2452 C C . ALA A 1 311 ? -2.006 1.435 -4.829 1.00 85.19 311 ALA A C 1
ATOM 2454 O O . ALA A 1 311 ? -2.693 0.434 -5.049 1.00 85.19 311 ALA A O 1
ATOM 2455 N N . SER A 1 312 ? -1.100 1.470 -3.850 1.00 86.88 312 SER A N 1
ATOM 2456 C CA . SER A 1 312 ? -0.832 0.374 -2.908 1.00 86.88 312 SER A CA 1
ATOM 2457 C C . SER A 1 312 ? -1.912 0.235 -1.829 1.00 86.88 312 SER A C 1
ATOM 2459 O O . SER A 1 312 ? -2.076 -0.845 -1.266 1.00 86.88 312 SER A O 1
ATOM 2461 N N . PHE A 1 313 ? -2.659 1.305 -1.540 1.00 89.44 313 PHE A N 1
ATOM 2462 C CA . PHE A 1 313 ? -3.669 1.349 -0.481 1.00 89.44 313 PHE A CA 1
ATOM 2463 C C . PHE A 1 313 ? -4.969 1.960 -0.979 1.00 89.44 313 PHE A C 1
ATOM 2465 O O . PHE A 1 313 ? -4.976 2.797 -1.882 1.00 89.44 313 PHE A O 1
ATOM 2472 N N . MET A 1 314 ? -6.073 1.556 -0.349 1.00 93.50 314 MET A N 1
ATOM 2473 C CA . MET A 1 314 ? -7.277 2.373 -0.395 1.00 93.50 314 MET A CA 1
ATOM 2474 C C . MET A 1 314 ? -7.029 3.634 0.434 1.00 93.50 314 MET A C 1
ATOM 2476 O O . MET A 1 314 ? -6.473 3.549 1.531 1.00 93.50 314 MET A O 1
ATOM 2480 N N . THR A 1 315 ? -7.470 4.784 -0.066 1.00 94.12 315 THR A N 1
ATOM 2481 C CA . THR A 1 315 ? -7.347 6.064 0.640 1.00 94.12 315 THR A CA 1
ATOM 2482 C C . THR A 1 315 ? -8.703 6.741 0.714 1.00 94.12 315 THR A C 1
ATOM 2484 O O . THR A 1 315 ? -9.362 6.930 -0.313 1.00 94.12 315 THR A O 1
ATOM 2487 N N . ILE A 1 316 ? -9.107 7.122 1.925 1.00 96.38 316 ILE A N 1
ATOM 2488 C CA . ILE A 1 316 ? -10.287 7.954 2.192 1.00 96.38 316 ILE A CA 1
ATOM 2489 C C . ILE A 1 316 ? -9.879 9.175 3.021 1.00 96.38 316 ILE A C 1
ATOM 2491 O O . ILE A 1 316 ? -8.767 9.231 3.544 1.00 96.38 316 ILE A O 1
ATOM 2495 N N . ASN A 1 317 ? -10.764 10.160 3.145 1.00 96.81 317 ASN A N 1
ATOM 2496 C CA . ASN A 1 317 ? -10.505 11.350 3.957 1.00 96.81 317 ASN A CA 1
ATOM 2497 C C . ASN A 1 317 ? -10.878 11.105 5.430 1.00 96.81 317 ASN A C 1
ATOM 2499 O O . ASN A 1 317 ? -11.755 10.286 5.721 1.00 96.81 317 ASN A O 1
ATOM 2503 N N . LYS A 1 318 ? -10.277 11.845 6.366 1.00 96.56 318 LYS A N 1
ATOM 2504 C CA . LYS A 1 318 ? -10.636 11.808 7.794 1.00 96.56 318 LYS A CA 1
ATOM 2505 C C . LYS A 1 318 ? -12.112 12.154 7.994 1.00 96.56 318 LYS A C 1
ATOM 2507 O O . LYS A 1 318 ? -12.810 11.453 8.726 1.00 96.56 318 LYS A O 1
ATOM 2512 N N . SER A 1 319 ? -12.632 13.129 7.247 1.00 96.62 319 SER A N 1
ATOM 2513 C CA . SER A 1 319 ? -14.067 13.451 7.224 1.00 96.62 319 SER A CA 1
ATOM 2514 C C . SER A 1 319 ? -14.966 12.284 6.787 1.00 96.62 319 SER A C 1
ATOM 2516 O O . SER A 1 319 ? -16.081 12.148 7.297 1.00 96.62 319 SER A O 1
ATOM 2518 N N . ASP A 1 320 ? -14.494 11.404 5.894 1.00 97.12 320 ASP A N 1
ATOM 2519 C CA . ASP A 1 320 ? -15.238 10.211 5.469 1.00 97.12 320 ASP A CA 1
ATOM 2520 C C . ASP A 1 320 ? -15.340 9.198 6.611 1.00 97.12 320 ASP A C 1
ATOM 2522 O O . ASP A 1 320 ? -16.419 8.660 6.867 1.00 97.12 320 ASP A O 1
ATOM 2526 N N . LEU A 1 321 ? -14.238 8.982 7.336 1.00 96.31 321 LEU A N 1
ATOM 2527 C CA . LEU A 1 321 ? -14.219 8.123 8.517 1.00 96.31 321 LEU A CA 1
ATOM 2528 C C . LEU A 1 321 ? -15.131 8.681 9.621 1.00 96.31 321 LEU A C 1
ATOM 2530 O O . LEU A 1 321 ? -15.951 7.944 10.166 1.00 96.31 321 LEU A O 1
ATOM 2534 N N . THR A 1 322 ? -15.068 9.985 9.905 1.00 95.69 322 THR A N 1
ATOM 2535 C CA . THR A 1 322 ? -15.955 10.637 10.885 1.00 95.69 322 THR A CA 1
ATOM 2536 C C . THR A 1 322 ? -17.430 10.494 10.505 1.00 95.69 322 THR A C 1
ATOM 2538 O O . THR A 1 322 ? -18.274 10.231 11.371 1.00 95.69 322 THR A O 1
ATOM 2541 N N . HIS A 1 323 ? -17.760 10.623 9.217 1.00 95.50 323 HIS A N 1
ATOM 2542 C CA . HIS A 1 323 ? -19.117 10.404 8.724 1.00 95.50 323 HIS A CA 1
ATOM 2543 C C . HIS A 1 323 ? -19.546 8.940 8.882 1.00 95.50 323 HIS A C 1
ATOM 2545 O O . HIS A 1 323 ? -20.640 8.680 9.381 1.00 95.50 323 HIS A O 1
ATOM 2551 N N . LEU A 1 324 ? -18.675 7.987 8.543 1.00 96.31 324 LEU A N 1
ATOM 2552 C CA . LEU A 1 324 ? -18.940 6.556 8.686 1.00 96.31 324 LEU A CA 1
ATOM 2553 C C . LEU A 1 324 ? -19.198 6.146 10.139 1.00 96.31 324 LEU A C 1
ATOM 2555 O O . LEU A 1 324 ? -20.149 5.411 10.407 1.00 96.31 324 LEU A O 1
ATOM 2559 N N . LEU A 1 325 ? -18.399 6.653 11.080 1.00 94.94 325 LEU A N 1
ATOM 2560 C CA . LEU A 1 325 ? -18.602 6.417 12.511 1.00 94.94 325 LEU A CA 1
ATOM 2561 C C . LEU A 1 325 ? -19.896 7.077 13.006 1.00 94.94 325 LEU A C 1
ATOM 2563 O O . LEU A 1 325 ? -20.655 6.461 13.749 1.00 94.94 325 LEU A O 1
ATOM 2567 N N . SER A 1 326 ? -20.198 8.296 12.549 1.00 94.56 326 SER A N 1
ATOM 2568 C CA . SER A 1 326 ? -21.441 8.990 12.916 1.00 94.56 326 SER A CA 1
ATOM 2569 C C . SER A 1 326 ? -22.693 8.282 12.387 1.00 94.56 326 SER A C 1
ATOM 2571 O O . SER A 1 326 ? -23.723 8.280 13.058 1.00 94.56 326 SER A O 1
ATOM 2573 N N . TYR A 1 327 ? -22.609 7.655 11.212 1.00 94.12 327 TYR A N 1
ATOM 2574 C CA . TYR A 1 327 ? -23.687 6.845 10.639 1.00 94.12 327 TYR A CA 1
ATOM 2575 C C . TYR A 1 327 ? -23.929 5.546 11.422 1.00 94.12 327 TYR A C 1
ATOM 2577 O O . TYR A 1 327 ? -25.043 5.034 11.461 1.00 94.12 327 TYR A O 1
ATOM 2585 N N . ASN A 1 328 ? -22.892 5.048 12.096 1.00 93.69 328 ASN A N 1
ATOM 2586 C CA . ASN A 1 328 ? -22.913 3.833 12.905 1.00 93.69 328 ASN A CA 1
ATOM 2587 C C . ASN A 1 328 ? -23.087 4.107 14.408 1.00 93.69 328 ASN A C 1
ATOM 2589 O O . ASN A 1 328 ? -22.675 3.298 15.241 1.00 93.69 328 ASN A O 1
ATOM 2593 N N . ARG A 1 329 ? -23.676 5.252 14.779 1.00 92.25 329 ARG A N 1
ATOM 2594 C CA . ARG A 1 329 ? -23.949 5.575 16.185 1.00 92.25 329 ARG A CA 1
ATOM 2595 C C . ARG A 1 329 ? -24.822 4.512 16.842 1.00 92.25 329 ARG A C 1
ATOM 2597 O O . ARG A 1 329 ? -25.783 4.014 16.259 1.00 92.25 329 ARG A O 1
ATOM 2604 N N . THR A 1 330 ? -24.513 4.217 18.098 1.00 84.25 330 THR A N 1
ATOM 2605 C CA . THR A 1 330 ? -25.331 3.345 18.939 1.00 84.25 330 THR A CA 1
ATOM 2606 C C . THR A 1 330 ? -26.720 3.951 19.154 1.00 84.25 330 THR A C 1
ATOM 2608 O O . THR A 1 330 ? -26.919 5.159 19.016 1.00 84.25 330 THR A O 1
ATOM 2611 N N . ALA A 1 331 ? -27.678 3.139 19.612 1.00 84.00 331 ALA A N 1
ATOM 2612 C CA . ALA A 1 331 ? -29.001 3.625 20.021 1.00 84.00 331 ALA A CA 1
ATOM 2613 C C . ALA A 1 331 ? -28.941 4.722 21.110 1.00 84.00 331 ALA A C 1
ATOM 2615 O O . ALA A 1 331 ? -29.864 5.517 21.246 1.00 84.00 331 ALA A O 1
ATOM 2616 N N . THR A 1 332 ? -27.836 4.798 21.864 1.00 85.94 332 THR A N 1
ATOM 2617 C CA . THR A 1 332 ? -27.564 5.841 22.868 1.00 85.94 332 THR A CA 1
ATOM 2618 C C . THR A 1 332 ? -26.919 7.107 22.287 1.00 85.94 332 THR A C 1
ATOM 2620 O O . THR A 1 332 ? -26.529 7.997 23.039 1.00 85.94 332 THR A O 1
ATOM 2623 N N . GLY A 1 333 ? -26.779 7.197 20.961 1.00 87.88 333 GLY A N 1
ATOM 2624 C CA . GLY A 1 333 ? -26.219 8.347 20.250 1.00 87.88 333 GLY A CA 1
ATOM 2625 C C . GLY A 1 333 ? -24.693 8.459 20.300 1.00 87.88 333 GLY A C 1
ATOM 2626 O O . GLY A 1 333 ? -24.153 9.467 19.844 1.00 87.88 333 GLY A O 1
ATOM 2627 N N . ARG A 1 334 ? -23.984 7.456 20.836 1.00 89.00 334 ARG A N 1
ATOM 2628 C CA . ARG A 1 334 ? -22.516 7.450 20.914 1.00 89.00 334 ARG A CA 1
ATOM 2629 C C . ARG A 1 334 ? -21.919 6.898 19.625 1.00 89.00 334 ARG A C 1
ATOM 2631 O O . ARG A 1 334 ? -22.440 5.936 19.067 1.00 89.00 334 ARG A O 1
ATOM 2638 N N . ASN A 1 335 ? -20.819 7.488 19.166 1.00 89.12 335 ASN A N 1
ATOM 2639 C CA . ASN A 1 335 ? -20.056 6.914 18.060 1.00 89.12 335 ASN A CA 1
ATOM 2640 C C . ASN A 1 335 ? -19.464 5.555 18.488 1.00 89.12 335 ASN A C 1
ATOM 2642 O O . ASN A 1 335 ? -19.115 5.398 19.664 1.00 89.12 335 ASN A O 1
ATOM 2646 N N . PRO A 1 336 ? -19.337 4.590 17.562 1.00 89.75 336 PRO A N 1
ATOM 2647 C CA . PRO A 1 336 ? -18.575 3.374 17.815 1.00 89.75 336 PRO A CA 1
ATOM 2648 C C . PRO A 1 336 ? -17.090 3.719 18.032 1.00 89.75 336 PRO A C 1
ATOM 2650 O O . PRO A 1 336 ? -16.658 4.818 17.654 1.00 89.75 336 PRO A O 1
ATOM 2653 N N . PRO A 1 337 ? -16.301 2.811 18.638 1.00 88.69 337 PRO A N 1
ATOM 2654 C CA . PRO A 1 337 ? -14.860 3.008 18.742 1.00 88.69 337 PRO A CA 1
ATOM 2655 C C . PRO A 1 337 ? -14.239 3.196 17.346 1.00 88.69 337 PRO A C 1
ATOM 2657 O O . PRO A 1 337 ? -14.793 2.697 16.356 1.00 88.69 337 PRO A O 1
ATOM 2660 N N . PRO A 1 338 ? -13.096 3.902 17.239 1.00 91.31 338 PRO A N 1
ATOM 2661 C CA . PRO A 1 338 ? -12.344 3.966 15.993 1.00 91.31 338 PRO A CA 1
ATOM 2662 C C . PRO A 1 338 ? -12.065 2.557 15.449 1.00 91.31 338 PRO A C 1
ATOM 2664 O O . PRO A 1 338 ? -11.971 1.610 16.229 1.00 91.31 338 PRO A O 1
ATOM 2667 N N . PRO A 1 339 ? -11.906 2.369 14.133 1.00 95.25 339 PRO A N 1
ATOM 2668 C CA . PRO A 1 339 ? -11.507 1.069 13.609 1.00 95.25 339 PRO A CA 1
ATOM 2669 C C . PRO A 1 339 ? -10.142 0.636 14.169 1.00 95.25 339 PRO A C 1
ATOM 2671 O O . PRO A 1 339 ? -9.373 1.459 14.665 1.00 95.25 339 PRO A O 1
ATOM 2674 N N . ALA A 1 340 ? -9.834 -0.659 14.095 1.00 95.75 340 ALA A N 1
ATOM 2675 C CA . ALA A 1 340 ? -8.552 -1.184 14.558 1.00 95.75 340 ALA A CA 1
ATOM 2676 C C . ALA A 1 340 ? -7.384 -0.537 13.792 1.00 95.75 340 ALA A C 1
ATOM 2678 O O . ALA A 1 340 ? -7.398 -0.471 12.555 1.00 95.75 340 ALA A O 1
ATOM 2679 N N . LEU A 1 341 ? -6.387 -0.055 14.533 1.00 96.62 341 LEU A N 1
ATOM 2680 C CA . LEU A 1 341 ? -5.207 0.606 13.991 1.00 96.62 341 LEU A CA 1
ATOM 2681 C C . LEU A 1 341 ? -4.193 -0.437 13.500 1.00 96.62 341 LEU A C 1
ATOM 2683 O O . LEU A 1 341 ? -3.917 -1.415 14.192 1.00 96.62 341 LEU A O 1
ATOM 2687 N N . LEU A 1 342 ? -3.618 -0.219 12.314 1.00 95.69 342 LEU A N 1
ATOM 2688 C CA . LEU A 1 342 ? -2.488 -1.011 11.806 1.00 95.69 342 LEU A CA 1
ATOM 2689 C C . LEU A 1 342 ? -1.150 -0.274 11.904 1.00 95.69 342 LEU A C 1
ATOM 2691 O O . LEU A 1 342 ? -0.105 -0.909 11.788 1.00 95.69 342 LEU A O 1
ATOM 2695 N N . GLY A 1 343 ? -1.171 1.041 12.115 1.00 95.50 343 GLY A N 1
ATOM 2696 C CA . GLY A 1 343 ? 0.015 1.879 12.261 1.00 95.50 343 GLY A CA 1
ATOM 2697 C C . GLY A 1 343 ? -0.034 3.107 11.356 1.00 95.50 343 GLY A C 1
ATOM 2698 O O . GLY A 1 343 ? -1.101 3.525 10.902 1.00 95.50 343 GLY A O 1
ATOM 2699 N N . ALA A 1 344 ? 1.136 3.680 11.090 1.00 94.06 344 ALA A N 1
ATOM 2700 C CA . ALA A 1 344 ? 1.332 4.740 10.107 1.00 94.06 344 ALA A CA 1
ATOM 2701 C C . ALA A 1 344 ? 2.048 4.177 8.872 1.00 94.06 344 ALA A C 1
ATOM 2703 O O . ALA A 1 344 ? 2.805 3.214 8.979 1.00 94.06 344 ALA A O 1
ATOM 2704 N N . VAL A 1 345 ? 1.809 4.778 7.705 1.00 92.56 345 VAL A N 1
ATOM 2705 C CA . VAL A 1 345 ? 2.414 4.365 6.432 1.00 92.56 345 VAL A CA 1
ATOM 2706 C C . VAL A 1 345 ? 2.959 5.587 5.700 1.00 92.56 345 VAL A C 1
ATOM 2708 O O . VAL A 1 345 ? 2.269 6.601 5.568 1.00 92.56 345 VAL A O 1
ATOM 2711 N N . VAL A 1 346 ? 4.189 5.478 5.183 1.00 91.88 346 VAL A N 1
ATOM 2712 C CA . VAL A 1 346 ? 4.771 6.477 4.274 1.00 91.88 346 VAL A CA 1
ATOM 2713 C C . VAL A 1 346 ? 4.271 6.235 2.856 1.00 91.88 346 VAL A C 1
ATOM 2715 O O . VAL A 1 346 ? 4.559 5.209 2.234 1.00 91.88 346 VAL A O 1
ATOM 2718 N N . LEU A 1 347 ? 3.562 7.221 2.327 1.00 88.56 347 LEU A N 1
ATOM 2719 C CA . LEU A 1 347 ? 3.014 7.248 0.986 1.00 88.56 347 LEU A CA 1
ATOM 2720 C C . LEU A 1 347 ? 3.883 8.103 0.057 1.00 88.56 347 LEU A C 1
ATOM 2722 O O . LEU A 1 347 ? 4.167 9.264 0.347 1.00 88.56 347 LEU A O 1
ATOM 2726 N N . GLY A 1 348 ? 4.288 7.539 -1.077 1.00 87.12 348 GLY A N 1
ATOM 2727 C CA . GLY A 1 348 ? 4.899 8.243 -2.197 1.00 87.12 348 GLY A CA 1
ATOM 2728 C C . GLY A 1 348 ? 3.841 8.751 -3.177 1.00 87.12 348 GLY A C 1
ATOM 2729 O O . GLY A 1 348 ? 2.999 7.992 -3.666 1.00 87.12 348 GLY A O 1
ATOM 2730 N N . MET A 1 349 ? 3.907 10.042 -3.485 1.00 83.00 349 MET A N 1
ATOM 2731 C CA . MET A 1 349 ? 3.071 10.704 -4.484 1.00 83.00 349 MET A CA 1
ATOM 2732 C C . MET A 1 349 ? 3.830 10.819 -5.813 1.00 83.00 349 MET A C 1
ATOM 2734 O O . MET A 1 349 ? 5.055 10.943 -5.826 1.00 83.00 349 MET A O 1
ATOM 2738 N N . ALA A 1 350 ? 3.125 10.842 -6.948 1.00 79.06 350 ALA A N 1
ATOM 2739 C CA . ALA A 1 350 ? 3.770 10.923 -8.267 1.00 79.06 350 ALA A CA 1
ATOM 2740 C C . ALA A 1 350 ? 4.588 12.202 -8.522 1.00 79.06 350 ALA A C 1
ATOM 2742 O O . ALA A 1 350 ? 5.456 12.211 -9.389 1.00 79.06 350 ALA A O 1
ATOM 2743 N N . ASN A 1 351 ? 4.357 13.272 -7.760 1.00 80.12 351 ASN A N 1
ATOM 2744 C CA . ASN A 1 351 ? 5.181 14.484 -7.803 1.00 80.12 351 ASN A CA 1
ATOM 2745 C C . ASN A 1 351 ? 6.489 14.367 -6.988 1.00 80.12 351 ASN A C 1
ATOM 2747 O O . ASN A 1 351 ? 7.213 15.351 -6.862 1.00 80.12 351 ASN A O 1
ATOM 2751 N N . GLY A 1 352 ? 6.777 13.197 -6.411 1.00 80.75 352 GLY A N 1
ATOM 2752 C CA . GLY A 1 352 ? 7.954 12.939 -5.580 1.00 80.75 352 GLY A CA 1
ATOM 2753 C C . GLY A 1 352 ? 7.789 13.311 -4.104 1.00 80.75 352 GLY A C 1
ATOM 2754 O O . GLY A 1 352 ? 8.698 13.053 -3.317 1.00 80.75 352 GLY A O 1
ATOM 2755 N N . VAL A 1 353 ? 6.649 13.884 -3.701 1.00 86.00 353 VAL A N 1
ATOM 2756 C CA . VAL A 1 353 ? 6.366 14.197 -2.293 1.00 86.00 353 VAL A CA 1
ATOM 2757 C C . VAL A 1 353 ? 6.086 12.911 -1.517 1.00 86.00 353 VAL A C 1
ATOM 2759 O O . VAL A 1 353 ? 5.406 12.008 -2.006 1.00 86.00 353 VAL A O 1
ATOM 2762 N N . ARG A 1 354 ? 6.595 12.847 -0.283 1.00 88.19 354 ARG A N 1
ATOM 2763 C CA . ARG A 1 354 ? 6.235 11.823 0.699 1.00 88.19 354 ARG A CA 1
ATOM 2764 C C . ARG A 1 354 ? 5.205 12.393 1.672 1.00 88.19 354 ARG A C 1
ATOM 2766 O O . ARG A 1 354 ? 5.367 13.512 2.150 1.00 88.19 354 ARG A O 1
ATOM 2773 N N . ALA A 1 355 ? 4.169 11.623 1.965 1.00 89.38 355 ALA A N 1
ATOM 2774 C CA . ALA A 1 355 ? 3.181 11.914 2.996 1.00 89.38 355 ALA A CA 1
ATOM 2775 C C . ALA A 1 355 ? 3.129 10.747 3.984 1.00 89.38 355 ALA A C 1
ATOM 2777 O O . ALA A 1 355 ? 3.455 9.622 3.621 1.00 89.38 355 ALA A O 1
ATOM 2778 N N . VAL A 1 356 ? 2.717 10.999 5.220 1.00 92.31 356 VAL A N 1
ATOM 2779 C CA . VAL A 1 356 ? 2.471 9.941 6.203 1.00 92.31 356 VAL A CA 1
ATOM 2780 C C . VAL A 1 356 ? 0.991 9.968 6.539 1.00 92.31 356 VAL A C 1
ATOM 2782 O O . VAL A 1 356 ? 0.468 11.016 6.912 1.00 92.31 356 VAL A O 1
ATOM 2785 N N . ASN A 1 357 ? 0.332 8.823 6.378 1.00 93.44 357 ASN A N 1
ATOM 2786 C CA . ASN A 1 357 ? -1.074 8.646 6.721 1.00 93.44 357 ASN A CA 1
ATOM 2787 C C . ASN A 1 357 ? -1.214 7.536 7.762 1.00 93.44 357 ASN A C 1
ATOM 2789 O O . ASN A 1 357 ? -0.476 6.548 7.748 1.00 93.44 357 ASN A O 1
ATOM 2793 N N . MET A 1 358 ? -2.224 7.666 8.617 1.00 95.38 358 MET A N 1
ATOM 2794 C CA . MET A 1 358 ? -2.644 6.586 9.505 1.00 95.38 358 MET A CA 1
ATOM 2795 C C . MET A 1 358 ? -3.350 5.493 8.699 1.00 95.38 358 MET A C 1
ATOM 2797 O O . MET A 1 358 ? -4.100 5.800 7.769 1.00 95.38 358 MET A O 1
ATOM 2801 N N . CYS A 1 359 ? -3.126 4.230 9.055 1.00 95.50 359 CYS A N 1
ATOM 2802 C CA . CYS A 1 359 ? -3.692 3.068 8.381 1.00 95.50 359 CYS A CA 1
ATOM 2803 C C . CYS A 1 359 ? -4.586 2.264 9.327 1.00 95.50 359 CYS A C 1
ATOM 2805 O O . CYS A 1 359 ? -4.159 1.835 10.399 1.00 95.50 359 CYS A O 1
ATOM 2807 N N . PHE A 1 360 ? -5.823 2.029 8.900 1.00 96.25 360 PHE A N 1
ATOM 2808 C CA . PHE A 1 360 ? -6.861 1.361 9.676 1.00 96.25 360 PHE A CA 1
ATOM 2809 C C . PHE A 1 360 ? -7.443 0.163 8.938 1.00 96.25 360 PHE A C 1
ATOM 2811 O O . PHE A 1 360 ? -7.403 0.074 7.707 1.00 96.25 360 PHE A O 1
ATOM 2818 N N . ARG A 1 361 ? -8.021 -0.757 9.712 1.00 95.38 361 ARG A N 1
ATOM 2819 C CA . ARG A 1 361 ? -8.773 -1.894 9.194 1.00 95.38 361 ARG A CA 1
ATOM 2820 C C . ARG A 1 361 ? -10.195 -1.438 8.925 1.00 95.38 361 ARG A C 1
ATOM 2822 O O . ARG A 1 361 ? -10.930 -1.121 9.857 1.00 95.38 361 ARG A O 1
ATOM 2829 N N . LEU A 1 362 ? -10.606 -1.488 7.667 1.00 97.19 362 LEU A N 1
ATOM 2830 C CA . LEU A 1 362 ? -12.006 -1.344 7.271 1.00 97.19 362 LEU A CA 1
ATOM 2831 C C . LEU A 1 362 ? -12.423 -2.530 6.417 1.00 97.19 362 LEU A C 1
ATOM 2833 O O . LEU A 1 362 ? -11.593 -3.311 5.954 1.00 97.19 362 LEU A O 1
ATOM 2837 N N . GLU A 1 363 ? -13.723 -2.660 6.211 1.00 97.12 363 GLU A N 1
ATOM 2838 C CA . GLU A 1 363 ? -14.299 -3.723 5.414 1.00 97.12 363 GLU A CA 1
ATOM 2839 C C . GLU A 1 363 ? -14.974 -3.164 4.177 1.00 97.12 363 GLU A C 1
ATOM 2841 O O . GLU A 1 363 ? -15.668 -2.146 4.234 1.00 97.12 363 GLU A O 1
ATOM 2846 N N . VAL A 1 364 ? -14.779 -3.849 3.052 1.00 97.38 364 VAL A N 1
ATOM 2847 C CA . VAL A 1 364 ? -15.279 -3.387 1.760 1.00 97.38 364 VAL A CA 1
ATOM 2848 C C . VAL A 1 364 ? -16.040 -4.451 0.994 1.00 97.38 364 VAL A C 1
ATOM 2850 O O . VAL A 1 364 ? -15.762 -5.656 1.063 1.00 97.38 364 VAL A O 1
ATOM 2853 N N . ASN A 1 365 ? -17.004 -3.967 0.222 1.00 95.62 365 ASN A N 1
ATOM 2854 C CA . ASN A 1 365 ? -17.761 -4.739 -0.743 1.00 95.62 365 ASN A CA 1
ATOM 2855 C C . ASN A 1 365 ? -18.198 -3.827 -1.898 1.00 95.62 365 ASN A C 1
ATOM 2857 O O . ASN A 1 365 ? -18.042 -2.610 -1.852 1.00 95.62 365 ASN A O 1
ATOM 2861 N N . MET A 1 366 ? -18.750 -4.409 -2.951 1.00 93.88 366 MET A N 1
ATOM 2862 C CA . MET A 1 366 ? -19.370 -3.676 -4.054 1.00 93.88 366 MET A CA 1
ATOM 2863 C C . MET A 1 366 ? -20.817 -4.130 -4.177 1.00 93.88 366 MET A C 1
ATOM 2865 O O . MET A 1 366 ? -21.119 -5.293 -3.917 1.00 93.88 366 MET A O 1
ATOM 2869 N N . ARG A 1 367 ? -21.716 -3.232 -4.573 1.00 90.62 367 ARG A N 1
ATOM 2870 C CA . ARG A 1 367 ? -23.130 -3.552 -4.770 1.00 90.62 367 ARG A CA 1
ATOM 2871 C C . ARG A 1 367 ? -23.418 -3.792 -6.247 1.00 90.62 367 ARG A C 1
ATOM 2873 O O . ARG A 1 367 ? -23.059 -2.988 -7.103 1.00 90.62 367 ARG A O 1
ATOM 2880 N N . ASP A 1 368 ? -24.108 -4.884 -6.542 1.00 86.81 368 ASP A N 1
ATOM 2881 C CA . ASP A 1 368 ? -24.794 -5.064 -7.811 1.00 86.81 368 ASP A CA 1
ATOM 2882 C C . ASP A 1 368 ? -26.125 -4.315 -7.753 1.00 86.81 368 ASP A C 1
ATOM 2884 O O . ASP A 1 368 ? -27.089 -4.766 -7.133 1.00 86.81 368 ASP A O 1
ATOM 2888 N N . LEU A 1 369 ? -26.174 -3.155 -8.405 1.00 82.69 369 LEU A N 1
ATOM 2889 C CA . LEU A 1 369 ? -27.374 -2.322 -8.459 1.00 82.69 369 LEU A CA 1
ATOM 2890 C C . LEU A 1 369 ? -28.533 -2.989 -9.211 1.00 82.69 369 LEU A C 1
ATOM 2892 O O . LEU A 1 369 ? -29.685 -2.656 -8.952 1.00 82.69 369 LEU A O 1
ATOM 2896 N N . THR A 1 370 ? -28.251 -3.933 -10.114 1.00 83.38 370 THR A N 1
ATOM 2897 C CA . THR A 1 370 ? -29.285 -4.622 -10.901 1.00 83.38 370 THR A CA 1
ATOM 2898 C C . THR A 1 370 ? -30.051 -5.605 -10.033 1.00 83.38 370 THR A C 1
ATOM 2900 O O . THR A 1 370 ? -31.278 -5.640 -10.054 1.00 83.38 370 THR A O 1
ATOM 2903 N N . ASN A 1 371 ? -29.316 -6.404 -9.261 1.00 85.50 371 ASN A N 1
ATOM 2904 C CA . ASN A 1 371 ? -29.889 -7.443 -8.408 1.00 85.50 371 ASN A CA 1
ATOM 2905 C C . ASN A 1 371 ? -30.117 -6.973 -6.967 1.00 85.50 371 ASN A C 1
ATOM 2907 O O . ASN A 1 371 ? -30.713 -7.696 -6.173 1.00 85.50 371 ASN A O 1
ATOM 2911 N N . ASN A 1 372 ? -29.663 -5.764 -6.633 1.00 87.94 372 ASN A N 1
ATOM 2912 C CA . ASN A 1 372 ? -29.726 -5.180 -5.301 1.00 87.94 372 ASN A CA 1
ATOM 2913 C C . ASN A 1 372 ? -29.075 -6.060 -4.212 1.00 87.94 372 ASN A C 1
ATOM 2915 O O . ASN A 1 372 ? -29.590 -6.197 -3.104 1.00 87.94 372 ASN A O 1
ATOM 2919 N N . VAL A 1 373 ? -27.932 -6.663 -4.536 1.00 90.75 373 VAL A N 1
ATOM 2920 C CA . VAL A 1 373 ? -27.152 -7.524 -3.631 1.00 90.75 373 VAL A CA 1
ATOM 2921 C C . VAL A 1 373 ? -25.701 -7.068 -3.591 1.00 90.75 373 VAL A C 1
ATOM 2923 O O . VAL A 1 373 ? -25.243 -6.352 -4.480 1.00 90.75 373 VAL A O 1
ATOM 2926 N N . TYR A 1 374 ? -24.952 -7.486 -2.576 1.00 92.38 374 TYR A N 1
ATOM 2927 C CA . TYR A 1 374 ? -23.500 -7.343 -2.603 1.00 92.38 374 TYR A CA 1
ATOM 2928 C C . TYR A 1 374 ? -22.880 -8.350 -3.576 1.00 92.38 374 TYR A C 1
ATOM 2930 O O . TYR A 1 374 ? -23.355 -9.480 -3.685 1.00 92.38 374 TYR A O 1
ATOM 2938 N N . LEU A 1 375 ? -21.814 -7.946 -4.273 1.00 89.62 375 LEU A N 1
ATOM 2939 C CA . LEU A 1 375 ? -21.083 -8.809 -5.202 1.00 89.62 375 LEU A CA 1
ATOM 2940 C C . LEU A 1 375 ? -20.465 -10.009 -4.486 1.00 89.62 375 LEU A C 1
ATOM 2942 O O . LEU A 1 375 ? -20.446 -11.092 -5.055 1.00 89.62 375 LEU A O 1
ATOM 2946 N N . SER A 1 376 ? -19.993 -9.818 -3.253 1.00 88.62 376 SER A N 1
ATOM 2947 C CA . SER A 1 376 ? -19.476 -10.881 -2.390 1.00 88.62 376 SER A CA 1
ATOM 2948 C C . SER A 1 376 ? -20.418 -11.138 -1.221 1.00 88.62 376 SER A C 1
ATOM 2950 O O . SER A 1 376 ? -20.932 -10.193 -0.618 1.00 88.62 376 SER A O 1
ATOM 2952 N N . GLN A 1 377 ? -20.578 -12.408 -0.840 1.00 86.50 377 GLN A N 1
ATOM 2953 C CA . GLN A 1 377 ? -21.330 -12.789 0.366 1.00 86.50 377 GLN A CA 1
ATOM 2954 C C . GLN A 1 377 ? -20.585 -12.447 1.661 1.00 86.50 377 GLN A C 1
ATOM 2956 O O . GLN A 1 377 ? -21.202 -12.360 2.718 1.00 86.50 377 GLN A O 1
ATOM 2961 N N . ILE A 1 378 ? -19.268 -12.255 1.578 1.00 89.12 378 ILE A N 1
ATOM 2962 C CA . ILE A 1 378 ? -18.432 -11.833 2.700 1.00 89.12 378 ILE A CA 1
ATOM 2963 C C . ILE A 1 378 ? -17.947 -10.402 2.488 1.00 89.12 378 ILE A C 1
ATOM 2965 O O . ILE A 1 378 ? -17.658 -9.982 1.363 1.00 89.12 378 ILE A O 1
ATOM 2969 N N . TRP A 1 379 ? -17.819 -9.673 3.587 1.00 94.06 379 TRP A N 1
ATOM 2970 C CA . TRP A 1 379 ? -17.121 -8.397 3.619 1.00 94.06 379 TRP A CA 1
ATOM 2971 C C . TRP A 1 379 ? -15.617 -8.637 3.700 1.00 94.06 379 TRP A C 1
ATOM 2973 O O . TRP A 1 379 ? -15.166 -9.522 4.425 1.00 94.06 379 TRP A O 1
ATOM 2983 N N . HIS A 1 380 ? -14.836 -7.882 2.929 1.00 93.75 380 HIS A N 1
ATOM 2984 C CA . HIS A 1 380 ? -13.393 -8.093 2.862 1.00 93.75 380 HIS A CA 1
ATOM 2985 C C . HIS A 1 380 ? -12.670 -7.094 3.761 1.00 93.75 380 HIS A C 1
ATOM 2987 O O . HIS A 1 380 ? -12.748 -5.898 3.471 1.00 93.75 380 HIS A O 1
ATOM 2993 N N . PRO A 1 381 ? -11.948 -7.543 4.798 1.00 94.62 381 PRO A N 1
ATOM 2994 C CA . PRO A 1 381 ? -11.077 -6.661 5.556 1.00 94.62 381 PRO A CA 1
ATOM 2995 C C . PRO A 1 381 ? -9.898 -6.215 4.685 1.00 94.62 381 PRO A C 1
ATOM 2997 O O . PRO A 1 381 ? -9.287 -7.011 3.962 1.00 94.62 381 PRO A O 1
ATOM 3000 N N . ILE A 1 382 ? -9.605 -4.920 4.725 1.00 94.44 382 ILE A N 1
ATOM 3001 C CA . ILE A 1 382 ? -8.530 -4.293 3.966 1.00 94.44 382 ILE A CA 1
ATOM 3002 C C . ILE A 1 382 ? -7.814 -3.227 4.800 1.00 94.44 382 ILE A C 1
ATOM 3004 O O . ILE A 1 382 ? -8.350 -2.695 5.772 1.00 94.44 382 ILE A O 1
ATOM 3008 N N . GLN A 1 383 ? -6.605 -2.886 4.358 1.00 94.12 383 GLN A N 1
ATOM 3009 C CA . GLN A 1 383 ? -5.858 -1.728 4.835 1.00 94.12 383 GLN A CA 1
ATOM 3010 C C . GLN A 1 383 ? -6.382 -0.462 4.148 1.00 94.12 383 GLN A C 1
ATOM 3012 O O . GLN A 1 383 ? -6.419 -0.405 2.913 1.00 94.12 383 GLN A O 1
ATOM 3017 N N . VAL A 1 384 ? -6.767 0.541 4.935 1.00 95.44 384 VAL A N 1
ATOM 3018 C CA . VAL A 1 384 ? -7.225 1.843 4.437 1.00 95.44 384 VAL A CA 1
ATOM 3019 C C . VAL A 1 384 ? -6.421 2.952 5.088 1.00 95.44 384 VAL A C 1
ATOM 3021 O O . VAL A 1 384 ? -6.400 3.076 6.311 1.00 95.44 384 VAL A O 1
ATOM 3024 N N . THR A 1 385 ? -5.789 3.781 4.264 1.00 95.06 385 THR A N 1
ATOM 3025 C CA . THR A 1 385 ? -5.095 4.976 4.738 1.00 95.06 385 THR A CA 1
ATOM 3026 C C . THR A 1 385 ? -6.045 6.164 4.813 1.00 95.06 385 THR A C 1
ATOM 3028 O O . THR A 1 385 ? -6.938 6.326 3.976 1.00 95.06 385 THR A O 1
ATOM 3031 N N . ILE A 1 386 ? -5.854 6.996 5.832 1.00 95.69 386 ILE A N 1
ATOM 3032 C CA . ILE A 1 386 ? -6.685 8.169 6.093 1.00 95.69 386 ILE A CA 1
ATOM 3033 C C . ILE A 1 386 ? -5.886 9.420 5.762 1.00 95.69 386 ILE A C 1
ATOM 3035 O O . ILE A 1 386 ? -4.863 9.696 6.387 1.00 95.69 386 ILE A O 1
ATOM 3039 N N . HIS A 1 387 ? -6.361 10.169 4.773 1.00 94.56 387 HIS A N 1
ATOM 3040 C CA . HIS A 1 387 ? -5.859 11.499 4.471 1.00 94.56 387 HIS A CA 1
ATOM 3041 C C . HIS A 1 387 ? -6.454 12.517 5.451 1.00 94.56 387 HIS A C 1
ATOM 3043 O O . HIS A 1 387 ? -7.675 12.620 5.568 1.00 94.56 387 HIS A O 1
ATOM 3049 N N . ASP A 1 388 ? -5.588 13.260 6.138 1.00 92.62 388 ASP A N 1
ATOM 3050 C CA . ASP A 1 388 ? -5.980 14.322 7.066 1.00 92.62 388 ASP A CA 1
ATOM 3051 C C . ASP A 1 388 ? -6.453 15.576 6.307 1.00 92.62 388 ASP A C 1
ATOM 3053 O O . ASP A 1 388 ? -5.651 16.368 5.797 1.00 92.62 388 ASP A O 1
ATOM 3057 N N . ASP A 1 389 ? -7.774 15.738 6.235 1.00 94.12 389 ASP A N 1
ATOM 3058 C CA . ASP A 1 389 ? -8.464 16.863 5.607 1.00 94.12 389 ASP A CA 1
ATOM 3059 C C . ASP A 1 389 ? -9.000 17.897 6.612 1.00 94.12 389 ASP A C 1
ATOM 3061 O O . ASP A 1 389 ? -9.843 18.713 6.248 1.00 94.12 389 ASP A O 1
ATOM 3065 N N . ASP A 1 390 ? -8.498 17.918 7.856 1.00 90.19 390 ASP A N 1
ATOM 3066 C CA . ASP A 1 390 ? -8.934 18.904 8.860 1.00 90.19 390 ASP A CA 1
ATOM 3067 C C . ASP A 1 390 ? -8.553 20.339 8.457 1.00 90.19 390 ASP A C 1
ATOM 3069 O O . ASP A 1 390 ? -9.324 21.281 8.635 1.00 90.19 390 ASP A O 1
ATOM 3073 N N . ASN A 1 391 ? -7.351 20.503 7.893 1.00 88.00 391 ASN A N 1
ATOM 3074 C CA . ASN A 1 391 ? -6.796 21.796 7.468 1.00 88.00 391 ASN A CA 1
ATOM 3075 C C . ASN A 1 391 ? -6.418 21.823 5.981 1.00 88.00 391 ASN A C 1
ATOM 3077 O O . ASN A 1 391 ? -5.743 22.743 5.515 1.00 88.00 391 ASN A O 1
ATOM 3081 N N . THR A 1 392 ? -6.808 20.796 5.230 1.00 87.62 392 THR A N 1
ATOM 3082 C CA . THR A 1 392 ? -6.505 20.671 3.804 1.00 87.62 392 THR A CA 1
ATOM 3083 C C . THR A 1 392 ? -7.781 20.388 3.022 1.00 87.62 392 THR A C 1
ATOM 3085 O O . THR A 1 392 ? -8.842 20.114 3.579 1.00 87.62 392 THR A O 1
ATOM 3088 N N . ARG A 1 393 ? -7.721 20.521 1.696 1.00 87.94 393 ARG A N 1
ATOM 3089 C CA . ARG A 1 393 ? -8.870 20.181 0.860 1.00 87.94 393 ARG A CA 1
ATOM 3090 C C . ARG A 1 393 ? -8.989 18.662 0.783 1.00 87.94 393 ARG A C 1
ATOM 3092 O O . ARG A 1 393 ? -8.009 17.999 0.464 1.00 87.94 393 ARG A O 1
ATOM 3099 N N . ARG A 1 394 ? -10.219 18.157 0.921 1.00 89.06 394 ARG A N 1
ATOM 3100 C CA . ARG A 1 394 ? -10.578 16.776 0.571 1.00 89.06 394 ARG A CA 1
ATOM 3101 C C . ARG A 1 394 ? -9.952 16.351 -0.751 1.00 89.06 394 ARG A C 1
ATOM 3103 O O . ARG A 1 394 ? -10.091 17.048 -1.762 1.00 89.06 394 ARG A O 1
ATOM 3110 N N . VAL A 1 395 ? -9.332 15.182 -0.733 1.00 87.62 395 VAL A N 1
ATOM 3111 C CA . VAL A 1 395 ? -8.805 14.532 -1.928 1.00 87.62 395 VAL A CA 1
ATOM 3112 C C . VAL A 1 395 ? -9.805 13.515 -2.453 1.00 87.62 395 VAL A C 1
ATOM 3114 O O . VAL A 1 395 ? -10.683 13.022 -1.736 1.00 87.62 395 VAL A O 1
ATOM 3117 N N . GLU A 1 396 ? -9.668 13.207 -3.736 1.00 87.88 396 GLU A N 1
ATOM 3118 C CA . GLU A 1 396 ? -10.411 12.114 -4.345 1.00 87.88 396 GLU A CA 1
ATOM 3119 C C . GLU A 1 396 ? -10.022 10.787 -3.687 1.00 87.88 396 GLU A C 1
ATOM 3121 O O . GLU A 1 396 ? -8.851 10.541 -3.387 1.00 87.88 396 GLU A O 1
ATOM 3126 N N . ARG A 1 397 ? -11.015 9.926 -3.453 1.00 92.38 397 ARG A N 1
ATOM 3127 C CA . ARG A 1 397 ? -10.780 8.621 -2.830 1.00 92.38 397 ARG A CA 1
ATOM 3128 C C . ARG A 1 397 ? -10.140 7.671 -3.825 1.00 92.38 397 ARG A C 1
ATOM 3130 O O . ARG A 1 397 ? -10.492 7.669 -5.004 1.00 92.38 397 ARG A O 1
ATOM 3137 N N . LEU A 1 398 ? -9.270 6.804 -3.329 1.00 91.88 398 LEU A N 1
ATOM 3138 C CA . LEU A 1 398 ? -8.523 5.846 -4.140 1.00 91.88 398 LEU A CA 1
ATOM 3139 C C . LEU A 1 398 ? -8.936 4.442 -3.738 1.00 91.88 398 LEU A C 1
ATOM 3141 O O . LEU A 1 398 ? -8.965 4.131 -2.551 1.00 91.88 398 LEU A O 1
ATOM 3145 N N . ASN A 1 399 ? -9.305 3.606 -4.705 1.00 91.12 399 ASN A N 1
ATOM 3146 C CA . ASN A 1 399 ? -9.800 2.254 -4.432 1.00 91.12 399 ASN A CA 1
ATOM 3147 C C . ASN A 1 399 ? -8.717 1.291 -3.921 1.00 91.12 399 ASN A C 1
ATOM 3149 O O . ASN A 1 399 ? -9.038 0.263 -3.319 1.00 91.12 399 ASN A O 1
ATOM 3153 N N . GLY A 1 400 ? -7.450 1.615 -4.182 1.00 89.81 400 GLY A N 1
ATOM 3154 C CA . GLY A 1 400 ? -6.323 0.756 -3.869 1.00 89.81 400 GLY A CA 1
ATOM 3155 C C . GLY A 1 400 ? -6.342 -0.562 -4.650 1.00 89.81 400 GLY A C 1
ATOM 3156 O O . GLY A 1 400 ? -7.036 -0.714 -5.662 1.00 89.81 400 GLY A O 1
ATOM 3157 N N . PRO A 1 401 ? -5.604 -1.572 -4.172 1.00 88.62 401 PRO A N 1
ATOM 3158 C CA . PRO A 1 401 ? -5.407 -2.804 -4.924 1.00 88.62 401 PRO A CA 1
ATOM 3159 C C . PRO A 1 401 ? -6.570 -3.800 -4.786 1.00 88.62 401 PRO A C 1
ATOM 3161 O O . PRO A 1 401 ? -6.634 -4.779 -5.537 1.00 88.62 401 PRO A O 1
ATOM 3164 N N . TRP A 1 402 ? -7.499 -3.580 -3.845 1.00 91.12 402 TRP A N 1
ATOM 3165 C CA . TRP A 1 402 ? -8.535 -4.554 -3.481 1.00 91.12 402 TRP A CA 1
ATOM 3166 C C . TRP A 1 402 ? -9.344 -5.085 -4.680 1.00 91.12 402 TRP A C 1
ATOM 3168 O O . TRP A 1 402 ? -9.393 -6.313 -4.841 1.00 91.12 402 TRP A O 1
ATOM 3178 N N . PRO A 1 403 ? -9.912 -4.245 -5.576 1.00 89.56 403 PRO A N 1
ATOM 3179 C CA . PRO A 1 403 ? -10.707 -4.750 -6.695 1.00 89.56 403 PRO A CA 1
ATOM 3180 C C . PRO A 1 403 ? -9.913 -5.686 -7.612 1.00 89.56 403 PRO A C 1
ATOM 3182 O O . PRO A 1 403 ? -10.454 -6.672 -8.105 1.00 89.56 403 PRO A O 1
ATOM 3185 N N . ARG A 1 404 ? -8.613 -5.432 -7.804 1.00 85.44 404 ARG A N 1
ATOM 3186 C CA . ARG A 1 404 ? -7.734 -6.239 -8.671 1.00 85.44 404 ARG A CA 1
ATOM 3187 C C . ARG A 1 404 ? -7.290 -7.533 -8.009 1.00 85.44 404 ARG A C 1
ATOM 3189 O O . ARG A 1 404 ? -7.134 -8.552 -8.679 1.00 85.44 404 ARG A O 1
ATOM 3196 N N . HIS A 1 405 ? -7.106 -7.507 -6.695 1.00 85.62 405 HIS A N 1
ATOM 3197 C CA . HIS A 1 405 ? -6.742 -8.696 -5.936 1.00 85.62 405 HIS A CA 1
ATOM 3198 C C . HIS A 1 405 ? -7.925 -9.659 -5.797 1.00 85.62 405 HIS A C 1
ATOM 3200 O O . HIS A 1 405 ? -7.739 -10.876 -5.846 1.00 85.62 405 HIS A O 1
ATOM 3206 N N . ARG A 1 406 ? -9.155 -9.139 -5.690 1.00 86.38 406 ARG A N 1
ATOM 3207 C CA . ARG A 1 406 ? -10.334 -9.961 -5.395 1.00 86.38 406 ARG A CA 1
ATOM 3208 C C . ARG A 1 406 ? -11.208 -10.268 -6.605 1.00 86.38 406 ARG A C 1
ATOM 3210 O O . ARG A 1 406 ? -11.612 -11.420 -6.786 1.00 86.38 406 ARG A O 1
ATOM 3217 N N . LEU A 1 407 ? -11.465 -9.287 -7.461 1.00 87.88 407 LEU A N 1
ATOM 3218 C CA . LEU A 1 407 ? -12.443 -9.382 -8.544 1.00 87.88 407 LEU A CA 1
ATOM 3219 C C . LEU A 1 407 ? -11.751 -9.652 -9.883 1.00 87.88 407 LEU A C 1
ATOM 3221 O O . LEU A 1 407 ? -10.534 -9.530 -10.025 1.00 87.88 407 LEU A O 1
ATOM 3225 N N . TYR A 1 408 ? -12.500 -10.144 -10.857 1.00 88.44 408 TYR A N 1
ATOM 3226 C CA . TYR A 1 408 ? -12.113 -10.069 -12.259 1.00 88.44 408 TYR A CA 1
ATOM 3227 C C . TYR A 1 408 ? -12.541 -8.713 -12.803 1.00 88.44 408 TYR A C 1
ATOM 3229 O O . TYR A 1 408 ? -13.586 -8.198 -12.410 1.00 88.44 408 TYR A O 1
ATOM 3237 N N . SER A 1 409 ? -11.741 -8.147 -13.701 1.00 87.81 409 SER A N 1
ATOM 3238 C CA . SER A 1 409 ? -12.045 -6.885 -14.363 1.00 87.81 409 SER A CA 1
ATOM 3239 C C . SER A 1 409 ? -12.078 -7.048 -15.880 1.00 87.81 409 SER A C 1
ATOM 3241 O O . SER A 1 409 ? -11.378 -7.885 -16.455 1.00 87.81 409 SER A O 1
ATOM 3243 N N . ALA A 1 410 ? -12.910 -6.242 -16.530 1.00 87.06 410 ALA A N 1
ATOM 3244 C CA . ALA A 1 410 ? -12.999 -6.139 -17.979 1.00 87.06 410 ALA A CA 1
ATOM 3245 C C . ALA A 1 410 ? -13.285 -4.691 -18.384 1.00 87.06 410 ALA A C 1
ATOM 3247 O O . ALA A 1 410 ? -13.898 -3.940 -17.631 1.00 87.06 410 ALA A O 1
ATOM 3248 N N . SER A 1 411 ? -12.879 -4.308 -19.588 1.00 85.69 411 SER A N 1
ATOM 3249 C CA . SER A 1 411 ? -13.195 -3.009 -20.180 1.00 85.69 411 SER A CA 1
ATOM 3250 C C . SER A 1 411 ? -13.751 -3.194 -21.588 1.00 85.69 411 SER A C 1
ATOM 3252 O O . SER A 1 411 ? -13.510 -4.214 -22.241 1.00 85.69 411 SER A O 1
ATOM 3254 N N . VAL A 1 412 ? -14.526 -2.211 -22.045 1.00 84.19 412 VAL A N 1
ATOM 3255 C CA . VAL A 1 412 ? -15.135 -2.203 -23.380 1.00 84.19 412 VAL A CA 1
ATOM 3256 C C . VAL A 1 412 ? -14.633 -0.982 -24.143 1.00 84.19 412 VAL A C 1
ATOM 3258 O O . VAL A 1 412 ? -14.680 0.123 -23.605 1.00 84.19 412 VAL A O 1
ATOM 3261 N N . PRO A 1 413 ? -14.175 -1.133 -25.398 1.00 84.12 413 PRO A N 1
ATOM 3262 C CA . PRO A 1 413 ? -13.790 -0.007 -26.241 1.00 84.12 413 PRO A CA 1
ATOM 3263 C C . PRO A 1 413 ? -15.039 0.637 -26.866 1.00 84.12 413 PRO A C 1
ATOM 3265 O O . PRO A 1 413 ? -15.206 0.668 -28.081 1.00 84.12 413 PRO A O 1
ATOM 3268 N N . ASP A 1 414 ? -15.979 1.078 -26.035 1.00 79.81 414 ASP A N 1
ATOM 3269 C CA . ASP A 1 414 ? -17.161 1.862 -26.431 1.00 79.81 414 ASP A CA 1
ATOM 3270 C C . ASP A 1 414 ? -16.937 3.374 -26.238 1.00 79.81 414 ASP A C 1
ATOM 3272 O O . ASP A 1 414 ? -17.823 4.184 -26.508 1.00 79.81 414 ASP A O 1
ATOM 3276 N N . GLY A 1 415 ? -15.742 3.735 -25.752 1.00 74.88 415 GLY A N 1
ATOM 3277 C CA . GLY A 1 415 ? -15.322 5.092 -25.433 1.00 74.88 415 GLY A CA 1
ATOM 3278 C C . GLY A 1 415 ? -16.022 5.702 -24.212 1.00 74.88 415 GLY A C 1
ATOM 3279 O O . GLY A 1 415 ? -15.880 6.893 -23.951 1.00 74.88 415 GLY A O 1
ATOM 3280 N N . LEU A 1 416 ? -16.734 4.889 -23.425 1.00 74.69 416 LEU A N 1
ATOM 3281 C CA . LEU A 1 416 ? -17.305 5.295 -22.140 1.00 74.69 416 LEU A CA 1
ATOM 3282 C C . LEU A 1 416 ? -16.319 5.129 -20.975 1.00 74.69 416 LEU A C 1
ATOM 3284 O O . LEU A 1 416 ? -16.665 5.475 -19.848 1.00 74.69 416 LEU A O 1
ATOM 3288 N N . SER A 1 417 ? -15.124 4.579 -21.229 1.00 73.56 417 SER A N 1
ATOM 3289 C CA . SER A 1 417 ? -14.074 4.333 -20.228 1.00 73.56 417 SER A CA 1
ATOM 3290 C C . SER A 1 417 ? -14.585 3.593 -18.985 1.00 73.56 417 SER A C 1
ATOM 3292 O O . SER A 1 417 ? -14.207 3.909 -17.861 1.00 73.56 417 SER A O 1
ATOM 3294 N N . ARG A 1 418 ? -15.484 2.618 -19.177 1.00 77.75 418 ARG A N 1
ATOM 3295 C CA . ARG A 1 418 ? -16.049 1.820 -18.083 1.00 77.75 418 ARG A CA 1
ATOM 3296 C C . ARG A 1 418 ? -15.200 0.586 -17.810 1.00 77.75 418 ARG A C 1
ATOM 3298 O O . ARG A 1 418 ? -14.895 -0.179 -18.729 1.00 77.75 418 ARG A O 1
ATOM 3305 N N . THR A 1 419 ? -14.923 0.357 -16.531 1.00 82.62 419 THR A N 1
ATOM 3306 C CA . THR A 1 419 ? -14.380 -0.903 -16.019 1.00 82.62 419 THR A CA 1
ATOM 3307 C C . THR A 1 419 ? -15.496 -1.682 -15.334 1.00 82.62 419 THR A C 1
ATOM 3309 O O . THR A 1 419 ? -16.197 -1.162 -14.469 1.00 82.62 419 THR A O 1
ATOM 3312 N N . TYR A 1 420 ? -15.666 -2.936 -15.730 1.00 85.12 420 TYR A N 1
ATOM 3313 C CA . TYR A 1 420 ? -16.643 -3.867 -15.180 1.00 85.12 420 TYR A CA 1
ATOM 3314 C C . TYR A 1 420 ? -15.929 -4.823 -14.235 1.00 85.12 420 TYR A C 1
ATOM 3316 O O . TYR A 1 420 ? -14.912 -5.401 -14.618 1.00 85.12 420 TYR A O 1
ATOM 3324 N N . PHE A 1 421 ? -16.472 -5.016 -13.035 1.00 86.88 421 PHE A N 1
ATOM 3325 C CA . PHE A 1 421 ? -15.939 -5.943 -12.039 1.00 86.88 421 PHE A CA 1
ATOM 3326 C C . PHE A 1 421 ? -16.913 -7.093 -11.789 1.00 86.88 421 PHE A C 1
ATOM 3328 O O . PHE A 1 421 ? -18.127 -6.909 -11.847 1.00 86.88 421 PHE A O 1
ATOM 3335 N N . SER A 1 422 ? -16.390 -8.289 -11.526 1.00 85.19 422 SER A N 1
ATOM 3336 C CA . SER A 1 422 ? -17.208 -9.460 -11.203 1.00 85.19 422 SER A CA 1
ATOM 3337 C C . SER A 1 422 ? -16.441 -10.477 -10.361 1.00 85.19 422 SER A C 1
ATOM 3339 O O . SER A 1 422 ? -15.221 -10.598 -10.476 1.00 85.19 422 SER A O 1
ATOM 3341 N N . GLU A 1 423 ? -17.151 -11.243 -9.535 1.00 85.31 423 GLU A N 1
ATOM 3342 C CA . GLU A 1 423 ? -16.596 -12.452 -8.914 1.00 85.31 423 GLU A CA 1
ATOM 3343 C C . GLU A 1 423 ? -16.533 -13.631 -9.889 1.00 85.31 423 GLU A C 1
ATOM 3345 O O . GLU A 1 423 ? -15.725 -14.550 -9.720 1.00 85.31 423 GLU A O 1
ATOM 3350 N N . ASP A 1 424 ? -17.365 -13.594 -10.929 1.00 82.50 424 ASP A N 1
ATOM 3351 C CA . ASP A 1 424 ? -17.430 -14.648 -11.917 1.00 82.50 424 ASP A CA 1
ATOM 3352 C C . ASP A 1 424 ? -16.195 -14.655 -12.805 1.00 82.50 424 ASP A C 1
ATOM 3354 O O . ASP A 1 424 ? -15.672 -13.623 -13.230 1.00 82.50 424 ASP A O 1
ATOM 3358 N N . HIS A 1 425 ? -15.766 -15.870 -13.145 1.00 82.00 425 HIS A N 1
ATOM 3359 C CA . HIS A 1 425 ? -14.690 -16.084 -14.100 1.00 82.00 425 HIS A CA 1
ATOM 3360 C C . HIS A 1 425 ? -14.935 -15.271 -15.391 1.00 82.00 425 HIS A C 1
ATOM 3362 O O . HIS A 1 425 ? -16.073 -15.249 -15.869 1.00 82.00 425 HIS A O 1
ATOM 3368 N N . PRO A 1 426 ? -13.894 -14.701 -16.037 1.00 80.06 426 PRO A N 1
ATOM 3369 C CA . PRO A 1 426 ? -14.047 -13.784 -17.172 1.00 80.06 426 PRO A CA 1
ATOM 3370 C C . PRO A 1 426 ? -14.921 -14.304 -18.318 1.00 80.06 426 PRO A C 1
ATOM 3372 O O . PRO A 1 426 ? -15.578 -13.534 -19.005 1.00 80.06 426 PRO A O 1
ATOM 3375 N N . SER A 1 427 ? -14.986 -15.624 -18.509 1.00 81.12 427 SER A N 1
ATOM 3376 C CA . SER A 1 427 ? -15.845 -16.262 -19.518 1.00 81.12 427 SER A CA 1
ATOM 3377 C C . SER A 1 427 ? -17.353 -16.150 -19.255 1.00 81.12 427 SER A C 1
ATOM 3379 O O . SER A 1 427 ? -18.133 -16.559 -20.109 1.00 81.12 427 SER A O 1
ATOM 3381 N N . ARG A 1 428 ? -17.764 -15.713 -18.062 1.00 83.12 428 ARG A N 1
ATOM 3382 C CA . ARG A 1 428 ? -19.165 -15.545 -17.644 1.00 83.12 428 ARG A CA 1
ATOM 3383 C C . ARG A 1 428 ? -19.507 -14.093 -17.316 1.00 83.12 428 ARG A C 1
ATOM 3385 O O . ARG A 1 428 ? -20.660 -13.809 -17.016 1.00 83.12 428 ARG A O 1
ATOM 3392 N N . MET A 1 429 ? -18.531 -13.186 -17.372 1.00 84.44 429 MET A N 1
ATOM 3393 C CA . MET A 1 429 ? -18.789 -11.771 -17.143 1.00 84.44 429 MET A CA 1
ATOM 3394 C C . MET A 1 429 ? -19.721 -11.242 -18.239 1.00 84.44 429 MET A C 1
ATOM 3396 O O . MET A 1 429 ? -19.406 -11.320 -19.428 1.00 84.44 429 MET A O 1
ATOM 3400 N N . GLY A 1 430 ? -20.870 -10.700 -17.834 1.00 80.50 430 GLY A N 1
ATOM 3401 C CA . GLY A 1 430 ? -21.829 -10.038 -18.718 1.00 80.50 430 GLY A CA 1
ATOM 3402 C C . GLY A 1 430 ? -21.346 -8.646 -19.114 1.00 80.50 430 GLY A C 1
ATOM 3403 O O . GLY A 1 430 ? -21.870 -7.648 -18.633 1.00 80.50 430 GLY A O 1
ATOM 3404 N N . VAL A 1 431 ? -20.312 -8.580 -19.949 1.00 83.19 431 VAL A N 1
ATOM 3405 C CA . VAL A 1 431 ? -19.726 -7.315 -20.408 1.00 83.19 431 VAL A CA 1
ATOM 3406 C C . VAL A 1 431 ? -20.372 -6.907 -21.739 1.00 83.19 431 VAL A C 1
ATOM 3408 O O . VAL A 1 431 ? -20.497 -7.761 -22.623 1.00 83.19 431 VAL A O 1
ATOM 3411 N N . PRO A 1 432 ? -20.776 -5.636 -21.925 1.00 83.69 432 PRO A N 1
ATOM 3412 C CA . PRO A 1 432 ? -21.305 -5.162 -23.201 1.00 83.69 432 PRO A CA 1
ATOM 3413 C C . PRO A 1 432 ? -20.333 -5.392 -24.361 1.00 83.69 432 PRO A C 1
ATOM 3415 O O . PRO A 1 432 ? -19.115 -5.325 -24.202 1.00 83.69 432 PRO A O 1
ATOM 3418 N N . TRP A 1 433 ? -20.871 -5.629 -25.555 1.00 84.25 433 TRP A N 1
ATOM 3419 C CA . TRP A 1 433 ? -20.069 -5.684 -26.774 1.00 84.25 433 TRP A CA 1
ATOM 3420 C C . TRP A 1 433 ? -20.003 -4.303 -27.438 1.00 84.25 433 TRP A C 1
ATOM 3422 O O . TRP A 1 433 ? -20.980 -3.557 -27.421 1.00 84.25 433 TRP A O 1
ATOM 3432 N N . SER A 1 434 ? -18.862 -3.984 -28.049 1.00 84.12 434 SER A N 1
ATOM 3433 C CA . SER A 1 434 ? -18.669 -2.775 -28.857 1.00 84.12 434 SER A CA 1
ATOM 3434 C C . SER A 1 434 ? -18.421 -3.169 -30.310 1.00 84.12 434 SER A C 1
ATOM 3436 O O . SER A 1 434 ? -17.661 -4.101 -30.582 1.00 84.12 434 SER A O 1
ATOM 3438 N N . ASN A 1 435 ? -19.062 -2.467 -31.246 1.00 86.12 435 ASN A N 1
ATOM 3439 C CA . ASN A 1 435 ? -18.819 -2.637 -32.678 1.00 86.12 435 ASN A CA 1
ATOM 3440 C C . ASN A 1 435 ? -17.713 -1.689 -33.171 1.00 86.12 435 ASN A C 1
ATOM 3442 O O . ASN A 1 435 ? -17.349 -0.732 -32.493 1.00 86.12 435 ASN A O 1
ATOM 3446 N N . VAL A 1 436 ? -17.204 -1.924 -34.384 1.00 83.31 436 VAL A N 1
ATOM 3447 C CA . VAL A 1 436 ? -16.124 -1.113 -34.981 1.00 83.31 436 VAL A CA 1
ATOM 3448 C C . VAL A 1 436 ? -16.487 0.377 -35.053 1.00 83.31 436 VAL A C 1
ATOM 3450 O O . VAL A 1 436 ? -15.642 1.225 -34.790 1.00 83.31 436 VAL A O 1
ATOM 3453 N N . LEU A 1 437 ? -17.749 0.714 -35.346 1.00 80.81 437 LEU A N 1
ATOM 3454 C CA . LEU A 1 437 ? -18.200 2.111 -35.394 1.00 80.81 437 LEU A CA 1
ATOM 3455 C C . LEU A 1 437 ? -18.145 2.777 -34.010 1.00 80.81 437 LEU A C 1
ATOM 3457 O O . LEU A 1 437 ? -17.776 3.942 -33.909 1.00 80.81 437 LEU A O 1
ATOM 3461 N N . MET A 1 438 ? -18.485 2.048 -32.945 1.00 80.19 438 MET A N 1
ATOM 3462 C CA . MET A 1 438 ? -18.393 2.523 -31.562 1.00 80.19 438 MET A CA 1
ATOM 3463 C C . MET A 1 438 ? -16.936 2.677 -31.121 1.00 80.19 438 MET A C 1
ATOM 3465 O O . MET A 1 438 ? -16.599 3.697 -30.526 1.00 80.19 438 MET A O 1
ATOM 3469 N N . MET A 1 439 ? -16.067 1.726 -31.479 1.00 80.69 439 MET A N 1
ATOM 3470 C CA . MET A 1 439 ? -14.623 1.804 -31.214 1.00 80.69 439 MET A CA 1
ATOM 3471 C C . MET A 1 439 ? -13.984 3.031 -31.875 1.00 80.69 439 MET A C 1
ATOM 3473 O O . MET A 1 439 ? -13.166 3.712 -31.262 1.00 80.69 439 MET A O 1
ATOM 3477 N N . ASN A 1 440 ? -14.387 3.342 -33.108 1.00 77.31 440 ASN A N 1
ATOM 3478 C CA . ASN A 1 440 ? -13.808 4.436 -33.888 1.00 77.31 440 ASN A CA 1
ATOM 3479 C C . ASN A 1 440 ? -14.371 5.819 -33.525 1.00 77.31 440 ASN A C 1
ATOM 3481 O O . ASN A 1 440 ? -13.818 6.826 -33.946 1.00 77.31 440 ASN A O 1
ATOM 3485 N N . ARG A 1 441 ? -15.460 5.899 -32.749 1.00 71.94 441 ARG A N 1
ATOM 3486 C CA . ARG A 1 441 ? -16.200 7.153 -32.513 1.00 71.94 441 ARG A CA 1
ATOM 3487 C C . ARG A 1 441 ? -15.432 8.197 -31.697 1.00 71.94 441 ARG A C 1
ATOM 3489 O O . ARG A 1 441 ? -15.783 9.371 -31.742 1.00 71.94 441 ARG A O 1
ATOM 3496 N N . LEU A 1 442 ? -14.455 7.756 -30.904 1.00 64.94 442 LEU A N 1
ATOM 3497 C CA . LEU A 1 442 ? -13.728 8.587 -29.936 1.00 64.94 442 LEU A CA 1
ATOM 3498 C C . LEU A 1 442 ? -12.207 8.506 -30.072 1.00 64.94 442 LEU A C 1
ATOM 3500 O O . LEU A 1 442 ? -11.494 9.213 -29.362 1.00 64.94 442 LEU A O 1
ATOM 3504 N N . LEU A 1 443 ? -11.704 7.681 -30.991 1.00 65.38 443 LEU A N 1
ATOM 3505 C CA . LEU A 1 443 ? -10.317 7.799 -31.408 1.00 65.38 443 LEU A CA 1
ATOM 3506 C C . LEU A 1 443 ? -10.248 8.977 -32.383 1.00 65.38 443 LEU A C 1
ATOM 3508 O O . LEU A 1 443 ? -11.042 9.001 -33.326 1.00 65.38 443 LEU A O 1
ATOM 3512 N N . PRO A 1 444 ? -9.348 9.959 -32.187 1.00 62.47 444 PRO A N 1
ATOM 3513 C CA . PRO A 1 444 ? -9.083 10.917 -33.249 1.00 62.47 444 PRO A CA 1
ATOM 3514 C C . PRO A 1 444 ? -8.736 10.106 -34.497 1.00 62.47 444 PRO A C 1
ATOM 3516 O O . PRO A 1 444 ? -7.909 9.193 -34.413 1.00 62.47 444 PRO A O 1
ATOM 3519 N N . GLU A 1 445 ? -9.391 10.386 -35.628 1.00 58.72 445 GLU A N 1
ATOM 3520 C CA . GLU A 1 445 ? -8.941 9.832 -36.899 1.00 58.72 445 GLU A CA 1
ATOM 3521 C C . GLU A 1 445 ? -7.491 10.265 -37.058 1.00 58.72 445 GLU A C 1
ATOM 3523 O O . GLU A 1 445 ? -7.184 11.425 -37.334 1.00 58.72 445 GLU A O 1
ATOM 3528 N N . VAL A 1 446 ? -6.572 9.330 -36.835 1.00 53.25 446 VAL A N 1
ATOM 3529 C CA . VAL A 1 446 ? -5.190 9.524 -37.222 1.00 53.25 446 VAL A CA 1
ATOM 3530 C C . VAL A 1 446 ? -5.206 9.364 -38.732 1.00 53.25 446 VAL A C 1
ATOM 3532 O O . VAL A 1 446 ? -4.913 8.293 -39.262 1.00 53.25 446 VAL A O 1
ATOM 3535 N N . SER A 1 447 ? -5.612 10.420 -39.442 1.00 51.19 447 SER A N 1
ATOM 3536 C CA . SER A 1 447 ? -5.327 10.545 -40.860 1.00 51.19 447 SER A CA 1
ATOM 3537 C C . SER A 1 447 ? -3.809 10.655 -40.960 1.00 51.19 447 SER A C 1
ATOM 3539 O O . SER A 1 447 ? -3.233 11.742 -40.936 1.00 51.19 447 SER A O 1
ATOM 3541 N N . MET A 1 448 ? -3.132 9.509 -40.987 1.00 51.62 448 MET A N 1
ATOM 3542 C CA . MET A 1 448 ? -1.760 9.453 -41.458 1.00 51.62 448 MET A CA 1
ATOM 3543 C C . MET A 1 448 ? -1.809 10.077 -42.851 1.00 51.62 448 MET A C 1
ATOM 3545 O O . MET A 1 448 ? -2.590 9.585 -43.671 1.00 51.62 448 MET A O 1
ATOM 3549 N N . PRO A 1 449 ? -1.083 11.177 -43.123 1.00 52.06 449 PRO A N 1
ATOM 3550 C CA . PRO A 1 449 ? -1.083 11.755 -44.451 1.00 52.06 449 PRO A CA 1
ATOM 3551 C C . PRO A 1 449 ? -0.663 10.647 -45.409 1.00 52.06 449 PRO A C 1
ATOM 3553 O O . PRO A 1 449 ? 0.465 10.153 -45.351 1.00 52.06 449 PRO A O 1
ATOM 3556 N N . ILE A 1 450 ? -1.609 10.203 -46.237 1.00 50.53 450 ILE A N 1
ATOM 3557 C CA . ILE A 1 450 ? -1.326 9.285 -47.326 1.00 50.53 450 ILE A CA 1
ATOM 3558 C C . ILE A 1 450 ? -0.408 10.087 -48.235 1.00 50.53 450 ILE A C 1
ATOM 3560 O O . ILE A 1 450 ? -0.852 10.994 -48.940 1.00 50.53 450 ILE A O 1
ATOM 3564 N N . LEU A 1 451 ? 0.894 9.816 -48.147 1.00 52.31 451 LEU A N 1
ATOM 3565 C CA . LEU A 1 451 ? 1.844 10.338 -49.112 1.00 52.31 451 LEU A CA 1
ATOM 3566 C C . LEU A 1 451 ? 1.319 9.935 -50.498 1.00 52.31 451 LEU A C 1
ATOM 3568 O O . LEU A 1 451 ? 0.997 8.756 -50.688 1.00 52.31 451 LEU A O 1
ATOM 3572 N N . PRO A 1 452 ? 1.173 10.881 -51.444 1.00 49.81 452 PRO A N 1
ATOM 3573 C CA . PRO A 1 452 ? 0.666 10.575 -52.770 1.00 49.81 452 PRO A CA 1
ATOM 3574 C C . PRO A 1 452 ? 1.455 9.399 -53.355 1.00 49.81 452 PRO A C 1
ATOM 3576 O O . PRO A 1 452 ? 2.689 9.398 -53.246 1.00 49.81 452 PRO A O 1
ATOM 3579 N N . PRO A 1 453 ? 0.799 8.406 -53.979 1.00 47.41 453 PRO A N 1
ATOM 3580 C CA . PRO A 1 453 ? 1.504 7.328 -54.656 1.00 47.41 453 PRO A CA 1
ATOM 3581 C C . PRO A 1 453 ? 2.372 7.951 -55.758 1.00 47.41 453 PRO A C 1
ATOM 3583 O O . PRO A 1 453 ? 1.873 8.367 -56.798 1.00 47.41 453 PRO A O 1
ATOM 3586 N N . GLY A 1 454 ? 3.671 8.102 -55.486 1.00 53.78 454 GLY A N 1
ATOM 3587 C CA . GLY A 1 454 ? 4.613 8.777 -56.383 1.00 53.78 454 GLY A CA 1
ATOM 3588 C C . GLY A 1 454 ? 5.574 9.777 -55.734 1.00 53.78 454 GLY A C 1
ATOM 3589 O O . GLY A 1 454 ? 6.539 10.170 -56.394 1.00 53.78 454 GLY A O 1
ATOM 3590 N N . THR A 1 455 ? 5.409 10.169 -54.463 1.00 43.91 455 THR A N 1
ATOM 3591 C CA . THR A 1 455 ? 6.448 10.970 -53.791 1.00 43.91 455 THR A CA 1
ATOM 3592 C C . THR A 1 455 ? 7.658 10.090 -53.496 1.00 43.91 455 THR A C 1
ATOM 3594 O O . THR A 1 455 ? 7.689 9.354 -52.510 1.00 43.91 455 THR A O 1
ATOM 3597 N N . LYS A 1 456 ? 8.665 10.149 -54.377 1.00 51.31 456 LYS A N 1
ATOM 3598 C CA . LYS A 1 456 ? 10.004 9.615 -54.106 1.00 51.31 456 LYS A CA 1
ATOM 3599 C C . LYS A 1 456 ? 10.452 10.129 -52.741 1.00 51.31 456 LYS A C 1
ATOM 3601 O O . LYS A 1 456 ? 10.360 11.331 -52.490 1.00 51.31 456 LYS A O 1
ATOM 3606 N N . ALA A 1 457 ? 10.937 9.224 -51.891 1.00 49.72 457 ALA A N 1
ATOM 3607 C CA . ALA A 1 457 ? 11.561 9.589 -50.627 1.00 49.72 457 ALA A CA 1
ATOM 3608 C C . ALA A 1 457 ? 12.529 10.765 -50.866 1.00 49.72 457 ALA A C 1
ATOM 3610 O O . ALA A 1 457 ? 13.314 10.705 -51.825 1.00 49.72 457 ALA A O 1
ATOM 3611 N N . PRO A 1 458 ? 12.463 11.847 -50.069 1.00 47.41 458 PRO A N 1
ATOM 3612 C CA . PRO A 1 458 ? 13.414 12.936 -50.203 1.00 47.41 458 PRO A CA 1
ATOM 3613 C C . PRO A 1 458 ? 14.819 12.344 -50.097 1.00 47.41 458 PRO A C 1
ATOM 3615 O O . PRO A 1 458 ? 15.111 11.579 -49.176 1.00 47.41 458 PRO A O 1
ATOM 3618 N N . LYS A 1 459 ? 15.676 12.645 -51.083 1.00 49.16 459 LYS A N 1
ATOM 3619 C CA . LYS A 1 459 ? 17.091 12.264 -51.030 1.00 49.16 459 LYS A CA 1
ATOM 3620 C C . LYS A 1 459 ? 17.623 12.692 -49.669 1.00 49.16 459 LYS A C 1
ATOM 3622 O O . LYS A 1 459 ? 17.479 13.861 -49.312 1.00 49.16 459 LYS A O 1
ATOM 3627 N N . ALA A 1 460 ? 18.213 11.739 -48.947 1.00 47.06 460 ALA A N 1
ATOM 3628 C CA . ALA A 1 460 ? 18.850 11.988 -47.666 1.00 47.06 460 ALA A CA 1
ATOM 3629 C C . ALA A 1 460 ? 19.672 13.287 -47.752 1.00 47.06 460 ALA A C 1
ATOM 3631 O O . ALA A 1 460 ? 20.421 13.457 -48.728 1.00 47.06 460 ALA A O 1
ATOM 3632 N N . PRO A 1 461 ? 19.523 14.218 -46.793 1.00 42.53 461 PRO A N 1
ATOM 3633 C CA . PRO A 1 461 ? 20.357 15.406 -46.748 1.00 42.53 461 PRO A CA 1
ATOM 3634 C C . PRO A 1 461 ? 21.817 14.968 -46.826 1.00 42.53 461 PRO A C 1
ATOM 3636 O O . PRO A 1 461 ? 22.229 14.051 -46.111 1.00 42.53 461 PRO A O 1
ATOM 3639 N N . LYS A 1 462 ? 22.605 15.589 -47.713 1.00 49.91 462 LYS A N 1
ATOM 3640 C CA . LYS A 1 462 ? 24.056 15.382 -47.704 1.00 49.91 462 LYS A CA 1
ATOM 3641 C C . LYS A 1 462 ? 24.538 15.655 -46.285 1.00 49.91 462 LYS A C 1
ATOM 3643 O O . LYS A 1 462 ? 24.275 16.737 -45.761 1.00 49.91 462 LYS A O 1
ATOM 3648 N N . ALA A 1 463 ? 25.210 14.666 -45.696 1.00 46.16 463 ALA A N 1
ATOM 3649 C CA . ALA A 1 463 ? 25.776 14.777 -44.364 1.00 46.16 463 ALA A CA 1
ATOM 3650 C C . ALA A 1 463 ? 26.518 16.122 -44.243 1.00 46.16 463 ALA A C 1
ATOM 3652 O O . ALA A 1 463 ? 27.328 16.442 -45.127 1.00 46.16 463 ALA A O 1
ATOM 3653 N N . PRO A 1 464 ? 26.226 16.940 -43.217 1.00 47.78 464 PRO A N 1
ATOM 3654 C CA . PRO A 1 464 ? 26.974 18.164 -42.993 1.00 47.78 464 PRO A CA 1
ATOM 3655 C C . PRO A 1 464 ? 28.457 17.807 -42.876 1.00 47.78 464 PRO A C 1
ATOM 3657 O O . PRO A 1 464 ? 28.825 16.836 -42.213 1.00 47.78 464 PRO A O 1
ATOM 3660 N N . LYS A 1 465 ? 29.314 18.566 -43.573 1.00 51.31 465 LYS A N 1
ATOM 3661 C CA . LYS A 1 465 ? 30.768 18.397 -43.473 1.00 51.31 465 LYS A CA 1
ATOM 3662 C C . LYS A 1 465 ? 31.150 18.446 -41.997 1.00 51.31 465 LYS A C 1
ATOM 3664 O O . LYS A 1 465 ? 30.795 19.402 -41.311 1.00 51.31 465 LYS A O 1
ATOM 3669 N N . ALA A 1 466 ? 31.872 17.419 -41.551 1.00 49.16 466 ALA A N 1
ATOM 3670 C CA . ALA A 1 466 ? 32.385 17.335 -40.195 1.00 49.16 466 ALA A CA 1
ATOM 3671 C C . ALA A 1 466 ? 33.064 18.666 -39.810 1.00 49.16 466 ALA A C 1
ATOM 3673 O O . ALA A 1 466 ? 33.866 19.185 -40.601 1.00 49.16 466 ALA A O 1
ATOM 3674 N N . PRO A 1 467 ? 32.746 19.242 -38.637 1.00 47.47 467 PRO A N 1
ATOM 3675 C CA . PRO A 1 467 ? 33.448 20.417 -38.157 1.00 47.47 467 PRO A CA 1
ATOM 3676 C C . PRO A 1 467 ? 34.943 20.101 -38.067 1.00 47.47 467 PRO A C 1
ATOM 3678 O O . PRO A 1 467 ? 35.338 19.030 -37.601 1.00 47.47 467 PRO A O 1
ATOM 3681 N N . LYS A 1 468 ? 35.784 21.029 -38.539 1.00 52.34 468 LYS A N 1
ATOM 3682 C CA . LYS A 1 468 ? 37.237 20.920 -38.372 1.00 52.34 468 LYS A CA 1
ATOM 3683 C C . LYS A 1 468 ? 37.538 20.750 -36.885 1.00 52.34 468 LYS A C 1
ATOM 3685 O O . LYS A 1 468 ? 37.092 21.563 -36.077 1.00 52.34 468 LYS A O 1
ATOM 3690 N N . ALA A 1 469 ? 38.299 19.706 -36.560 1.00 51.00 469 ALA A N 1
ATOM 3691 C CA . ALA A 1 469 ? 38.758 19.442 -35.207 1.00 51.00 469 ALA A CA 1
ATOM 3692 C C . ALA A 1 469 ? 39.380 20.717 -34.598 1.00 51.00 469 ALA A C 1
ATOM 3694 O O . ALA A 1 469 ? 40.173 21.386 -35.278 1.00 51.00 469 ALA A O 1
ATOM 3695 N N . PRO A 1 470 ? 39.037 21.076 -33.348 1.00 49.03 470 PRO A N 1
ATOM 3696 C CA . PRO A 1 470 ? 39.700 22.169 -32.658 1.00 49.03 470 PRO A CA 1
ATOM 3697 C C . PRO A 1 470 ? 41.202 21.884 -32.587 1.00 49.03 470 PRO A C 1
ATOM 3699 O O . PRO A 1 470 ? 41.619 20.765 -32.281 1.00 49.03 470 PRO A O 1
ATOM 3702 N N . LYS A 1 471 ? 42.027 22.897 -32.871 1.00 55.06 471 LYS A N 1
ATOM 3703 C CA . LYS A 1 471 ? 43.473 22.807 -32.642 1.00 55.06 471 LYS A CA 1
ATOM 3704 C C . LYS A 1 471 ? 43.712 22.475 -31.170 1.00 55.06 471 LYS A C 1
ATOM 3706 O O . LYS A 1 471 ? 43.211 23.181 -30.297 1.00 55.06 471 LYS A O 1
ATOM 3711 N N . ALA A 1 472 ? 44.493 21.425 -30.927 1.00 51.59 472 ALA A N 1
ATOM 3712 C CA . ALA A 1 472 ? 44.915 21.034 -29.592 1.00 51.59 472 ALA A CA 1
ATOM 3713 C C . ALA A 1 472 ? 45.520 22.242 -28.844 1.00 51.59 472 ALA A C 1
ATOM 3715 O O . ALA A 1 472 ? 46.324 22.979 -29.435 1.00 51.59 472 ALA A O 1
ATOM 3716 N N . PRO A 1 473 ? 45.151 22.470 -27.571 1.00 51.38 473 PRO A N 1
ATOM 3717 C CA . PRO A 1 473 ? 45.784 23.499 -26.766 1.00 51.38 473 PRO A CA 1
ATOM 3718 C C . PRO A 1 473 ? 47.280 23.205 -26.634 1.00 51.38 473 PRO A C 1
ATOM 3720 O O . PRO A 1 473 ? 47.692 22.063 -26.429 1.00 51.38 473 PRO A O 1
ATOM 3723 N N . LYS A 1 474 ? 48.106 24.250 -26.765 1.00 56.56 474 LYS A N 1
ATOM 3724 C CA . LYS A 1 474 ? 49.547 24.153 -26.511 1.00 56.56 474 LYS A CA 1
ATOM 3725 C C . LYS A 1 474 ? 49.768 23.679 -25.076 1.00 56.56 474 LYS A C 1
ATOM 3727 O O . LYS A 1 474 ? 49.212 24.261 -24.147 1.00 56.56 474 LYS A O 1
ATOM 3732 N N . ALA A 1 475 ? 50.603 22.654 -24.925 1.00 53.62 475 ALA A N 1
ATOM 3733 C CA . ALA A 1 475 ? 51.024 22.146 -23.629 1.00 53.62 475 ALA A CA 1
ATOM 3734 C C . ALA A 1 475 ? 51.584 23.288 -22.750 1.00 53.62 475 ALA A C 1
ATOM 3736 O O . ALA A 1 475 ? 52.340 24.128 -23.259 1.00 53.62 475 ALA A O 1
ATOM 3737 N N . PRO A 1 476 ? 51.238 23.338 -21.452 1.00 52.66 476 PRO A N 1
ATOM 3738 C CA . PRO A 1 476 ? 51.841 24.287 -20.531 1.00 52.66 476 PRO A CA 1
ATOM 3739 C C . PRO A 1 476 ? 53.351 24.041 -20.439 1.00 52.66 476 PRO A C 1
ATOM 3741 O O . PRO A 1 476 ? 53.810 22.899 -20.397 1.00 52.66 476 PRO A O 1
ATOM 3744 N N . LYS A 1 477 ? 54.132 25.126 -20.407 1.00 57.19 477 LYS A N 1
ATOM 3745 C CA . LYS A 1 477 ? 55.575 25.057 -20.152 1.00 57.19 477 LYS A CA 1
ATOM 3746 C C . LYS A 1 477 ? 55.815 24.421 -18.782 1.00 57.19 477 LYS A C 1
ATOM 3748 O O . LYS A 1 477 ? 55.240 24.863 -17.791 1.00 57.19 477 LYS A O 1
ATOM 3753 N N . ALA A 1 478 ? 56.692 23.419 -18.753 1.00 54.38 478 ALA A N 1
ATOM 3754 C CA . ALA A 1 478 ? 57.149 22.783 -17.527 1.00 54.38 478 ALA A CA 1
ATOM 3755 C C . ALA A 1 478 ? 57.724 23.828 -16.544 1.00 54.38 478 ALA A C 1
ATOM 3757 O O . ALA A 1 478 ? 58.437 24.742 -16.983 1.00 54.38 478 ALA A O 1
ATOM 3758 N N . PRO A 1 479 ? 57.451 23.711 -15.232 1.00 51.69 479 PRO A N 1
ATOM 3759 C CA . PRO A 1 479 ? 58.084 24.551 -14.225 1.00 51.69 479 PRO A CA 1
ATOM 3760 C C . PRO A 1 479 ? 59.597 24.324 -14.229 1.00 51.69 479 PRO A C 1
ATOM 3762 O O . PRO A 1 479 ? 60.067 23.189 -14.320 1.00 51.69 479 PRO A O 1
ATOM 3765 N N . LYS A 1 480 ? 60.371 25.408 -14.112 1.00 57.28 480 LYS A N 1
ATOM 3766 C CA . LYS A 1 480 ? 61.813 25.314 -13.861 1.00 57.28 480 LYS A CA 1
ATOM 3767 C C . LYS A 1 480 ? 62.036 24.605 -12.526 1.00 57.28 480 LYS A C 1
ATOM 3769 O O . LYS A 1 480 ? 61.488 25.027 -11.511 1.00 57.28 480 LYS A O 1
ATOM 3774 N N . ALA A 1 481 ? 62.860 23.561 -12.551 1.00 57.59 481 ALA A N 1
ATOM 3775 C CA . ALA A 1 481 ? 63.327 22.883 -11.353 1.00 57.59 481 ALA A CA 1
ATOM 3776 C C . ALA A 1 481 ? 64.030 23.882 -10.411 1.00 57.59 481 ALA A C 1
ATOM 3778 O O . ALA A 1 481 ? 64.810 24.717 -10.890 1.00 57.59 481 ALA A O 1
ATOM 3779 N N . PRO A 1 482 ? 63.777 23.819 -9.093 1.00 53.69 482 PRO A N 1
ATOM 3780 C CA . PRO A 1 482 ? 64.547 24.582 -8.127 1.00 53.69 482 PRO A CA 1
ATOM 3781 C C . PRO A 1 482 ? 65.980 24.042 -8.083 1.00 53.69 482 PRO A C 1
ATOM 3783 O O . PRO A 1 482 ? 66.205 22.832 -8.062 1.00 53.69 482 PRO A O 1
ATOM 3786 N N . LYS A 1 483 ? 66.956 24.954 -8.086 1.00 46.75 483 LYS A N 1
ATOM 3787 C CA . LYS A 1 483 ? 68.337 24.616 -7.734 1.00 46.75 483 LYS A CA 1
ATOM 3788 C C . LYS A 1 483 ? 68.377 24.237 -6.254 1.00 46.75 483 LYS A C 1
ATOM 3790 O O . LYS A 1 483 ? 67.785 24.933 -5.435 1.00 46.75 483 LYS A O 1
ATOM 3795 N N . ALA A 1 484 ? 69.091 23.168 -5.944 1.00 53.09 484 ALA A N 1
ATOM 3796 C CA . ALA A 1 484 ? 69.445 22.751 -4.595 1.00 53.09 484 ALA A CA 1
ATOM 3797 C C . ALA A 1 484 ? 70.964 22.540 -4.532 1.00 53.09 484 ALA A C 1
ATOM 3799 O O . ALA A 1 484 ? 71.544 22.194 -5.567 1.00 53.09 484 ALA A O 1
ATOM 3800 N N . PRO A 1 485 ? 71.553 22.522 -3.331 1.00 52.47 485 PRO A N 1
ATOM 3801 C CA . PRO A 1 485 ? 71.641 23.582 -2.323 1.00 52.47 485 PRO A CA 1
ATOM 3802 C C . PRO A 1 485 ? 72.715 24.630 -2.663 1.00 52.47 485 PRO A C 1
ATOM 3804 O O . PRO A 1 485 ? 73.681 24.286 -3.384 1.00 52.47 485 PRO A O 1
#

Foldseek 3Di:
DDDDDDPDDDAPDDPQDPDDDDDDDDDDDDDDDDDDDDDDDDDDDDDDDDDDDDPPDPRPPDDADPVVVLLVCQAPACPPVDDDDDFDDFDDDDPAADPAQAQDPVPDDPPDDDPRRRDDPPPLVVLLVVLVSVCRSNYNNVVSVVVNVVSVVVVVVLVVLQVVADPPADSLLSLLLVFLVVQLVVCVVVVVPQLANLVSVLSNVCRRVVVDHQDAQWKWKWANNDTRGHTDHDDPSSLVVVLVVRVQLGRIAIGNPQPPGSHAFAADPDDDDPDDPDLQFQKAWKWKAACQDPVGGADTDIDIAGEDPRGQAWEFAPVVQVVSQQSRADPVSHGDRRAGWHAKGWYAYNVRDIDIFTKGWMWIFHADPVVRHTLDPDTTIGIYTYHYCPPHDTDGTHPHCNQVSQWDWDDELLPSNYIDTHNDDPVPDPDDHDDPCSNVVPPPPPPPPPDPPDPDDPDPPDPPPPPDDPDDDDDDDDDDDDDDD

Radius of gyration: 30.32 Å; chains: 1; bounding box: 120×73×80 Å

Organism: Penicillium nalgiovense (NCBI:txid60175)

pLDDT: mean 77.71, std 22.82, range [23.66, 98.44]

Sequence (485 aa):
MNRPRRATARKPQGYYSPSSSIGKQKISAGWVQKERKVKGQTQQVATGSRWNAPPPISMVIPEPLDTAALELDLQKSYEGKIAPAELPKRQTRWQQPATNPIVNLAEVPKGWNSLEPDLDPDDLISQISRCHERIGDNIMSQMFQFKLDDLLKEKKRRDMMMAAEPVGLSWSVVLRLDTLTTMLEWLSSKNDEWDLVGNVTNVMAAYRSGNLRWTPGLVTYWSKGVQLCQPRPFKWDEFDFINAKHDGHTGFMVEGLDGPGPSPQLASIFLAAPGPAFRHHSGMFICVKPHDQPTAPALPLEWGFIDDTGASFMTINKSDLTHLLSYNRTATGRNPPPPALLGAVVLGMANGVRAVNMCFRLEVNMRDLTNNVYLSQIWHPIQVTIHDDDNTRRVERLNGPWPRHRLYSASVPDGLSRTYFSEDHPSRMGVPWSNVLMMNRLLPEVSMPILPPGTKAPKAPKAPKAPKAPKAPKAPKAPKAPKAP